Protein AF-A0A2V2VWM3-F1 (afdb_monomer)

Structure (mmCIF, N/CA/C/O backbone):
data_AF-A0A2V2VWM3-F1
#
_entry.id   AF-A0A2V2VWM3-F1
#
loop_
_atom_site.group_PDB
_atom_site.id
_atom_site.type_symbol
_atom_site.label_atom_id
_atom_site.label_alt_id
_atom_site.label_comp_id
_atom_site.label_asym_id
_atom_site.label_entity_id
_atom_site.label_seq_id
_atom_site.pdbx_PDB_ins_code
_atom_site.Cartn_x
_atom_site.Cartn_y
_atom_site.Cartn_z
_atom_site.occupancy
_atom_site.B_iso_or_equiv
_atom_site.auth_seq_id
_atom_site.auth_comp_id
_atom_site.auth_asym_id
_atom_site.auth_atom_id
_atom_site.pdbx_PDB_model_num
ATOM 1 N N . MET A 1 1 ? -1.720 12.923 18.953 1.00 29.50 1 MET A N 1
ATOM 2 C CA . MET A 1 1 ? -1.936 14.109 19.797 1.00 29.50 1 MET A CA 1
ATOM 3 C C . MET A 1 1 ? -0.746 14.167 20.730 1.00 29.50 1 MET A C 1
ATOM 5 O O . MET A 1 1 ? -0.599 13.246 21.520 1.00 29.50 1 MET A O 1
ATOM 9 N N . GLU A 1 2 ? 0.174 15.107 20.514 1.00 27.61 2 GLU A N 1
ATOM 10 C CA . GLU A 1 2 ? 1.365 15.250 21.363 1.00 27.61 2 GLU A CA 1
ATOM 11 C C . GLU A 1 2 ? 0.994 15.842 22.730 1.00 27.61 2 GLU A C 1
ATOM 13 O O . GLU A 1 2 ? -0.069 16.441 22.899 1.00 27.61 2 GLU A O 1
ATOM 18 N N . SER A 1 3 ? 1.842 15.544 23.712 1.00 28.89 3 SER A N 1
ATOM 19 C CA . SER A 1 3 ? 1.652 15.733 25.147 1.00 28.89 3 SER A CA 1
ATOM 20 C C . SER A 1 3 ? 1.429 17.193 25.522 1.00 28.89 3 SER A C 1
ATOM 22 O O . SER A 1 3 ? 2.355 17.996 25.501 1.00 28.89 3 SER A O 1
ATOM 24 N N . ILE A 1 4 ? 0.204 17.505 25.933 1.00 38.31 4 ILE A N 1
ATOM 25 C CA . ILE A 1 4 ? -0.095 18.705 26.712 1.00 38.31 4 ILE A CA 1
ATOM 26 C C . ILE A 1 4 ? 0.671 18.578 28.037 1.00 38.31 4 ILE A C 1
ATOM 28 O O . ILE A 1 4 ? 0.547 17.557 28.716 1.00 38.31 4 ILE A O 1
ATOM 32 N N . GLU A 1 5 ? 1.484 19.575 28.389 1.00 33.78 5 GLU A N 1
ATOM 33 C CA . GLU A 1 5 ? 2.209 19.618 29.661 1.00 33.78 5 GLU A CA 1
ATOM 34 C C . GLU A 1 5 ? 1.218 19.695 30.829 1.00 33.78 5 GLU A C 1
ATOM 36 O O . GLU A 1 5 ? 0.668 20.742 31.172 1.00 33.78 5 GLU A O 1
ATOM 41 N N . TRP A 1 6 ? 0.971 18.541 31.447 1.00 38.06 6 TRP A N 1
ATOM 42 C CA . TRP A 1 6 ? 0.007 18.360 32.533 1.00 38.06 6 TRP A CA 1
ATOM 43 C C . TRP A 1 6 ? 0.313 19.199 33.785 1.00 38.06 6 TRP A C 1
ATOM 45 O O . TRP A 1 6 ? -0.593 19.443 34.581 1.00 38.06 6 TRP A O 1
ATOM 55 N N . ILE A 1 7 ? 1.552 19.682 33.931 1.00 35.16 7 ILE A N 1
ATOM 56 C CA . ILE A 1 7 ? 2.011 20.490 35.070 1.00 35.16 7 ILE A CA 1
ATOM 57 C C . ILE A 1 7 ? 1.288 21.850 35.108 1.00 35.16 7 ILE A C 1
ATOM 59 O O . ILE A 1 7 ? 0.765 22.236 36.154 1.00 35.16 7 ILE A O 1
ATOM 63 N N . HIS A 1 8 ? 1.111 22.520 33.966 1.00 35.06 8 HIS A N 1
ATOM 64 C CA . HIS A 1 8 ? 0.416 23.815 33.925 1.00 35.06 8 HIS A CA 1
ATOM 65 C C . HIS A 1 8 ? -1.106 23.707 34.100 1.00 35.06 8 HIS A C 1
ATOM 67 O O . HIS A 1 8 ? -1.740 24.625 34.621 1.00 35.06 8 HIS A O 1
ATOM 73 N N . ILE A 1 9 ? -1.720 22.571 33.745 1.00 40.09 9 ILE A N 1
ATOM 74 C CA . ILE A 1 9 ? -3.142 22.327 34.048 1.00 40.09 9 ILE A CA 1
ATOM 75 C C . ILE A 1 9 ? -3.337 22.077 35.549 1.00 40.09 9 ILE A C 1
ATOM 77 O O . ILE A 1 9 ? -4.332 22.537 36.114 1.00 40.09 9 ILE A O 1
ATOM 81 N N . SER A 1 10 ? -2.399 21.390 36.213 1.00 38.16 10 SER A N 1
ATOM 82 C CA . SER A 1 10 ? -2.456 21.224 37.670 1.00 38.16 10 SER A CA 1
ATOM 83 C C . SER A 1 10 ? -2.271 22.543 38.421 1.00 38.16 10 SER A C 1
ATOM 85 O O . SER A 1 10 ? -2.987 22.780 39.392 1.00 38.16 10 SER A O 1
ATOM 87 N N . GLU A 1 11 ? -1.413 23.440 37.929 1.00 40.09 11 GLU A N 1
ATOM 88 C CA . GLU A 1 11 ? -1.261 24.792 38.484 1.00 40.09 11 GLU A CA 1
ATOM 89 C C . GLU A 1 11 ? -2.515 25.650 38.257 1.00 40.09 11 GLU A C 1
ATOM 91 O O . GLU A 1 11 ? -2.934 26.355 39.170 1.00 40.09 11 GLU A O 1
ATOM 96 N N . ASN A 1 12 ? -3.195 25.517 37.110 1.00 40.62 12 ASN A N 1
ATOM 97 C CA . ASN A 1 12 ? -4.482 26.180 36.858 1.00 40.62 12 ASN A CA 1
ATOM 98 C C . ASN A 1 12 ? -5.631 25.645 37.728 1.00 40.62 12 ASN A C 1
ATOM 100 O O . ASN A 1 12 ? -6.525 26.409 38.090 1.00 40.62 12 ASN A O 1
ATOM 104 N N . ARG A 1 13 ? -5.627 24.354 38.089 1.00 43.16 13 ARG A N 1
ATOM 105 C CA . ARG A 1 13 ? -6.604 23.792 39.041 1.00 43.16 13 ARG A CA 1
ATOM 106 C C . ARG A 1 13 ? -6.364 24.294 40.461 1.00 43.16 13 ARG A C 1
ATOM 108 O O . ARG A 1 13 ? -7.318 24.702 41.112 1.00 43.16 13 ARG A O 1
ATOM 115 N N . LEU A 1 14 ? -5.104 24.339 40.895 1.00 45.62 14 LEU A N 1
ATOM 116 C CA . LEU A 1 14 ? -4.704 24.951 42.167 1.00 45.62 14 LEU A CA 1
ATOM 117 C C . LEU A 1 14 ? -5.030 26.451 42.202 1.00 45.62 14 LEU A C 1
ATOM 119 O O . LEU A 1 14 ? -5.487 26.955 43.225 1.00 45.62 14 LEU A O 1
ATOM 123 N N . TRP A 1 15 ? -4.851 27.157 41.083 1.00 44.91 15 TRP A N 1
ATOM 124 C CA . TRP A 1 15 ? -5.242 28.558 40.943 1.00 44.91 15 TRP A CA 1
ATOM 125 C C . TRP A 1 15 ? -6.760 28.737 41.021 1.00 44.91 15 TRP A C 1
ATOM 127 O O . TRP A 1 15 ? -7.214 29.592 41.770 1.00 44.91 15 TRP A O 1
ATOM 137 N N . ALA A 1 16 ? -7.553 27.909 40.334 1.00 45.94 16 ALA A N 1
ATOM 138 C CA . ALA A 1 16 ? -9.014 27.971 40.386 1.00 45.94 16 ALA A CA 1
ATOM 139 C C . ALA A 1 16 ? -9.567 27.629 41.782 1.00 45.94 16 ALA A C 1
ATOM 141 O O . ALA A 1 16 ? -10.473 28.308 42.258 1.00 45.94 16 ALA A O 1
ATOM 142 N N . GLU A 1 17 ? -8.999 26.635 42.473 1.00 47.75 17 GLU A N 1
ATOM 143 C CA . GLU A 1 17 ? -9.373 26.297 43.854 1.00 47.75 17 GLU A CA 1
ATOM 144 C C . GLU A 1 17 ? -8.995 27.406 44.849 1.00 47.75 17 GLU A C 1
ATOM 146 O O . GLU A 1 17 ? -9.777 27.713 45.752 1.00 47.75 17 GLU A O 1
ATOM 151 N N . ASN A 1 18 ? -7.837 28.051 44.668 1.00 46.59 18 ASN A N 1
ATOM 152 C CA . ASN A 1 18 ? -7.415 29.183 45.498 1.00 46.59 18 ASN A CA 1
ATOM 153 C C . ASN A 1 18 ? -8.216 30.459 45.198 1.00 46.59 18 ASN A C 1
ATOM 155 O O . ASN A 1 18 ? -8.587 31.164 46.132 1.00 46.59 18 ASN A O 1
ATOM 159 N N . LEU A 1 19 ? -8.557 30.717 43.932 1.00 44.06 19 LEU A N 1
ATOM 160 C CA . LEU A 1 19 ? -9.420 31.822 43.511 1.00 44.06 19 LEU A CA 1
ATOM 161 C C . LEU A 1 19 ? -10.831 31.657 44.090 1.00 44.06 19 LEU A C 1
ATOM 163 O O . LEU A 1 19 ? -11.399 32.614 44.601 1.00 44.06 19 LEU A O 1
ATOM 167 N N . MET A 1 20 ? -11.387 30.442 44.072 1.00 46.69 20 MET A N 1
ATOM 168 C CA . MET A 1 20 ? -12.723 30.175 44.613 1.00 46.69 20 MET A CA 1
ATOM 169 C C . MET A 1 20 ? -12.752 30.244 46.147 1.00 46.69 20 MET A C 1
ATOM 171 O O . MET A 1 20 ? -13.744 30.698 46.710 1.00 46.69 20 MET A O 1
ATOM 175 N N . LYS A 1 21 ? -11.653 29.876 46.827 1.00 50.16 21 LYS A N 1
ATOM 176 C CA . LYS A 1 21 ? -11.477 30.109 48.272 1.00 50.16 21 LYS A CA 1
ATOM 177 C C . LYS A 1 21 ? -11.360 31.594 48.620 1.00 50.16 21 LYS A C 1
ATOM 179 O O . LYS A 1 21 ? -11.976 32.026 49.585 1.00 50.16 21 LYS A O 1
ATOM 184 N N . GLN A 1 22 ? -10.614 32.368 47.835 1.00 46.53 22 GLN A N 1
ATOM 185 C CA . GLN A 1 22 ? -10.386 33.793 48.098 1.00 46.53 22 GLN A CA 1
ATOM 186 C C . GLN A 1 22 ? -11.568 34.679 47.691 1.00 46.53 22 GLN A C 1
ATOM 188 O O . GLN A 1 22 ? -11.840 35.653 48.374 1.00 46.53 22 GLN A O 1
ATOM 193 N N . LEU A 1 23 ? -12.344 34.314 46.663 1.00 43.97 23 LEU A N 1
ATOM 194 C CA . LEU A 1 23 ? -13.606 34.988 46.314 1.00 43.97 23 LEU A CA 1
ATOM 195 C C . LEU A 1 23 ? -14.699 34.813 47.386 1.00 43.97 23 LEU A C 1
ATOM 197 O O . LEU A 1 23 ? -15.691 35.541 47.376 1.00 43.97 23 LEU A O 1
ATOM 201 N N . MET A 1 24 ? -14.532 33.856 48.307 1.00 48.34 24 MET A N 1
ATOM 202 C CA . MET A 1 24 ? -15.380 33.712 49.494 1.00 48.34 24 MET A CA 1
ATOM 203 C C . MET A 1 24 ? -14.901 34.545 50.695 1.00 48.34 24 MET A C 1
ATOM 205 O O . MET A 1 24 ? -15.676 34.748 51.632 1.00 48.34 24 MET A O 1
ATOM 209 N N . GLU A 1 25 ? -13.674 35.070 50.669 1.00 46.00 25 GLU A N 1
ATOM 210 C CA . GLU A 1 25 ? -13.146 35.996 51.673 1.00 46.00 25 GLU A CA 1
ATOM 211 C C . GLU A 1 25 ? -13.354 37.440 51.187 1.00 46.00 25 GLU A C 1
ATOM 213 O O . GLU A 1 25 ? -12.988 37.816 50.081 1.00 46.00 25 GLU A O 1
ATOM 218 N N . LYS A 1 26 ? -14.022 38.261 52.001 1.00 43.16 26 LYS A N 1
ATOM 219 C CA . LYS A 1 26 ? -14.671 39.511 51.565 1.00 43.16 26 LYS A CA 1
ATOM 220 C C . LYS A 1 26 ? -13.752 40.675 51.148 1.00 43.16 26 LYS A C 1
ATOM 222 O O . LYS A 1 26 ? -14.297 41.714 50.804 1.00 43.16 26 LYS A O 1
ATOM 227 N N . ASP A 1 27 ? -12.429 40.513 51.125 1.00 50.50 27 ASP A N 1
ATOM 228 C CA . ASP A 1 27 ? -11.466 41.595 50.856 1.00 50.50 27 ASP A CA 1
ATOM 229 C C . ASP A 1 27 ? -10.215 41.095 50.095 1.00 50.50 27 ASP A C 1
ATOM 231 O O . ASP A 1 27 ? -9.118 41.060 50.653 1.00 50.50 27 ASP A O 1
ATOM 235 N N . ALA A 1 28 ? -10.341 40.696 48.824 1.00 39.50 28 ALA A N 1
ATOM 236 C CA . ALA A 1 28 ? -9.190 40.263 48.017 1.00 39.50 28 ALA A CA 1
ATOM 237 C C . ALA A 1 28 ? -8.911 41.203 46.827 1.00 39.50 28 ALA A C 1
ATOM 239 O O . ALA A 1 28 ? -9.768 41.419 45.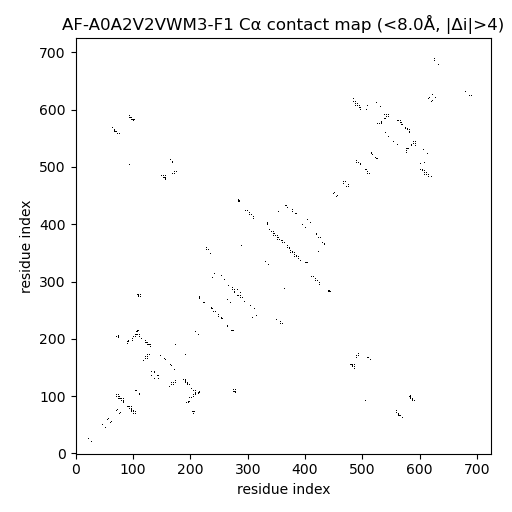970 1.00 39.50 28 ALA A O 1
ATOM 240 N N . GLU A 1 29 ? -7.692 41.756 46.799 1.00 47.16 29 GLU A N 1
ATOM 241 C CA . GLU A 1 29 ? -7.133 42.607 45.739 1.00 47.16 29 GLU A CA 1
ATOM 242 C C . GLU A 1 29 ? -7.169 41.932 44.351 1.00 47.16 29 GLU A C 1
ATOM 244 O O . GLU A 1 29 ? -6.995 40.719 44.229 1.00 47.16 29 GLU A O 1
ATOM 249 N N . GLU A 1 30 ? -7.350 42.727 43.286 1.00 38.97 30 GLU A N 1
ATOM 250 C CA . GLU A 1 30 ? -7.344 42.268 41.887 1.00 38.97 30 GLU A CA 1
ATOM 251 C C . GLU A 1 30 ? -6.002 41.614 41.504 1.00 38.97 30 GLU A C 1
ATOM 253 O O . GLU A 1 30 ? -5.042 42.274 41.092 1.00 38.97 30 GLU A O 1
ATOM 258 N N . ILE A 1 31 ? -5.935 40.284 41.569 1.00 42.00 31 ILE A N 1
ATOM 259 C CA . ILE A 1 31 ? -4.831 39.524 40.980 1.00 42.00 31 ILE A CA 1
ATOM 260 C C . ILE A 1 31 ? -5.042 39.483 39.462 1.00 42.00 31 ILE A C 1
ATOM 262 O O . ILE A 1 31 ? -6.005 38.899 38.965 1.00 42.00 31 ILE A O 1
ATOM 266 N N . LYS A 1 32 ? -4.116 40.090 38.705 1.00 39.94 32 LYS A N 1
ATOM 267 C CA . LYS A 1 32 ? -4.112 40.016 37.235 1.00 39.94 32 LYS A CA 1
ATOM 268 C C . LYS A 1 32 ? -4.070 38.546 36.788 1.00 39.94 32 LYS A C 1
ATOM 270 O O . LYS A 1 32 ? -3.179 37.821 37.240 1.00 39.94 32 LYS A O 1
ATOM 275 N N . PRO A 1 33 ? -4.970 38.106 35.888 1.00 36.06 33 PRO A N 1
ATOM 276 C CA . PRO A 1 33 ? -4.976 36.732 35.405 1.00 36.06 33 PRO A CA 1
ATOM 277 C C . PRO A 1 33 ? -3.627 36.401 34.751 1.00 36.06 33 PRO A C 1
ATOM 279 O O . PRO A 1 33 ? -3.054 37.266 34.070 1.00 36.06 33 PRO A O 1
ATOM 282 N N . PRO A 1 34 ? -3.100 35.173 34.921 1.00 33.72 34 PRO A N 1
ATOM 283 C CA . PRO A 1 34 ? -1.943 34.750 34.149 1.00 33.72 34 PRO A CA 1
ATOM 284 C C . PRO A 1 34 ? -2.300 34.875 32.667 1.00 33.72 34 PRO A C 1
ATOM 286 O O . PRO A 1 34 ? -3.380 34.461 32.241 1.00 33.72 34 PRO A O 1
ATOM 289 N N . LYS A 1 35 ? -1.412 35.498 31.882 1.00 31.94 35 LYS A N 1
ATOM 290 C CA . LYS A 1 35 ? -1.586 35.612 30.433 1.00 31.94 35 LYS A CA 1
ATOM 291 C C . LYS A 1 35 ? -1.720 34.206 29.861 1.00 31.94 35 LYS A C 1
ATOM 293 O O . LYS A 1 35 ? -0.734 33.488 29.718 1.00 31.94 35 LYS A O 1
ATOM 298 N N . LEU A 1 36 ? -2.949 33.835 29.525 1.00 30.70 36 LEU A N 1
ATOM 299 C CA . LEU A 1 36 ? -3.238 32.724 28.641 1.00 30.70 36 LEU A CA 1
ATOM 300 C C . LEU A 1 36 ? -2.604 33.080 27.296 1.00 30.70 36 LEU A C 1
ATOM 302 O O . LEU A 1 36 ? -3.178 33.821 26.500 1.00 30.70 36 LEU A O 1
ATOM 306 N N . ASN A 1 37 ? -1.400 32.567 27.050 1.00 31.16 37 ASN A N 1
ATOM 307 C CA . ASN A 1 37 ? -0.892 32.454 25.695 1.00 31.16 37 ASN A CA 1
ATOM 308 C C . ASN A 1 37 ? -1.724 31.359 25.027 1.00 31.16 37 ASN A C 1
ATOM 310 O O . ASN A 1 37 ? -1.320 30.202 24.946 1.00 31.16 37 ASN A O 1
ATOM 314 N N . ILE A 1 38 ? -2.927 31.726 24.590 1.00 34.09 38 ILE A N 1
ATOM 315 C CA . ILE A 1 38 ? -3.604 31.006 23.523 1.00 34.09 38 ILE A CA 1
ATOM 316 C C . ILE A 1 38 ? -2.610 31.074 22.374 1.00 34.09 38 ILE A C 1
ATOM 318 O O . ILE A 1 38 ? -2.275 32.171 21.927 1.00 34.09 38 ILE A O 1
ATOM 322 N N . TRP A 1 39 ? -2.057 29.932 21.970 1.00 34.47 39 TRP A N 1
ATOM 323 C CA . TRP A 1 39 ? -1.256 29.882 20.757 1.00 34.47 39 TRP A CA 1
ATOM 324 C C . TRP A 1 39 ? -2.214 30.252 19.631 1.00 34.47 39 TRP A C 1
ATOM 326 O O . TRP A 1 39 ? -3.071 29.461 19.231 1.00 34.47 39 TRP A O 1
ATOM 336 N N . GLY A 1 40 ? -2.159 31.528 19.252 1.00 31.73 40 GLY A N 1
ATOM 337 C CA . GLY A 1 40 ? -2.898 32.069 18.135 1.00 31.73 40 GLY A CA 1
ATOM 338 C C . GLY A 1 40 ? -2.527 31.273 16.900 1.00 31.73 40 GLY A C 1
ATOM 339 O O . GLY A 1 40 ? -1.387 30.853 16.772 1.00 31.73 40 GLY A O 1
ATOM 340 N N . ASN A 1 41 ? -3.537 31.039 16.064 1.00 36.66 41 ASN A N 1
ATOM 341 C CA . ASN A 1 41 ? -3.455 30.534 14.701 1.00 36.66 41 ASN A CA 1
ATOM 342 C C . ASN A 1 41 ? -2.401 29.430 14.469 1.00 36.66 41 ASN A C 1
ATOM 344 O O . ASN A 1 41 ? -1.208 29.673 14.393 1.00 36.66 41 ASN A O 1
ATOM 348 N N . ILE A 1 42 ? -2.834 28.202 14.182 1.00 42.75 42 ILE A N 1
ATOM 349 C CA . ILE A 1 42 ? -1.932 27.108 13.747 1.00 42.75 42 ILE A CA 1
ATOM 350 C C . ILE A 1 42 ? -1.204 27.468 12.420 1.00 42.75 42 ILE A C 1
ATOM 352 O O . ILE A 1 42 ? -0.308 26.762 11.969 1.00 42.75 42 ILE A O 1
ATOM 356 N N . HIS A 1 43 ? -1.600 28.581 11.794 1.00 40.22 43 HIS A N 1
ATOM 357 C CA . HIS A 1 43 ? -0.990 29.206 10.624 1.00 40.22 43 HIS A CA 1
ATOM 358 C C . HIS A 1 43 ? -0.047 30.378 10.946 1.00 40.22 43 HIS A C 1
ATOM 360 O O . HIS A 1 43 ? 0.416 31.034 10.017 1.00 40.22 43 HIS A O 1
ATOM 366 N N . ASP A 1 44 ? 0.209 30.678 12.220 1.00 43.50 44 ASP A N 1
ATOM 367 C CA . ASP A 1 44 ? 1.200 31.672 12.619 1.00 43.50 44 ASP A CA 1
ATOM 368 C C . ASP A 1 44 ? 2.592 31.022 12.545 1.00 43.50 44 ASP A C 1
ATOM 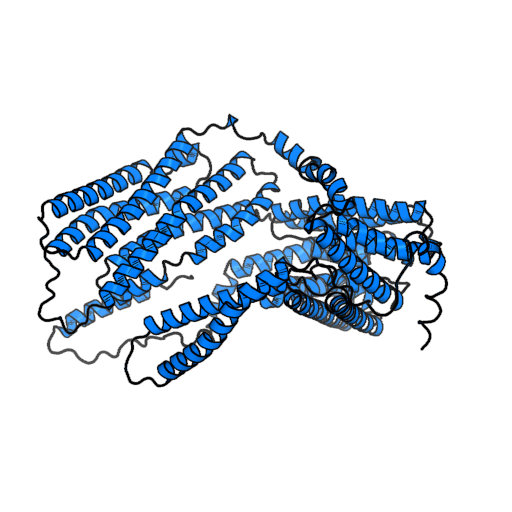370 O O . ASP A 1 44 ? 2.899 30.081 13.280 1.00 43.50 44 ASP A O 1
ATOM 374 N N . ASP A 1 45 ? 3.445 31.505 11.637 1.00 51.72 45 ASP A N 1
ATOM 375 C CA . ASP A 1 45 ? 4.809 30.995 11.400 1.00 51.72 45 ASP A CA 1
ATOM 376 C C . ASP A 1 45 ? 5.767 31.250 12.590 1.00 51.72 45 ASP A C 1
ATOM 378 O O . ASP A 1 45 ? 6.962 30.952 12.533 1.00 51.72 45 ASP A O 1
ATOM 382 N N . THR A 1 46 ? 5.257 31.765 13.713 1.00 51.91 46 THR A N 1
ATOM 383 C CA . THR A 1 46 ? 5.976 32.028 14.969 1.00 51.91 46 THR A CA 1
ATOM 384 C C . THR A 1 46 ? 6.176 30.765 15.817 1.00 51.91 46 THR A C 1
ATOM 386 O O . THR A 1 46 ? 6.097 30.791 17.046 1.00 51.91 46 THR A O 1
ATOM 389 N N . VAL A 1 47 ? 6.408 29.632 15.164 1.00 58.06 47 VAL A N 1
ATOM 390 C CA . VAL A 1 47 ? 6.653 28.335 15.797 1.00 58.06 47 VAL A CA 1
ATOM 391 C C . VAL A 1 47 ? 8.035 28.375 16.470 1.00 58.06 47 VAL A C 1
ATOM 393 O O . VAL A 1 47 ? 9.039 28.699 15.833 1.00 58.06 47 VAL A O 1
ATOM 396 N N . SER A 1 48 ? 8.105 28.110 17.781 1.00 68.56 48 SER A N 1
ATOM 397 C CA . SER A 1 48 ? 9.344 28.254 18.563 1.00 68.56 48 SER A CA 1
ATOM 398 C C . SER A 1 48 ? 10.446 27.301 18.076 1.00 68.56 48 SER A C 1
ATOM 400 O O . SER A 1 48 ? 10.172 26.180 17.648 1.00 68.56 48 SER A O 1
ATOM 402 N N . PHE A 1 49 ? 11.719 27.694 18.187 1.00 71.69 49 PHE A N 1
ATOM 403 C CA . PHE A 1 49 ? 12.853 26.828 17.817 1.00 71.69 49 PHE A CA 1
ATOM 404 C C . PHE A 1 49 ? 12.832 25.469 18.547 1.00 71.69 49 PHE A C 1
ATOM 406 O O . PHE A 1 49 ? 13.224 24.444 17.994 1.00 71.69 49 PHE A O 1
ATOM 413 N N . GLU A 1 50 ? 12.307 25.446 19.771 1.00 73.25 50 GLU A N 1
ATOM 414 C CA . GLU A 1 50 ? 12.107 24.225 20.551 1.00 73.25 50 GLU A CA 1
ATOM 415 C C . GLU A 1 50 ? 11.138 23.251 19.873 1.00 73.25 50 GLU A C 1
ATOM 417 O O . GLU A 1 50 ? 11.428 22.062 19.763 1.00 73.25 50 GLU A O 1
ATOM 422 N N . SER A 1 51 ? 10.029 23.742 19.324 1.00 66.75 51 SER A N 1
ATOM 423 C CA . SER A 1 51 ? 9.084 22.892 18.595 1.00 66.75 51 SER A CA 1
ATOM 424 C C . SER A 1 51 ? 9.647 22.363 17.265 1.00 66.75 51 SER A C 1
ATOM 426 O O . SER A 1 51 ? 9.375 21.214 16.900 1.00 66.75 51 SER A O 1
ATOM 428 N N . TYR A 1 52 ? 10.532 23.113 16.593 1.00 73.06 52 TYR A N 1
ATOM 429 C CA . TYR A 1 52 ? 11.326 22.586 15.472 1.00 73.06 52 TYR A CA 1
ATOM 430 C C . TYR A 1 52 ? 12.243 21.446 15.919 1.00 73.06 52 TYR A C 1
ATOM 432 O O . TYR A 1 52 ? 12.301 20.400 15.265 1.00 73.06 52 TYR A O 1
ATOM 440 N N . TRP A 1 53 ? 12.925 21.611 17.054 1.00 76.44 53 TRP A N 1
ATOM 441 C CA . TRP A 1 53 ? 13.786 20.573 17.615 1.00 76.44 53 TRP A CA 1
ATOM 442 C C . TRP A 1 53 ? 12.988 19.318 17.989 1.00 76.44 53 TRP A C 1
ATOM 444 O O . TRP A 1 53 ? 13.340 18.219 17.562 1.00 76.44 53 TRP A O 1
ATOM 454 N N . CYS A 1 54 ? 11.854 19.463 18.677 1.00 73.62 54 CYS A N 1
ATOM 455 C CA . CYS A 1 54 ? 10.943 18.358 18.989 1.00 73.62 54 CYS A CA 1
ATOM 456 C C . CYS A 1 54 ? 10.442 17.642 17.724 1.00 73.62 54 CYS A C 1
ATOM 458 O O . CYS A 1 54 ? 10.398 16.410 17.686 1.00 73.62 54 CYS A O 1
ATOM 460 N N . THR A 1 55 ? 10.162 18.385 16.649 1.00 76.44 55 THR A N 1
ATOM 461 C CA . THR A 1 55 ? 9.764 17.811 15.354 1.00 76.44 55 THR A CA 1
ATOM 462 C C . THR A 1 55 ? 10.892 16.981 14.730 1.00 76.44 55 THR A C 1
ATOM 464 O O . THR A 1 55 ? 10.642 15.868 14.266 1.00 76.44 55 THR A O 1
ATOM 467 N N . LEU A 1 56 ? 12.143 17.455 14.776 1.00 76.88 56 LEU A N 1
ATOM 468 C CA . LEU A 1 56 ? 13.319 16.699 14.311 1.00 76.88 56 LEU A CA 1
ATOM 469 C C . LEU A 1 56 ? 13.582 15.438 15.151 1.00 76.88 56 LEU A C 1
ATOM 471 O O . LEU A 1 56 ? 14.074 14.424 14.642 1.00 76.88 56 LEU A O 1
ATOM 475 N N . LEU A 1 57 ? 13.261 15.482 16.446 1.00 78.06 57 LEU A N 1
ATOM 476 C CA . LEU A 1 57 ? 13.362 14.328 17.338 1.00 78.06 57 LEU A CA 1
ATOM 477 C C . LEU A 1 57 ? 12.213 13.323 17.137 1.00 78.06 57 LEU A C 1
ATOM 479 O O . LEU A 1 57 ? 12.368 12.150 17.490 1.00 78.06 57 LEU A O 1
ATOM 483 N N . SER A 1 58 ? 11.096 13.747 16.539 1.00 76.94 58 SER A N 1
ATOM 484 C CA . SER A 1 58 ? 9.915 12.912 16.319 1.00 76.94 58 SER A CA 1
ATOM 485 C C . SER A 1 58 ? 10.213 11.720 15.408 1.00 76.94 58 SER A C 1
ATOM 487 O O . SER A 1 58 ? 10.846 11.829 14.352 1.00 76.94 58 SER A O 1
ATOM 489 N N . GLN A 1 59 ? 9.685 10.550 15.776 1.00 78.38 59 GLN A N 1
ATOM 490 C CA . GLN A 1 59 ? 9.804 9.324 14.980 1.00 78.38 59 GLN A CA 1
ATOM 491 C C . GLN A 1 59 ? 9.203 9.489 13.574 1.00 78.38 59 GLN A C 1
ATOM 493 O O . GLN A 1 59 ? 9.697 8.887 12.620 1.00 78.38 59 GLN A O 1
ATOM 498 N N . LYS A 1 60 ? 8.188 10.354 13.433 1.00 76.12 60 LYS A N 1
ATOM 499 C CA . LYS A 1 60 ? 7.549 10.672 12.148 1.00 76.12 60 LYS A CA 1
ATOM 500 C C . LYS A 1 60 ? 8.473 11.396 11.172 1.00 76.12 60 LYS A C 1
ATOM 502 O O . LYS A 1 60 ? 8.275 11.261 9.974 1.00 76.12 60 LYS A O 1
ATOM 507 N N . PHE A 1 61 ? 9.468 12.131 11.665 1.00 82.75 61 PHE A N 1
ATOM 508 C CA . PHE A 1 61 ? 10.482 12.779 10.833 1.00 82.75 61 PHE A CA 1
ATOM 509 C C . PHE A 1 61 ? 11.669 11.840 10.587 1.00 82.75 61 PHE A C 1
ATOM 511 O O . PHE A 1 61 ? 12.109 11.642 9.453 1.00 82.75 61 PHE A O 1
ATOM 518 N N . ARG A 1 62 ? 12.162 11.200 11.655 1.00 84.44 62 ARG A N 1
ATOM 519 C CA . ARG A 1 62 ? 13.357 10.345 11.611 1.00 84.44 62 ARG A CA 1
ATOM 520 C C . ARG A 1 62 ? 13.196 9.117 10.725 1.00 84.44 62 ARG A C 1
ATOM 522 O O . ARG A 1 62 ? 14.142 8.761 10.031 1.00 84.44 62 ARG A O 1
ATOM 529 N N . HIS A 1 63 ? 12.036 8.461 10.750 1.00 85.94 63 HIS A N 1
ATOM 530 C CA . HIS A 1 63 ? 11.826 7.231 9.987 1.00 85.94 63 HIS A CA 1
ATOM 531 C C . HIS A 1 63 ? 11.880 7.468 8.462 1.00 85.94 63 HIS A C 1
ATOM 533 O O . HIS A 1 63 ? 12.714 6.832 7.817 1.00 85.94 63 HIS A O 1
ATOM 539 N N . PRO A 1 64 ? 11.128 8.429 7.886 1.00 86.62 64 PRO A N 1
ATOM 540 C CA . PRO A 1 64 ? 11.291 8.854 6.494 1.00 86.62 64 PRO A CA 1
ATOM 541 C C . PRO A 1 64 ? 12.714 9.243 6.101 1.00 86.62 64 PRO A C 1
ATOM 543 O O . PRO A 1 64 ? 13.213 8.805 5.066 1.00 86.62 64 PRO A O 1
ATOM 546 N N . ALA A 1 65 ? 13.384 10.053 6.930 1.00 87.94 65 ALA A N 1
ATOM 547 C CA . ALA A 1 65 ? 14.746 10.500 6.650 1.00 87.94 65 ALA A CA 1
ATOM 548 C C . ALA A 1 65 ? 15.694 9.301 6.571 1.00 87.94 65 ALA A C 1
ATOM 550 O O . ALA A 1 65 ? 16.456 9.160 5.617 1.00 87.94 65 ALA A O 1
ATOM 551 N N . TYR A 1 66 ? 15.583 8.391 7.536 1.00 89.75 66 TYR A N 1
ATOM 552 C CA . TYR A 1 66 ? 16.374 7.175 7.577 1.00 89.75 66 TYR A CA 1
ATOM 553 C C . TYR A 1 66 ? 16.155 6.293 6.334 1.00 89.75 66 TYR A C 1
ATOM 555 O O . TYR A 1 66 ? 17.122 5.856 5.713 1.00 89.75 66 TYR A O 1
ATOM 563 N N . VAL A 1 67 ? 14.901 6.056 5.934 1.00 88.81 67 VAL A N 1
ATOM 564 C CA . VAL A 1 67 ? 14.568 5.250 4.744 1.00 88.81 67 VAL A CA 1
ATOM 565 C C . VAL A 1 67 ? 15.108 5.889 3.460 1.00 88.81 67 VAL A C 1
ATOM 567 O O . VAL A 1 67 ? 15.650 5.187 2.599 1.00 88.81 67 VAL A O 1
ATOM 570 N N . ALA A 1 68 ? 15.018 7.214 3.345 1.00 90.12 68 ALA A N 1
ATOM 571 C CA . ALA A 1 68 ? 15.545 7.956 2.207 1.00 90.12 68 ALA A CA 1
ATOM 572 C C . ALA A 1 68 ? 17.072 7.817 2.082 1.00 90.12 68 ALA A C 1
ATOM 574 O O . ALA A 1 68 ? 17.568 7.484 1.004 1.00 90.12 68 ALA A O 1
ATOM 575 N N . PHE A 1 69 ? 17.809 7.990 3.186 1.00 91.00 69 PHE A N 1
ATOM 576 C CA . PHE A 1 69 ? 19.263 7.791 3.220 1.00 91.00 69 PHE A CA 1
ATOM 577 C C . PHE A 1 69 ? 19.667 6.339 2.959 1.00 91.00 69 PHE A C 1
ATOM 579 O O . PHE A 1 69 ? 20.625 6.080 2.235 1.00 91.00 69 PHE A O 1
ATOM 586 N N . ARG A 1 70 ? 18.927 5.376 3.515 1.00 91.75 70 ARG A N 1
ATOM 587 C CA . ARG A 1 70 ? 19.171 3.947 3.289 1.00 91.75 70 ARG A CA 1
ATOM 588 C C . ARG A 1 70 ? 19.056 3.594 1.808 1.00 91.75 70 ARG A C 1
ATOM 590 O O . ARG A 1 70 ? 19.936 2.938 1.256 1.00 91.75 70 ARG A O 1
ATOM 597 N N . THR A 1 71 ? 17.990 4.054 1.161 1.00 89.69 71 THR A N 1
ATOM 598 C CA . THR A 1 71 ? 17.733 3.782 -0.258 1.00 89.69 71 THR A CA 1
ATOM 599 C C . THR A 1 71 ? 18.790 4.435 -1.147 1.00 89.69 71 THR A C 1
ATOM 601 O O . THR A 1 71 ? 19.311 3.795 -2.063 1.00 89.69 71 THR A O 1
ATOM 604 N N . SER A 1 72 ? 19.162 5.687 -0.869 1.00 91.06 72 SER A N 1
ATOM 605 C CA . SER A 1 72 ? 20.166 6.389 -1.670 1.00 91.06 72 SER A CA 1
ATOM 606 C C . SER A 1 72 ? 21.571 5.785 -1.514 1.00 91.06 72 SER A C 1
ATOM 608 O O . SER A 1 72 ? 22.281 5.634 -2.508 1.00 91.06 72 SER A O 1
ATOM 610 N N . LEU A 1 73 ? 21.955 5.366 -0.304 1.00 91.69 73 LEU A N 1
ATOM 611 C CA . LEU A 1 73 ? 23.289 4.828 -0.022 1.00 91.69 73 LEU A CA 1
ATOM 612 C C . LEU A 1 73 ? 23.468 3.368 -0.461 1.00 91.69 73 LEU A C 1
ATOM 614 O O . LEU A 1 73 ? 24.516 3.022 -0.997 1.00 91.69 73 LEU A O 1
ATOM 618 N N . PHE A 1 74 ? 22.475 2.505 -0.224 1.00 91.94 74 PHE A N 1
ATOM 619 C CA . PHE A 1 74 ? 22.617 1.057 -0.441 1.00 91.94 74 PHE A CA 1
ATOM 620 C C . PHE A 1 74 ? 22.000 0.552 -1.746 1.00 91.94 74 PHE A C 1
ATOM 622 O O . PHE A 1 74 ? 22.330 -0.552 -2.172 1.00 91.94 74 PHE A O 1
ATOM 629 N N . SER A 1 75 ? 21.131 1.337 -2.388 1.00 91.19 75 SER A N 1
ATOM 630 C CA . SER A 1 75 ? 20.547 0.993 -3.688 1.00 91.19 75 SER A CA 1
ATOM 631 C C . SER A 1 75 ? 21.052 1.929 -4.786 1.00 91.19 75 SER A C 1
ATOM 633 O O . SER A 1 75 ? 21.710 1.471 -5.718 1.00 91.19 75 SER A O 1
ATOM 635 N N . ALA A 1 76 ? 20.840 3.244 -4.658 1.00 89.25 76 ALA A N 1
ATOM 636 C CA . ALA A 1 76 ? 21.171 4.181 -5.736 1.00 89.25 76 ALA A CA 1
ATOM 637 C C . ALA A 1 76 ? 22.685 4.294 -6.000 1.00 89.25 76 ALA A C 1
ATOM 639 O O . ALA A 1 76 ? 23.102 4.112 -7.140 1.00 89.25 76 ALA A O 1
ATOM 640 N N . LEU A 1 77 ? 23.514 4.537 -4.974 1.00 90.62 77 LEU A N 1
ATOM 641 C CA . LEU A 1 77 ? 24.968 4.708 -5.138 1.00 90.62 77 LEU A CA 1
ATOM 642 C C . LEU A 1 77 ? 25.643 3.503 -5.825 1.00 90.62 77 LEU A C 1
ATOM 644 O O . LEU A 1 77 ? 26.316 3.727 -6.834 1.00 90.62 77 LEU A O 1
ATOM 648 N N . PRO A 1 78 ? 25.507 2.248 -5.339 1.00 91.31 78 PRO A N 1
ATOM 649 C CA . PRO A 1 78 ? 26.193 1.117 -5.959 1.00 91.31 78 PRO A CA 1
ATOM 650 C C . PRO A 1 78 ? 25.778 0.925 -7.416 1.00 91.31 78 PRO A C 1
ATOM 652 O O . PRO A 1 78 ? 26.620 0.651 -8.265 1.00 91.31 78 PRO A O 1
ATOM 655 N N . LEU A 1 79 ? 24.492 1.116 -7.719 1.00 89.56 79 LEU A N 1
ATOM 656 C CA . LEU A 1 79 ? 23.960 0.960 -9.069 1.00 89.56 79 LEU A CA 1
ATOM 657 C C . LEU A 1 79 ? 24.397 2.089 -10.008 1.00 89.56 79 LEU A C 1
ATOM 659 O O . LEU A 1 79 ? 24.688 1.807 -11.168 1.00 89.56 79 LEU A O 1
ATOM 663 N N . MET A 1 80 ? 24.497 3.330 -9.519 1.00 87.50 80 MET A N 1
ATOM 664 C CA . MET A 1 80 ? 25.083 4.445 -10.276 1.00 87.50 80 MET A CA 1
ATOM 665 C C . MET A 1 80 ? 26.550 4.160 -10.600 1.00 87.50 80 MET A C 1
ATOM 667 O O . MET A 1 80 ? 26.954 4.230 -11.756 1.00 87.50 80 MET A O 1
ATOM 671 N N . TYR A 1 81 ? 27.330 3.747 -9.599 1.00 88.44 81 TYR A N 1
ATOM 672 C CA . TYR A 1 81 ? 28.748 3.444 -9.775 1.00 88.44 81 TYR A CA 1
ATOM 673 C C . TYR A 1 81 ? 28.988 2.280 -10.752 1.00 88.44 81 TYR A C 1
ATOM 675 O O . TYR A 1 81 ? 29.855 2.365 -11.621 1.00 88.44 81 TYR A O 1
ATOM 683 N N . ILE A 1 82 ? 28.217 1.192 -10.635 1.00 88.50 82 ILE A N 1
ATOM 684 C CA . ILE A 1 82 ? 28.301 0.045 -11.554 1.00 88.50 82 ILE A CA 1
ATOM 685 C C . ILE A 1 82 ? 27.925 0.466 -12.978 1.00 88.50 82 ILE A C 1
ATOM 687 O O . ILE A 1 82 ? 28.617 0.075 -13.920 1.00 88.50 82 ILE A O 1
ATOM 691 N N . GLY A 1 83 ? 26.861 1.263 -13.127 1.00 83.81 83 GLY A N 1
ATOM 692 C CA . GLY A 1 83 ? 26.402 1.762 -14.421 1.00 83.81 83 GLY A CA 1
ATOM 693 C C . GLY A 1 83 ? 27.453 2.615 -15.131 1.00 83.81 83 GLY A C 1
ATOM 694 O O . GLY A 1 83 ? 27.741 2.375 -16.301 1.00 83.81 83 GLY A O 1
ATOM 695 N N . ASP A 1 84 ? 28.084 3.546 -14.419 1.00 83.19 84 ASP A N 1
ATOM 696 C CA . ASP A 1 84 ? 29.118 4.415 -14.989 1.00 83.19 84 ASP A CA 1
ATOM 697 C C . ASP A 1 84 ? 30.430 3.679 -15.286 1.00 83.19 84 ASP A C 1
ATOM 699 O O . ASP A 1 84 ? 31.111 3.979 -16.268 1.00 83.19 84 ASP A O 1
ATOM 703 N N . ARG A 1 85 ? 30.822 2.711 -14.446 1.00 85.25 85 ARG A N 1
ATOM 704 C CA . ARG A 1 85 ? 32.126 2.048 -14.584 1.00 85.25 85 ARG A CA 1
ATOM 705 C C . ARG A 1 85 ? 32.142 0.942 -15.637 1.00 85.25 85 ARG A C 1
ATOM 707 O O . ARG A 1 85 ? 33.206 0.669 -16.194 1.00 85.25 85 ARG A O 1
ATOM 714 N N . TYR A 1 86 ? 31.000 0.303 -15.894 1.00 84.50 86 TYR A N 1
ATOM 715 C CA . TYR A 1 86 ? 30.903 -0.874 -16.764 1.00 84.50 86 TYR A CA 1
ATOM 716 C C . TYR A 1 86 ? 29.803 -0.765 -17.846 1.00 84.50 86 TYR A C 1
ATOM 718 O O . TYR A 1 86 ? 29.014 -1.705 -18.005 1.00 84.50 86 TYR A O 1
ATOM 726 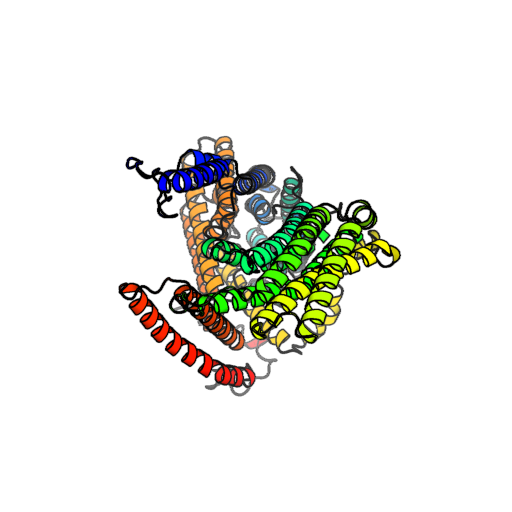N N . PRO A 1 87 ? 29.746 0.324 -18.640 1.00 78.75 87 PRO A N 1
ATOM 727 C CA . PRO A 1 87 ? 28.682 0.530 -19.628 1.00 78.75 87 PRO A CA 1
ATOM 728 C C . PRO A 1 87 ? 28.655 -0.552 -20.724 1.00 78.75 87 PRO A C 1
ATOM 730 O O . PRO A 1 87 ? 27.582 -0.956 -21.164 1.00 78.75 87 PRO A O 1
ATOM 733 N N . ASP A 1 88 ? 29.813 -1.107 -21.100 1.00 77.25 88 ASP A N 1
ATOM 734 C CA . ASP A 1 88 ? 29.919 -2.145 -22.142 1.00 77.25 88 ASP A CA 1
ATOM 735 C C . ASP A 1 88 ? 29.389 -3.521 -21.698 1.00 77.25 88 ASP A C 1
ATOM 737 O O . ASP A 1 88 ? 29.070 -4.395 -22.520 1.00 77.25 88 ASP A O 1
ATOM 741 N N . VAL A 1 89 ? 29.316 -3.737 -20.380 1.00 81.75 89 VAL A N 1
ATOM 742 C CA . VAL A 1 89 ? 28.859 -4.993 -19.772 1.00 81.75 89 VAL A CA 1
ATOM 743 C C . VAL A 1 89 ? 27.353 -4.963 -19.541 1.00 81.75 89 VAL A C 1
ATOM 745 O O . VAL A 1 89 ? 26.702 -5.994 -19.734 1.00 81.75 89 VAL A O 1
ATOM 748 N N . PHE A 1 90 ? 26.805 -3.813 -19.142 1.00 81.75 90 PHE A N 1
ATOM 749 C CA . PHE A 1 90 ? 25.406 -3.635 -18.747 1.00 81.75 90 PHE A CA 1
ATOM 750 C C . PHE A 1 90 ? 24.616 -2.872 -19.828 1.00 81.75 90 PHE A C 1
ATOM 752 O O . PHE A 1 90 ? 24.709 -1.642 -19.895 1.00 81.75 90 PHE A O 1
ATOM 759 N N . PRO A 1 91 ? 23.806 -3.552 -20.672 1.00 78.56 91 PRO A N 1
ATOM 760 C CA . PRO A 1 91 ? 22.971 -2.868 -21.664 1.00 78.56 91 PRO A CA 1
ATOM 761 C C . PRO A 1 91 ? 22.005 -1.847 -21.042 1.00 78.56 91 PRO A C 1
ATOM 763 O O . PRO A 1 91 ? 21.658 -0.878 -21.710 1.00 78.56 91 PRO A O 1
ATOM 766 N N . MET A 1 92 ? 21.612 -2.021 -19.773 1.00 77.69 92 MET A N 1
ATOM 767 C CA . MET A 1 92 ? 20.729 -1.107 -19.033 1.00 77.69 92 MET A CA 1
ATOM 768 C C . MET A 1 92 ? 21.470 -0.189 -18.046 1.00 77.69 92 MET A C 1
ATOM 770 O O . MET A 1 92 ? 20.876 0.254 -17.061 1.00 77.69 92 MET A O 1
ATOM 774 N N . HIS A 1 93 ? 22.755 0.107 -18.273 1.00 79.56 93 HIS A N 1
ATOM 775 C CA . HIS A 1 93 ? 23.603 0.841 -17.321 1.00 79.56 93 HIS A CA 1
ATOM 776 C C . HIS A 1 93 ? 22.992 2.153 -16.788 1.00 79.56 93 HIS A C 1
ATOM 778 O O . HIS A 1 93 ? 23.073 2.409 -15.589 1.00 79.56 93 HIS A O 1
ATOM 784 N N . THR A 1 94 ? 22.300 2.938 -17.621 1.00 74.94 94 THR A N 1
ATOM 785 C CA . THR A 1 94 ? 21.656 4.203 -17.204 1.00 74.94 94 THR A CA 1
ATOM 786 C C . THR A 1 94 ? 20.378 4.031 -16.379 1.00 74.94 94 THR A C 1
ATOM 788 O O . THR A 1 94 ? 19.925 4.979 -15.736 1.00 74.94 94 THR A O 1
ATOM 791 N N . LEU A 1 95 ? 19.779 2.836 -16.381 1.00 76.38 95 LEU A N 1
ATOM 792 C CA . LEU A 1 95 ? 18.524 2.530 -15.685 1.00 76.38 95 LEU A CA 1
ATOM 793 C C . LEU A 1 95 ? 18.716 1.709 -14.415 1.00 76.38 95 LEU A C 1
ATOM 795 O O . LEU A 1 95 ? 17.770 1.578 -13.637 1.00 76.38 95 LEU A O 1
ATOM 799 N N . LEU A 1 96 ? 19.911 1.164 -14.181 1.00 83.38 96 LEU A N 1
ATOM 800 C CA . LEU A 1 96 ? 20.197 0.346 -13.003 1.00 83.38 96 LEU A CA 1
ATOM 801 C C . LEU A 1 96 ? 19.771 1.070 -11.720 1.00 83.38 96 LEU A C 1
ATOM 803 O O . LEU A 1 96 ? 18.934 0.569 -10.970 1.00 83.38 96 LEU A O 1
ATOM 807 N N . ALA A 1 97 ? 20.269 2.290 -11.514 1.00 83.19 97 ALA A N 1
ATOM 808 C CA . ALA A 1 97 ? 19.947 3.091 -10.335 1.00 83.19 97 ALA A CA 1
ATOM 809 C C . ALA A 1 97 ? 18.467 3.497 -10.269 1.00 83.19 97 ALA A C 1
ATOM 811 O O . ALA A 1 97 ? 17.881 3.512 -9.187 1.00 83.19 97 ALA A O 1
ATOM 812 N N . LEU A 1 98 ? 17.847 3.760 -11.424 1.00 82.81 98 LEU A N 1
ATOM 813 C CA . LEU A 1 98 ? 16.423 4.075 -11.529 1.00 82.81 98 LEU A CA 1
ATOM 814 C C . LEU A 1 98 ? 15.570 2.912 -11.010 1.00 82.81 98 LEU A C 1
ATOM 816 O O . LEU A 1 98 ? 14.694 3.123 -10.171 1.00 82.81 98 LEU A O 1
ATOM 820 N N . PHE A 1 99 ? 15.845 1.682 -11.449 1.00 81.69 99 PHE A N 1
ATOM 821 C CA . PHE A 1 99 ? 15.136 0.491 -10.974 1.00 81.69 99 PHE A CA 1
ATOM 822 C C . PHE A 1 99 ? 15.406 0.198 -9.499 1.00 81.69 99 PHE A C 1
ATOM 824 O O . PHE A 1 99 ? 14.483 -0.176 -8.772 1.00 81.69 99 PHE A O 1
ATOM 831 N N . GLY A 1 100 ? 16.637 0.428 -9.041 1.00 84.19 100 GLY A N 1
ATOM 832 C CA . GLY A 1 100 ? 16.993 0.314 -7.631 1.00 84.19 100 GLY A CA 1
ATOM 833 C C . GLY A 1 100 ? 16.155 1.230 -6.740 1.00 84.19 100 GLY A C 1
ATOM 834 O O . GLY A 1 100 ? 15.607 0.772 -5.736 1.00 84.19 100 GLY A O 1
ATOM 835 N N . VAL A 1 101 ? 16.003 2.504 -7.112 1.00 84.06 101 VAL A N 1
ATOM 836 C CA . VAL A 1 101 ? 15.182 3.476 -6.367 1.00 84.06 101 VAL A CA 1
ATOM 837 C C . VAL A 1 101 ? 13.691 3.158 -6.504 1.00 84.06 101 VAL A C 1
ATOM 839 O O . VAL A 1 101 ? 12.980 3.120 -5.503 1.00 84.06 101 VAL A O 1
ATOM 842 N N . ALA A 1 102 ? 13.216 2.865 -7.719 1.00 83.12 102 ALA A N 1
ATOM 843 C CA . ALA A 1 102 ? 11.800 2.620 -8.001 1.00 83.12 102 ALA A CA 1
ATOM 844 C C . ALA A 1 102 ? 11.222 1.420 -7.234 1.00 83.12 102 ALA A C 1
ATOM 846 O O . ALA A 1 102 ? 10.043 1.418 -6.862 1.00 83.12 102 ALA A O 1
ATOM 847 N N . TYR A 1 103 ? 12.040 0.385 -7.032 1.00 85.56 103 TYR A N 1
ATOM 848 C CA . TYR A 1 103 ? 11.621 -0.880 -6.427 1.00 85.56 103 TYR A CA 1
ATOM 849 C C . TYR A 1 103 ? 12.088 -1.069 -4.994 1.00 85.56 103 TYR A C 1
ATOM 851 O O . TYR A 1 103 ? 11.844 -2.133 -4.426 1.00 85.56 103 TYR A O 1
ATOM 859 N N . SER A 1 104 ? 12.699 -0.047 -4.401 1.00 86.19 104 SER A N 1
ATOM 860 C CA . SER A 1 104 ? 12.965 -0.031 -2.969 1.00 86.19 104 SER A CA 1
ATOM 861 C C . SER A 1 104 ? 11.676 0.242 -2.194 1.00 86.19 104 SER A C 1
ATOM 863 O O . SER A 1 104 ? 10.874 1.107 -2.553 1.00 86.19 104 SER A O 1
ATOM 865 N N . LYS A 1 105 ? 11.470 -0.535 -1.136 1.00 87.94 105 LYS A N 1
ATOM 866 C CA . LYS A 1 105 ? 10.373 -0.410 -0.178 1.00 87.94 105 LYS A CA 1
ATOM 867 C C . LYS A 1 105 ? 10.915 -0.194 1.226 1.00 87.94 105 LYS A C 1
ATOM 869 O O . LYS A 1 105 ? 12.055 -0.554 1.542 1.00 87.94 105 LYS A O 1
ATOM 874 N N . ASP A 1 106 ? 10.069 0.394 2.061 1.00 85.94 106 ASP A N 1
ATOM 875 C CA . ASP A 1 106 ? 10.392 0.763 3.435 1.00 85.94 106 ASP A CA 1
ATOM 876 C C . ASP A 1 106 ? 10.552 -0.488 4.302 1.00 85.94 106 ASP A C 1
ATOM 878 O O . ASP A 1 106 ? 11.517 -0.604 5.066 1.00 85.94 106 ASP A O 1
ATOM 882 N N . THR A 1 107 ? 9.632 -1.442 4.148 1.00 87.25 107 THR A N 1
ATOM 883 C CA . THR A 1 107 ? 9.565 -2.663 4.955 1.00 87.25 107 THR A CA 1
ATOM 884 C C . THR A 1 107 ? 9.994 -3.909 4.186 1.00 87.25 107 THR A C 1
ATOM 886 O O . THR A 1 107 ? 9.872 -3.989 2.962 1.00 87.25 107 THR A O 1
ATOM 889 N N . VAL A 1 108 ? 10.473 -4.919 4.918 1.00 87.81 108 VAL A N 1
ATOM 890 C CA . VAL A 1 108 ? 10.929 -6.186 4.322 1.00 87.81 108 VAL A CA 1
ATOM 891 C C . VAL A 1 108 ? 9.771 -6.949 3.670 1.00 87.81 108 VAL A C 1
ATOM 893 O O . VAL A 1 108 ? 9.919 -7.435 2.550 1.00 87.81 108 VAL A O 1
ATOM 896 N N . GLY A 1 109 ? 8.600 -7.010 4.317 1.00 85.00 109 GLY A N 1
ATOM 897 C CA . GLY A 1 109 ? 7.412 -7.658 3.747 1.00 85.00 109 GLY A CA 1
ATOM 898 C C . GLY A 1 109 ? 6.977 -7.041 2.412 1.00 85.00 109 GLY A C 1
ATOM 899 O O . GLY A 1 109 ? 6.747 -7.759 1.438 1.00 85.00 109 GLY A O 1
ATOM 900 N N . GLU A 1 110 ? 6.941 -5.709 2.315 1.00 85.31 110 GLU A N 1
ATOM 901 C CA . GLU A 1 110 ? 6.643 -5.023 1.049 1.00 85.31 110 GLU A CA 1
ATOM 902 C C . GLU A 1 110 ? 7.716 -5.278 -0.012 1.00 85.31 110 GLU A C 1
ATOM 904 O O . GLU A 1 110 ? 7.379 -5.467 -1.182 1.00 85.31 110 GLU A O 1
ATOM 909 N N . GLN A 1 111 ? 8.995 -5.307 0.375 1.00 89.06 111 GLN A N 1
ATOM 910 C CA . GLN A 1 111 ? 10.096 -5.571 -0.550 1.00 89.06 111 GLN A CA 1
ATOM 911 C C . GLN A 1 111 ? 10.007 -6.985 -1.138 1.00 89.06 111 GLN A C 1
ATOM 913 O O . GLN A 1 111 ? 10.116 -7.150 -2.353 1.00 89.06 111 GLN A O 1
ATOM 918 N N . ILE A 1 112 ? 9.757 -8.001 -0.307 1.00 85.88 112 ILE A N 1
ATOM 919 C CA . ILE A 1 112 ? 9.605 -9.393 -0.755 1.00 85.88 112 ILE A CA 1
ATOM 920 C C . ILE A 1 112 ? 8.353 -9.541 -1.625 1.00 85.88 112 ILE A C 1
ATOM 922 O O . ILE A 1 112 ? 8.416 -10.180 -2.677 1.00 85.88 112 ILE A O 1
ATOM 926 N N . CYS A 1 113 ? 7.241 -8.895 -1.256 1.00 82.62 113 CYS A N 1
ATOM 927 C CA . CYS A 1 113 ? 6.053 -8.831 -2.108 1.00 82.62 113 CYS A CA 1
ATOM 928 C C . CYS A 1 113 ? 6.393 -8.229 -3.475 1.00 82.62 113 CYS A C 1
ATOM 930 O O . CYS A 1 113 ? 6.054 -8.812 -4.506 1.00 82.62 113 CYS A O 1
ATOM 932 N N . MET A 1 114 ? 7.113 -7.108 -3.506 1.00 82.81 114 MET A N 1
ATOM 933 C CA . MET A 1 114 ? 7.509 -6.459 -4.753 1.00 82.81 114 MET A CA 1
ATOM 934 C C . MET A 1 114 ? 8.377 -7.384 -5.617 1.00 82.81 114 MET A C 1
ATOM 936 O O . MET A 1 114 ? 8.105 -7.550 -6.805 1.00 82.81 114 MET A O 1
ATOM 940 N N . ILE A 1 115 ? 9.354 -8.066 -5.018 1.00 84.75 115 ILE A N 1
ATOM 941 C CA . ILE A 1 115 ? 10.226 -9.031 -5.705 1.00 84.75 115 ILE A CA 1
ATOM 942 C C . ILE A 1 115 ? 9.426 -10.206 -6.268 1.00 84.75 115 ILE A C 1
ATOM 944 O O . ILE A 1 115 ? 9.605 -10.564 -7.431 1.00 84.75 115 ILE A O 1
ATOM 948 N N . SER A 1 116 ? 8.507 -10.770 -5.481 1.00 79.56 116 SER A N 1
ATOM 949 C CA . SER A 1 116 ? 7.663 -11.886 -5.921 1.00 79.56 116 SER A CA 1
ATOM 950 C C . SER A 1 116 ? 6.812 -11.513 -7.138 1.00 79.56 116 SER A C 1
ATOM 952 O O . SER A 1 116 ? 6.677 -12.312 -8.058 1.00 79.56 116 SER A O 1
ATOM 954 N N . THR A 1 117 ? 6.331 -10.266 -7.206 1.00 77.88 117 THR A N 1
ATOM 955 C CA . THR A 1 117 ? 5.600 -9.765 -8.378 1.00 77.88 117 THR A CA 1
ATOM 956 C C . THR A 1 117 ? 6.511 -9.434 -9.560 1.00 77.88 117 THR A C 1
ATOM 958 O O . THR A 1 117 ? 6.076 -9.526 -10.704 1.00 77.88 117 THR A O 1
ATOM 961 N N . MET A 1 118 ? 7.772 -9.072 -9.307 1.00 80.25 118 MET A N 1
ATOM 962 C CA . MET A 1 118 ? 8.753 -8.728 -10.339 1.00 80.25 118 MET A CA 1
ATOM 963 C C . MET A 1 118 ? 9.301 -9.939 -11.071 1.00 80.25 118 MET A C 1
ATOM 965 O O . MET A 1 118 ? 9.502 -9.861 -12.278 1.00 80.25 118 MET A O 1
ATOM 969 N N . ILE A 1 119 ? 9.540 -11.051 -10.375 1.00 83.38 119 ILE A N 1
ATOM 970 C CA . ILE A 1 119 ? 10.139 -12.245 -10.983 1.00 83.38 119 ILE A CA 1
ATOM 971 C C . ILE A 1 119 ? 9.333 -12.707 -12.217 1.00 83.38 119 ILE A C 1
ATOM 973 O O . ILE A 1 119 ? 9.933 -12.810 -13.287 1.00 83.38 119 ILE A O 1
ATOM 977 N N . PRO A 1 120 ? 7.996 -12.894 -12.155 1.00 80.25 120 PRO A N 1
ATOM 978 C CA . PRO A 1 120 ? 7.198 -13.232 -13.335 1.00 80.25 120 PRO A CA 1
ATOM 979 C C . PRO A 1 120 ? 7.257 -12.176 -14.443 1.00 80.25 120 PRO A C 1
ATOM 981 O O . PRO A 1 120 ? 7.257 -12.523 -15.620 1.00 80.25 120 PRO A O 1
ATOM 984 N N . VAL A 1 121 ? 7.327 -10.891 -14.086 1.00 82.00 121 VAL A N 1
ATOM 985 C CA . VAL A 1 121 ? 7.396 -9.783 -15.051 1.00 82.00 121 VAL A CA 1
ATOM 986 C C . VAL A 1 121 ? 8.736 -9.779 -15.790 1.00 82.00 121 VAL A C 1
ATOM 988 O O . VAL A 1 121 ? 8.762 -9.602 -17.006 1.00 82.00 121 VAL A O 1
ATOM 991 N N . LEU A 1 122 ? 9.840 -10.036 -15.088 1.00 84.44 122 LEU A N 1
ATOM 992 C CA . LEU A 1 122 ? 11.166 -10.162 -15.690 1.00 84.44 122 LEU A CA 1
ATOM 993 C C . LEU A 1 122 ? 11.279 -11.427 -16.546 1.00 84.44 122 LEU A C 1
ATOM 995 O O . LEU A 1 122 ? 11.839 -11.373 -17.638 1.00 84.44 122 LEU A O 1
ATOM 999 N N . LEU A 1 123 ? 10.699 -12.547 -16.100 1.00 85.88 123 LEU A N 1
ATOM 1000 C CA . LEU A 1 123 ? 10.597 -13.767 -16.907 1.00 85.88 123 LEU A CA 1
ATOM 1001 C C . LEU A 1 123 ? 9.809 -13.520 -18.198 1.00 85.88 123 LEU A C 1
ATOM 1003 O O . LEU A 1 123 ? 10.255 -13.918 -19.272 1.00 85.88 123 LEU A O 1
ATOM 1007 N N . TRP A 1 124 ? 8.679 -12.816 -18.106 1.00 85.06 124 TRP A N 1
ATOM 1008 C CA . TRP A 1 124 ? 7.895 -12.410 -19.268 1.00 85.06 124 TRP A CA 1
ATOM 1009 C C . TRP A 1 124 ? 8.689 -11.500 -20.209 1.00 85.06 124 TRP A C 1
ATOM 1011 O O . TRP A 1 124 ? 8.691 -11.732 -21.412 1.00 85.06 124 TRP A O 1
ATOM 1021 N N . MET A 1 125 ? 9.395 -10.503 -19.676 1.00 85.75 125 MET A N 1
ATOM 1022 C CA . MET A 1 125 ? 10.237 -9.599 -20.463 1.00 85.75 125 MET A CA 1
ATOM 1023 C C . MET A 1 125 ? 11.304 -10.367 -21.255 1.00 85.75 125 MET A C 1
ATOM 1025 O O . MET A 1 125 ? 11.452 -10.151 -22.457 1.00 85.75 125 MET A O 1
ATOM 1029 N N . MET A 1 126 ? 12.012 -11.295 -20.601 1.00 88.69 126 MET A N 1
ATOM 1030 C CA . MET A 1 126 ? 13.024 -12.134 -21.252 1.00 88.69 126 MET A CA 1
ATOM 1031 C C . MET A 1 126 ? 12.409 -13.040 -22.323 1.00 88.69 126 MET A C 1
ATOM 1033 O O . MET A 1 126 ? 12.964 -13.160 -23.416 1.00 88.69 126 MET A O 1
ATOM 1037 N N . LEU A 1 127 ? 11.255 -13.652 -22.034 1.00 88.69 127 LEU A N 1
ATOM 1038 C CA . LEU A 1 127 ? 10.528 -14.492 -22.985 1.00 88.69 127 LEU A CA 1
ATOM 1039 C C . LEU A 1 127 ? 10.076 -13.683 -24.206 1.00 88.69 127 LEU A C 1
ATOM 1041 O O . LEU A 1 127 ? 10.306 -14.107 -25.334 1.00 88.69 127 LEU A O 1
ATOM 1045 N N . TRP A 1 128 ? 9.459 -12.521 -23.987 1.00 88.19 128 TRP A N 1
ATOM 1046 C CA . TRP A 1 128 ? 8.935 -11.673 -25.052 1.00 88.19 128 TRP A CA 1
ATOM 1047 C C . TRP A 1 128 ? 10.043 -11.196 -25.991 1.00 88.19 128 TRP A C 1
ATOM 1049 O O . TRP A 1 128 ? 9.919 -11.395 -27.197 1.00 88.19 128 TRP A O 1
ATOM 1059 N N . GLY A 1 129 ? 11.148 -10.664 -25.458 1.00 85.75 129 GLY A N 1
ATOM 1060 C CA . GLY A 1 129 ? 12.296 -10.264 -26.283 1.00 85.75 129 GLY A CA 1
ATOM 1061 C C . GLY A 1 129 ? 12.900 -11.439 -27.065 1.00 85.75 129 GLY A C 1
ATOM 1062 O O . GLY A 1 129 ? 13.125 -11.370 -28.273 1.00 85.75 129 GLY A O 1
ATOM 1063 N N . SER A 1 130 ? 13.024 -12.606 -26.421 1.00 87.94 130 SER A N 1
ATOM 1064 C CA . SER A 1 130 ? 13.501 -13.821 -27.101 1.00 87.94 130 SER A CA 1
ATOM 1065 C C . SER A 1 130 ? 12.594 -14.235 -28.271 1.00 87.94 130 SER A C 1
ATOM 1067 O O . SER A 1 130 ? 13.092 -14.660 -29.314 1.00 87.94 130 SER A O 1
ATOM 1069 N N . LEU A 1 131 ? 11.269 -14.083 -28.138 1.00 87.25 131 LEU A N 1
ATOM 1070 C CA . LEU A 1 131 ? 10.317 -14.344 -29.225 1.00 87.25 131 LEU A CA 1
ATOM 1071 C C . LEU A 1 131 ? 10.479 -13.351 -30.384 1.00 87.25 131 LEU A C 1
ATOM 1073 O O . LEU A 1 131 ? 10.375 -13.754 -31.542 1.00 87.25 131 LEU A O 1
ATOM 1077 N N . MET A 1 132 ? 10.762 -12.077 -30.102 1.00 85.00 132 MET A N 1
ATOM 1078 C CA . MET A 1 132 ? 11.000 -11.071 -31.146 1.00 85.00 132 MET A CA 1
ATOM 1079 C C . MET A 1 132 ? 12.209 -11.416 -32.006 1.00 85.00 132 MET A C 1
ATOM 1081 O O . MET A 1 132 ? 12.149 -11.291 -33.234 1.00 85.00 132 MET A O 1
ATOM 1085 N N . HIS A 1 133 ? 13.273 -11.900 -31.364 1.00 80.50 133 HIS A N 1
ATOM 1086 C CA . HIS A 1 133 ? 14.462 -12.378 -32.054 1.00 80.50 133 HIS A CA 1
ATOM 1087 C C . HIS A 1 133 ? 14.183 -13.667 -32.841 1.00 80.50 133 HIS A C 1
ATOM 1089 O O . HIS A 1 133 ? 14.530 -13.753 -34.018 1.00 80.50 133 HIS A O 1
ATOM 1095 N N . LEU A 1 134 ? 13.487 -14.639 -32.237 1.00 84.25 134 LEU A N 1
ATOM 1096 C CA . LEU A 1 134 ? 13.148 -15.919 -32.874 1.00 84.25 134 LEU A CA 1
ATOM 1097 C C . LEU A 1 134 ? 12.337 -15.741 -34.166 1.00 84.25 134 LEU A C 1
ATOM 1099 O O . LEU A 1 134 ? 12.602 -16.411 -35.161 1.00 84.25 134 LEU A O 1
ATOM 1103 N N . PHE A 1 135 ? 11.356 -14.836 -34.161 1.00 84.06 135 PHE A N 1
ATOM 1104 C CA . PHE A 1 135 ? 10.523 -14.546 -35.332 1.00 84.06 135 PHE A CA 1
ATOM 1105 C C . PHE A 1 135 ? 11.132 -13.499 -36.275 1.00 84.06 135 PHE A C 1
ATOM 1107 O O . PHE A 1 135 ? 10.481 -13.108 -37.244 1.00 84.06 135 PHE A O 1
ATOM 1114 N N . ASN A 1 136 ? 12.357 -13.036 -36.003 1.00 79.62 136 ASN A N 1
ATOM 1115 C CA . ASN A 1 136 ? 13.048 -11.993 -36.761 1.00 79.62 136 ASN A CA 1
ATOM 1116 C C . ASN A 1 136 ? 12.182 -10.733 -36.991 1.00 79.62 136 ASN A C 1
ATOM 1118 O O . ASN A 1 136 ? 12.227 -10.093 -38.044 1.00 79.62 136 ASN A O 1
ATOM 1122 N N . LEU A 1 137 ? 11.357 -10.373 -36.001 1.00 80.06 137 LEU A N 1
ATOM 1123 C CA . LEU A 1 137 ? 10.408 -9.257 -36.111 1.00 80.06 137 LEU A CA 1
ATOM 1124 C C . LEU A 1 137 ? 11.122 -7.901 -36.156 1.00 80.06 137 LEU A C 1
ATOM 1126 O O . LEU A 1 137 ? 10.594 -6.943 -36.713 1.00 80.06 137 LEU A O 1
ATOM 1130 N N . LEU A 1 138 ? 12.342 -7.840 -35.624 1.00 75.00 138 LEU A N 1
ATOM 1131 C CA . LEU A 1 138 ? 13.208 -6.662 -35.628 1.00 75.00 138 LEU A CA 1
ATOM 1132 C C . LEU A 1 138 ? 13.631 -6.225 -37.043 1.00 75.00 138 LEU A C 1
ATOM 1134 O O . LEU A 1 138 ? 13.778 -5.030 -37.288 1.00 75.00 138 LEU A O 1
ATOM 1138 N N . ALA A 1 139 ? 13.758 -7.161 -37.992 1.00 76.56 139 ALA A N 1
ATOM 1139 C CA . ALA A 1 139 ? 14.071 -6.850 -39.390 1.00 76.56 139 ALA A CA 1
ATOM 1140 C C . ALA A 1 139 ? 12.880 -6.234 -40.153 1.00 76.56 139 ALA A C 1
ATOM 1142 O O . ALA A 1 139 ? 13.053 -5.631 -41.213 1.00 76.56 139 ALA A O 1
ATOM 1143 N N . HIS A 1 140 ? 11.660 -6.370 -39.622 1.00 83.38 140 HIS A N 1
ATOM 1144 C CA . HIS A 1 140 ? 10.426 -5.939 -40.269 1.00 83.38 140 HIS A CA 1
ATOM 1145 C C . HIS A 1 140 ? 9.713 -4.863 -39.441 1.00 83.38 140 HIS A C 1
ATOM 1147 O O . HIS A 1 140 ? 8.932 -5.155 -38.538 1.00 83.38 140 HIS A O 1
ATOM 1153 N N . GLN A 1 141 ? 9.915 -3.592 -39.803 1.00 81.56 141 GLN A N 1
ATOM 1154 C CA . GLN A 1 141 ? 9.409 -2.431 -39.053 1.00 81.56 141 GLN A CA 1
ATOM 1155 C C . GLN A 1 141 ? 7.897 -2.468 -38.763 1.00 81.56 141 GLN A C 1
ATOM 1157 O O . GLN A 1 141 ? 7.467 -2.100 -37.671 1.00 81.56 141 GLN A O 1
ATOM 1162 N N . THR A 1 142 ? 7.075 -2.907 -39.718 1.00 85.19 142 THR A N 1
ATOM 1163 C CA . THR A 1 142 ? 5.617 -3.017 -39.537 1.00 85.19 142 THR A CA 1
ATOM 1164 C C . THR A 1 142 ? 5.245 -4.108 -38.538 1.00 85.19 142 THR A C 1
ATOM 1166 O O . THR A 1 142 ? 4.378 -3.896 -37.690 1.00 85.19 142 THR A O 1
ATOM 1169 N N . ALA A 1 143 ? 5.923 -5.253 -38.603 1.00 84.69 143 ALA A N 1
ATOM 1170 C CA . ALA A 1 143 ? 5.697 -6.373 -37.703 1.00 84.69 143 ALA A CA 1
ATOM 1171 C C . ALA A 1 143 ? 6.153 -6.042 -36.272 1.00 84.69 143 ALA A C 1
ATOM 1173 O O . ALA A 1 143 ? 5.454 -6.382 -35.319 1.00 84.69 143 ALA A O 1
ATOM 1174 N N . TRP A 1 144 ? 7.247 -5.286 -36.122 1.00 85.75 144 TRP A N 1
ATOM 11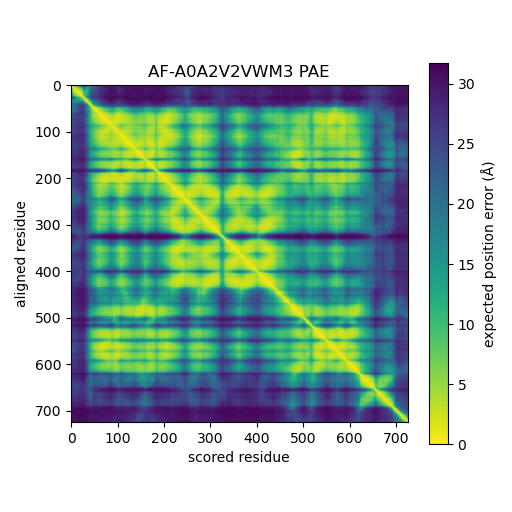75 C CA . TRP A 1 144 ? 7.718 -4.784 -34.830 1.00 85.75 144 TRP A CA 1
ATOM 1176 C C . TRP A 1 144 ? 6.693 -3.863 -34.152 1.00 85.75 144 TRP A C 1
ATOM 1178 O O . TRP A 1 144 ? 6.347 -4.078 -32.993 1.00 85.75 144 TRP A O 1
ATOM 1188 N N . TRP A 1 145 ? 6.124 -2.889 -34.875 1.00 86.69 145 TRP A N 1
ATOM 1189 C CA . TRP A 1 145 ? 5.080 -2.012 -34.317 1.00 86.69 145 TRP A CA 1
ATOM 1190 C C . TRP A 1 145 ? 3.802 -2.773 -33.953 1.00 86.69 145 TRP A C 1
ATOM 1192 O O . TRP A 1 145 ? 3.178 -2.484 -32.930 1.00 86.69 145 TRP A O 1
ATOM 1202 N N . CYS A 1 146 ? 3.434 -3.779 -34.752 1.00 87.56 146 CYS A N 1
ATOM 1203 C CA . CYS A 1 146 ? 2.336 -4.675 -34.402 1.00 87.56 146 CYS A CA 1
ATOM 1204 C C . CYS A 1 146 ? 2.648 -5.435 -33.107 1.00 87.56 146 CYS A C 1
ATOM 1206 O O . CYS A 1 146 ? 1.791 -5.514 -32.232 1.00 87.56 146 CYS A O 1
ATOM 1208 N N . ALA A 1 147 ? 3.870 -5.945 -32.946 1.00 87.00 147 ALA A N 1
ATOM 1209 C CA . ALA A 1 147 ? 4.284 -6.650 -31.739 1.00 87.00 147 ALA A CA 1
ATOM 1210 C C . ALA A 1 147 ? 4.289 -5.742 -30.497 1.00 87.00 147 ALA A C 1
ATOM 1212 O O . ALA A 1 147 ? 3.803 -6.161 -29.452 1.00 87.00 147 ALA A O 1
ATOM 1213 N N . VAL A 1 148 ? 4.739 -4.487 -30.610 1.00 85.75 148 VAL A N 1
ATOM 1214 C CA . VAL A 1 148 ? 4.648 -3.488 -29.526 1.00 85.75 148 VAL A CA 1
ATOM 1215 C C . VAL A 1 148 ? 3.201 -3.323 -29.053 1.00 85.75 148 VAL A C 1
ATOM 1217 O O . VAL A 1 148 ? 2.910 -3.443 -27.859 1.00 85.75 148 VAL A O 1
ATOM 1220 N N . PHE A 1 149 ? 2.279 -3.111 -29.993 1.00 88.06 149 PHE A N 1
ATOM 1221 C CA . PHE A 1 149 ? 0.869 -2.915 -29.676 1.00 88.06 149 PHE A CA 1
ATOM 1222 C C . PHE A 1 149 ? 0.219 -4.183 -29.102 1.00 88.06 149 PHE A C 1
ATOM 1224 O O . PHE A 1 149 ? -0.401 -4.141 -28.038 1.00 88.06 149 PHE A O 1
ATOM 1231 N N . PHE A 1 150 ? 0.367 -5.324 -29.783 1.00 87.00 150 PHE A N 1
ATOM 1232 C CA . PHE A 1 150 ? -0.263 -6.582 -29.380 1.00 87.00 150 PHE A CA 1
ATOM 1233 C C . PHE A 1 150 ? 0.358 -7.182 -28.116 1.00 87.00 150 PHE A C 1
ATOM 1235 O O . PHE A 1 150 ? -0.363 -7.818 -27.351 1.00 87.00 150 PHE A O 1
ATOM 1242 N N . GLY A 1 151 ? 1.643 -6.941 -27.847 1.00 84.25 151 GLY A N 1
ATOM 1243 C CA . GLY A 1 151 ? 2.288 -7.308 -26.586 1.00 84.25 151 GLY A CA 1
ATOM 1244 C C . GLY A 1 151 ? 1.673 -6.553 -25.408 1.00 84.25 151 GLY A C 1
ATOM 1245 O O . GLY A 1 151 ? 1.203 -7.169 -24.449 1.00 84.25 151 GLY A O 1
ATOM 1246 N N . ALA A 1 152 ? 1.570 -5.224 -25.511 1.00 83.62 152 ALA A N 1
ATOM 1247 C CA . ALA A 1 152 ? 0.923 -4.401 -24.489 1.00 83.62 152 ALA A CA 1
ATOM 1248 C C . ALA A 1 152 ? -0.570 -4.743 -24.317 1.00 83.62 152 ALA A C 1
ATOM 1250 O O . ALA A 1 152 ? -1.064 -4.841 -23.190 1.00 83.62 152 ALA A O 1
ATOM 1251 N N . PHE A 1 153 ? -1.284 -4.969 -25.423 1.00 84.44 153 PHE A N 1
ATOM 1252 C CA . PHE A 1 153 ? -2.694 -5.357 -25.415 1.00 84.44 153 PHE A CA 1
ATOM 1253 C C . PHE A 1 153 ? -2.909 -6.735 -24.776 1.00 84.44 153 PHE A C 1
ATOM 1255 O O . PHE A 1 153 ? -3.765 -6.875 -23.905 1.00 84.44 153 PHE A O 1
ATOM 1262 N N . GLY A 1 154 ? -2.100 -7.731 -25.147 1.00 80.81 154 GLY A N 1
ATOM 1263 C CA . GLY A 1 154 ? -2.178 -9.095 -24.625 1.00 80.81 154 GLY A CA 1
ATOM 1264 C C . GLY A 1 154 ? -1.979 -9.150 -23.112 1.00 80.81 154 GLY A C 1
ATOM 1265 O O . GLY A 1 154 ? -2.780 -9.760 -22.410 1.00 80.81 154 GLY A O 1
ATOM 1266 N N . ILE A 1 155 ? -0.988 -8.427 -22.586 1.00 79.31 155 ILE A N 1
ATOM 1267 C CA . ILE A 1 155 ? -0.781 -8.282 -21.134 1.00 79.31 155 ILE A CA 1
ATOM 1268 C C . ILE A 1 155 ? -1.947 -7.520 -20.491 1.00 79.31 155 ILE A C 1
ATOM 1270 O O . ILE A 1 155 ? -2.381 -7.845 -19.386 1.00 79.31 155 ILE A O 1
ATOM 1274 N N . GLY A 1 156 ? -2.493 -6.522 -21.189 1.00 74.69 156 GLY A N 1
ATOM 1275 C CA . GLY A 1 156 ? -3.684 -5.786 -20.773 1.00 74.69 156 GLY A CA 1
ATOM 1276 C C . GLY A 1 156 ? -4.899 -6.686 -20.507 1.00 74.69 156 GLY A C 1
ATOM 1277 O O . GLY A 1 156 ? -5.654 -6.420 -19.566 1.00 74.69 156 GLY A O 1
ATOM 1278 N N . LEU A 1 157 ? -5.041 -7.772 -21.280 1.00 73.94 157 LEU A N 1
ATOM 1279 C CA . LEU A 1 157 ? -6.115 -8.769 -21.167 1.00 73.94 157 LEU A CA 1
ATOM 1280 C C . LEU A 1 157 ? -5.951 -9.745 -19.987 1.00 73.94 157 LEU A C 1
ATOM 1282 O O . LEU A 1 157 ? -6.913 -10.408 -19.598 1.00 73.94 157 LEU A O 1
ATOM 1286 N N . VAL A 1 158 ? -4.768 -9.817 -19.368 1.00 68.69 158 VAL A N 1
ATOM 1287 C CA . VAL A 1 158 ? -4.460 -10.741 -18.256 1.00 68.69 158 VAL A CA 1
ATOM 1288 C C . VAL A 1 158 ? -5.144 -10.340 -16.928 1.00 68.69 158 VAL A C 1
ATOM 1290 O O . VAL A 1 158 ? -5.012 -11.027 -15.916 1.00 68.69 158 VAL A O 1
ATOM 1293 N N . GLY A 1 159 ? -6.006 -9.319 -16.914 1.00 59.47 159 GLY A N 1
ATOM 1294 C CA . GLY A 1 159 ? -6.865 -9.011 -15.762 1.00 59.47 159 GLY A CA 1
ATOM 1295 C C . GLY A 1 159 ? -6.177 -8.191 -14.664 1.00 59.47 159 GLY A C 1
ATOM 1296 O O . GLY A 1 159 ? -5.206 -7.476 -14.921 1.00 59.47 159 GLY A O 1
ATOM 1297 N N . ASP A 1 160 ? -6.672 -8.294 -13.427 1.00 56.16 160 ASP A N 1
ATOM 1298 C CA . ASP A 1 160 ? -6.178 -7.560 -12.246 1.00 56.16 160 ASP A CA 1
ATOM 1299 C C . ASP A 1 160 ? -4.917 -8.181 -11.619 1.00 56.16 160 ASP A C 1
ATOM 1301 O O . ASP A 1 160 ? -4.796 -8.357 -10.407 1.00 56.16 160 ASP A O 1
ATOM 1305 N N . VAL A 1 161 ? -3.916 -8.488 -12.443 1.00 61.19 161 VAL A N 1
ATOM 1306 C CA . VAL A 1 161 ? -2.589 -8.838 -11.927 1.00 61.19 161 VAL A CA 1
ATOM 1307 C C . VAL A 1 161 ? -1.917 -7.561 -11.419 1.00 61.19 161 VAL A C 1
ATOM 1309 O O . VAL A 1 161 ? -1.762 -6.593 -12.172 1.00 61.19 161 VAL A O 1
ATOM 1312 N N . ARG A 1 162 ? -1.470 -7.559 -10.151 1.00 58.78 162 ARG A N 1
ATOM 1313 C CA . ARG A 1 162 ? -0.758 -6.428 -9.510 1.00 58.78 162 ARG A CA 1
ATOM 1314 C C . ARG A 1 162 ? 0.414 -5.907 -10.365 1.00 58.78 162 ARG A C 1
ATOM 1316 O O . ARG A 1 162 ? 0.691 -4.712 -10.366 1.00 58.78 162 ARG A O 1
ATOM 1323 N N . GLY A 1 163 ? 1.043 -6.785 -11.152 1.00 64.75 163 GLY A N 1
ATOM 1324 C CA . GLY A 1 163 ? 2.136 -6.485 -12.083 1.00 64.75 163 GLY A CA 1
ATOM 1325 C C . GLY A 1 163 ? 1.747 -6.117 -13.525 1.00 64.75 163 GLY A C 1
ATOM 1326 O O . GLY A 1 163 ? 2.645 -5.921 -14.333 1.00 64.75 163 GLY A O 1
ATOM 1327 N N . ARG A 1 164 ? 0.463 -5.990 -13.901 1.00 72.31 164 ARG A N 1
ATOM 1328 C CA . ARG A 1 164 ? 0.039 -5.777 -15.308 1.00 72.31 164 ARG A CA 1
ATOM 1329 C C . ARG A 1 164 ? 0.691 -4.560 -15.975 1.00 72.31 164 ARG A C 1
ATOM 1331 O O . ARG A 1 164 ? 1.288 -4.677 -17.038 1.00 72.31 164 ARG A O 1
ATOM 1338 N N . LYS A 1 165 ? 0.581 -3.376 -15.360 1.00 70.88 165 LYS A N 1
ATOM 1339 C CA . LYS A 1 165 ? 1.128 -2.124 -15.931 1.00 70.88 165 LYS A CA 1
ATOM 1340 C C . LYS A 1 165 ? 2.651 -2.166 -16.027 1.00 70.88 165 LYS A C 1
ATOM 1342 O O . LYS A 1 165 ? 3.246 -1.663 -16.970 1.00 70.88 165 LYS A O 1
ATOM 1347 N N . LEU A 1 166 ? 3.258 -2.792 -15.031 1.00 74.06 166 LEU A N 1
ATOM 1348 C CA . LEU A 1 166 ? 4.685 -3.012 -14.956 1.00 74.06 166 LEU A CA 1
ATOM 1349 C C . LEU A 1 166 ? 5.166 -3.988 -16.044 1.00 74.06 166 LEU A C 1
ATOM 1351 O O . LEU A 1 166 ? 6.192 -3.734 -16.658 1.00 74.06 166 LEU A O 1
ATOM 1355 N N . ALA A 1 167 ? 4.413 -5.050 -16.334 1.00 77.19 167 ALA A N 1
ATOM 1356 C CA . ALA A 1 167 ? 4.707 -5.973 -17.426 1.00 77.19 167 ALA A CA 1
ATOM 1357 C C . ALA A 1 167 ? 4.601 -5.291 -18.795 1.00 77.19 167 ALA A C 1
ATOM 1359 O O . ALA A 1 167 ? 5.471 -5.502 -19.634 1.00 77.19 167 ALA A O 1
ATOM 1360 N N . ILE A 1 168 ? 3.602 -4.423 -19.004 1.00 77.81 168 ILE A N 1
ATOM 1361 C CA . ILE A 1 168 ? 3.507 -3.595 -20.220 1.00 77.81 168 ILE A CA 1
ATOM 1362 C C . ILE A 1 168 ? 4.747 -2.705 -20.351 1.00 77.81 168 ILE A C 1
ATOM 1364 O O . ILE A 1 168 ? 5.387 -2.705 -21.398 1.00 77.81 168 ILE A O 1
ATOM 1368 N N . LEU A 1 169 ? 5.124 -2.001 -19.278 1.00 78.06 169 LEU A N 1
ATOM 1369 C CA . LEU A 1 169 ? 6.320 -1.159 -19.263 1.00 78.06 169 LEU A CA 1
ATOM 1370 C C . LEU A 1 169 ? 7.582 -1.969 -19.601 1.00 78.06 169 LEU A C 1
ATOM 1372 O O . LEU A 1 169 ? 8.312 -1.591 -20.507 1.00 78.06 169 LEU A O 1
ATOM 1376 N N . MET A 1 170 ? 7.810 -3.102 -18.933 1.00 79.56 170 MET A N 1
ATOM 1377 C CA . MET A 1 170 ? 8.983 -3.952 -19.175 1.00 79.56 170 MET A CA 1
ATOM 1378 C C . MET A 1 170 ? 9.008 -4.552 -20.585 1.00 79.56 170 MET A C 1
ATOM 1380 O O . MET A 1 170 ? 10.073 -4.679 -21.181 1.00 79.56 170 MET A O 1
ATOM 1384 N N . THR A 1 171 ? 7.840 -4.861 -21.151 1.00 82.44 171 THR A N 1
ATOM 1385 C CA . THR A 1 171 ? 7.711 -5.331 -22.541 1.00 82.44 171 THR A CA 1
ATOM 1386 C C . THR A 1 171 ? 8.190 -4.270 -23.523 1.00 82.44 171 THR A C 1
ATOM 1388 O O . THR A 1 171 ? 8.892 -4.581 -24.474 1.00 82.44 171 THR A O 1
ATOM 1391 N N . LEU A 1 172 ? 7.867 -3.002 -23.289 1.00 80.25 172 LEU A N 1
ATOM 1392 C CA . LEU A 1 172 ? 8.339 -1.914 -24.147 1.00 80.25 172 LEU A CA 1
ATOM 1393 C C . LEU A 1 172 ? 9.824 -1.638 -23.938 1.00 80.25 172 LEU A C 1
ATOM 1395 O O . LEU A 1 172 ? 10.533 -1.353 -24.898 1.00 80.25 172 LEU A O 1
ATOM 1399 N N . ILE A 1 173 ? 10.288 -1.773 -22.693 1.00 78.88 173 ILE A N 1
ATOM 1400 C CA . ILE A 1 173 ? 11.691 -1.589 -22.333 1.00 78.88 173 ILE A CA 1
ATOM 1401 C C . ILE A 1 173 ? 12.596 -2.559 -23.098 1.00 78.88 173 ILE A C 1
ATOM 1403 O O . ILE A 1 173 ? 13.606 -2.142 -23.660 1.00 78.88 173 ILE A O 1
ATOM 1407 N N . VAL A 1 174 ? 12.230 -3.841 -23.174 1.00 81.00 174 VAL A N 1
ATOM 1408 C CA . VAL A 1 174 ? 13.019 -4.809 -23.951 1.00 81.00 174 VAL A CA 1
ATOM 1409 C C . VAL A 1 174 ? 12.950 -4.524 -25.457 1.00 81.00 174 VAL A C 1
ATOM 1411 O O . VAL A 1 174 ? 13.982 -4.556 -26.120 1.00 81.00 174 VAL A O 1
ATOM 1414 N N . MET A 1 175 ? 11.777 -4.147 -25.981 1.00 80.94 175 MET A N 1
ATOM 1415 C CA . MET A 1 175 ? 11.579 -3.863 -27.412 1.00 80.94 175 MET A CA 1
ATOM 1416 C C . MET A 1 175 ? 12.426 -2.686 -27.907 1.00 80.94 175 MET A C 1
ATOM 1418 O O . MET A 1 175 ? 13.008 -2.741 -28.990 1.00 80.94 175 MET A O 1
ATOM 1422 N N . GLU A 1 176 ? 12.479 -1.600 -27.142 1.00 78.50 176 GLU A N 1
ATOM 1423 C CA . GLU A 1 176 ? 13.272 -0.418 -27.484 1.00 78.50 176 GLU A CA 1
ATOM 1424 C C . GLU A 1 176 ? 14.782 -0.690 -27.351 1.00 78.50 176 GLU A C 1
ATOM 1426 O O . GLU A 1 176 ? 15.539 -0.204 -28.189 1.00 78.50 176 GLU A O 1
ATOM 1431 N N . VAL A 1 177 ? 15.240 -1.503 -26.381 1.00 77.38 177 VAL A N 1
ATOM 1432 C CA . VAL A 1 177 ? 16.677 -1.819 -26.243 1.00 77.38 177 VAL A CA 1
ATOM 1433 C C . VAL A 1 177 ? 17.131 -2.692 -27.392 1.00 77.38 177 VAL A C 1
ATOM 1435 O O . VAL A 1 177 ? 18.182 -2.428 -27.970 1.00 77.38 177 VAL A O 1
ATOM 1438 N N . GLU A 1 178 ? 16.330 -3.683 -27.774 1.00 77.44 178 GLU A N 1
ATOM 1439 C CA . GLU A 1 178 ? 16.596 -4.492 -28.963 1.00 77.44 178 GLU A CA 1
ATOM 1440 C C . GLU A 1 178 ? 16.656 -3.646 -30.234 1.00 77.44 178 GLU A C 1
ATOM 1442 O O . GLU A 1 178 ? 17.472 -3.909 -31.116 1.00 77.44 178 GLU A O 1
ATOM 1447 N N . ARG A 1 179 ? 15.820 -2.607 -30.326 1.00 76.00 179 ARG A N 1
ATOM 1448 C CA . ARG A 1 179 ? 15.798 -1.711 -3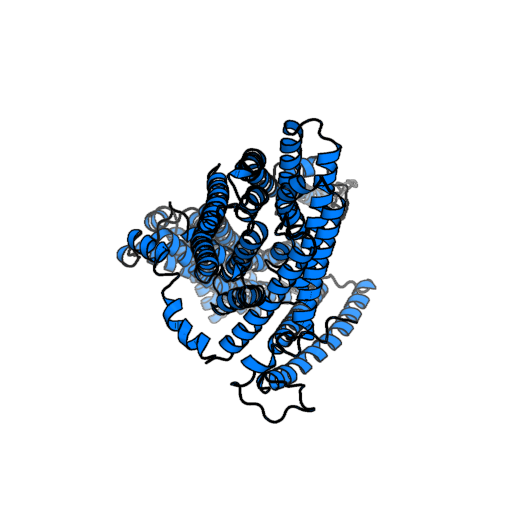1.482 1.00 76.00 179 ARG A CA 1
ATOM 1449 C C . ARG A 1 179 ? 16.982 -0.743 -31.507 1.00 76.00 179 ARG A C 1
ATOM 1451 O O . ARG A 1 179 ? 17.529 -0.515 -32.582 1.00 76.00 179 ARG A O 1
ATOM 1458 N N . ALA A 1 180 ? 17.388 -0.209 -30.357 1.00 71.50 180 ALA A N 1
ATOM 1459 C CA . ALA A 1 180 ? 18.544 0.679 -30.232 1.00 71.50 180 ALA A CA 1
ATOM 1460 C C . ALA A 1 180 ? 19.869 -0.072 -30.445 1.00 71.50 180 ALA A C 1
ATOM 1462 O O . ALA A 1 180 ? 20.788 0.426 -31.088 1.00 71.50 180 ALA A O 1
ATOM 1463 N N . GLN A 1 181 ? 19.962 -1.305 -29.940 1.00 69.38 181 GLN A N 1
ATOM 1464 C CA . GLN A 1 181 ? 21.170 -2.133 -30.009 1.00 69.38 181 GLN A CA 1
ATOM 1465 C C . GLN A 1 181 ? 21.168 -3.116 -31.187 1.00 69.38 181 GLN A C 1
ATOM 1467 O O . GLN A 1 181 ? 22.025 -3.996 -31.248 1.00 69.38 181 GLN A O 1
ATOM 1472 N N . LEU A 1 182 ? 20.263 -2.937 -32.157 1.00 57.22 182 LEU A N 1
ATOM 1473 C CA . LEU A 1 182 ? 20.170 -3.740 -33.384 1.00 57.22 182 LEU A CA 1
ATOM 1474 C C . LEU A 1 182 ? 21.504 -3.803 -34.160 1.00 57.22 182 LEU A C 1
ATOM 1476 O O . LEU A 1 182 ? 21.761 -4.758 -34.886 1.00 57.22 182 LEU A O 1
ATOM 1480 N N . MET A 1 183 ? 22.354 -2.785 -33.992 1.00 49.91 183 MET A N 1
ATOM 1481 C CA . MET A 1 183 ? 23.664 -2.647 -34.640 1.00 49.91 183 MET A CA 1
ATOM 1482 C C . MET A 1 183 ? 24.820 -3.331 -33.877 1.00 49.91 183 MET A C 1
ATOM 1484 O O . MET A 1 183 ? 25.955 -3.292 -34.346 1.00 49.91 183 MET A O 1
ATOM 1488 N N . VAL A 1 184 ? 24.574 -3.936 -32.706 1.00 54.81 184 VAL A N 1
ATOM 1489 C CA . VAL A 1 184 ? 25.607 -4.534 -31.837 1.00 54.81 184 VAL A CA 1
ATOM 1490 C C . VAL A 1 184 ? 25.527 -6.067 -31.885 1.00 54.81 184 VAL A C 1
ATOM 1492 O O . VAL A 1 184 ? 24.459 -6.649 -31.723 1.00 54.81 184 VAL A O 1
ATOM 1495 N N . GLU A 1 185 ? 26.670 -6.746 -32.041 1.00 54.28 185 GLU A N 1
ATOM 1496 C CA . GLU A 1 185 ? 26.836 -8.204 -32.270 1.00 54.28 185 GLU A CA 1
ATOM 1497 C C . GLU A 1 185 ? 26.220 -9.162 -31.213 1.00 54.28 185 GLU A C 1
ATOM 1499 O O . GLU A 1 185 ? 26.317 -10.381 -31.343 1.00 54.28 185 GLU A O 1
ATOM 1504 N N . LYS A 1 186 ? 25.553 -8.670 -30.160 1.00 58.41 186 LYS A N 1
ATOM 1505 C CA . LYS A 1 186 ? 25.036 -9.472 -29.025 1.00 58.41 186 LYS A CA 1
ATOM 1506 C C . LYS A 1 186 ? 23.615 -10.046 -29.239 1.00 58.41 186 LYS A C 1
ATOM 1508 O O . LYS A 1 186 ? 22.983 -10.500 -28.283 1.00 58.41 186 LYS A O 1
ATOM 1513 N N . GLY A 1 187 ? 23.123 -10.047 -30.483 1.00 63.69 187 GLY A N 1
ATOM 1514 C CA . GLY A 1 187 ? 21.702 -10.078 -30.872 1.00 63.69 187 GLY A CA 1
ATOM 1515 C C . GLY A 1 187 ? 20.764 -11.073 -30.167 1.00 63.69 187 GLY A C 1
ATOM 1516 O O . GLY A 1 187 ? 19.679 -10.673 -29.761 1.00 63.69 187 GLY A O 1
ATOM 1517 N N . ALA A 1 188 ? 21.152 -12.337 -29.969 1.00 69.12 188 ALA A N 1
ATOM 1518 C CA . ALA A 1 188 ? 20.248 -13.350 -29.397 1.00 69.12 188 ALA A CA 1
ATOM 1519 C C . ALA A 1 188 ? 20.221 -13.383 -27.856 1.00 69.12 188 ALA A C 1
ATOM 1521 O O . ALA A 1 188 ? 19.244 -13.825 -27.255 1.00 69.12 188 ALA A O 1
ATOM 1522 N N . LEU A 1 189 ? 21.299 -12.938 -27.200 1.00 81.50 189 LEU A N 1
ATOM 1523 C CA . LEU A 1 189 ? 21.440 -12.977 -25.736 1.00 81.50 189 LEU A CA 1
ATOM 1524 C C . LEU A 1 189 ? 20.989 -11.676 -25.065 1.00 81.50 189 LEU A C 1
ATOM 1526 O O . LEU A 1 189 ? 20.891 -11.614 -23.839 1.00 81.50 189 LEU A O 1
ATOM 1530 N N . LEU A 1 190 ? 20.704 -10.641 -25.853 1.00 82.12 190 LEU A N 1
ATOM 1531 C CA . LEU A 1 190 ? 20.344 -9.317 -25.363 1.00 82.12 190 LEU A CA 1
ATOM 1532 C C . LEU A 1 190 ? 19.155 -9.313 -24.375 1.00 82.12 190 LEU A C 1
ATOM 1534 O O . LEU A 1 190 ? 19.304 -8.707 -23.312 1.00 82.12 190 LEU A O 1
ATOM 1538 N N . PRO A 1 191 ? 18.039 -10.039 -24.603 1.00 84.12 191 PRO A N 1
ATOM 1539 C CA . PRO A 1 191 ? 16.914 -10.065 -23.658 1.00 84.12 191 PRO A CA 1
ATOM 1540 C C . PRO A 1 191 ? 17.303 -10.637 -22.292 1.00 84.12 191 PRO A C 1
ATOM 1542 O O . PRO A 1 191 ? 16.843 -10.161 -21.254 1.00 84.12 191 PRO A O 1
ATOM 1545 N N . LEU A 1 192 ? 18.189 -11.638 -22.283 1.00 86.12 192 LEU A N 1
ATOM 1546 C CA . LEU A 1 192 ? 18.701 -12.259 -21.061 1.00 86.12 192 LEU A CA 1
ATOM 1547 C C . LEU A 1 192 ? 19.649 -11.319 -20.310 1.00 86.12 192 LEU A C 1
ATOM 1549 O O . LEU A 1 192 ? 19.603 -11.259 -19.082 1.00 86.12 192 LEU A O 1
ATOM 1553 N N . LEU A 1 193 ? 20.479 -10.556 -21.029 1.00 86.31 193 LEU A N 1
ATOM 1554 C CA . LEU A 1 193 ? 21.351 -9.541 -20.430 1.00 86.31 193 LEU A CA 1
ATOM 1555 C C . LEU A 1 193 ? 20.535 -8.394 -19.819 1.00 86.31 193 LEU A C 1
ATOM 1557 O O . LEU A 1 193 ? 20.814 -7.981 -18.698 1.00 86.31 193 LEU A O 1
ATOM 1561 N N . VAL A 1 194 ? 19.481 -7.942 -20.500 1.00 84.56 194 VAL A N 1
ATOM 1562 C CA . VAL A 1 194 ? 18.538 -6.949 -19.963 1.00 84.56 194 VAL A CA 1
ATOM 1563 C C . VAL A 1 194 ? 17.823 -7.484 -18.714 1.00 84.56 194 VAL A C 1
ATOM 1565 O O . VAL A 1 194 ? 17.715 -6.780 -17.709 1.00 84.56 194 VAL A O 1
ATOM 1568 N N . GLY A 1 195 ? 17.393 -8.749 -18.736 1.00 86.31 195 GLY A N 1
ATOM 1569 C CA . GLY A 1 195 ? 16.835 -9.436 -17.568 1.00 86.31 195 GLY A CA 1
ATOM 1570 C C . GLY A 1 195 ? 17.802 -9.481 -16.387 1.00 86.31 195 GLY A C 1
ATOM 1571 O O . GLY A 1 195 ? 17.424 -9.124 -15.271 1.00 86.31 195 GLY A O 1
ATOM 1572 N N . ARG A 1 196 ? 19.061 -9.861 -16.630 1.00 89.12 196 ARG A N 1
ATOM 1573 C CA . ARG A 1 196 ? 20.134 -9.885 -15.622 1.00 89.12 196 ARG A CA 1
ATOM 1574 C C . ARG A 1 196 ? 20.320 -8.519 -14.962 1.00 89.12 196 ARG A C 1
ATOM 1576 O O . ARG A 1 196 ? 20.413 -8.455 -13.739 1.00 89.12 196 ARG A O 1
ATOM 1583 N N . ASP A 1 197 ? 20.367 -7.448 -15.747 1.00 88.12 197 ASP A N 1
ATOM 1584 C CA . ASP A 1 197 ? 20.561 -6.085 -15.241 1.00 88.12 197 ASP A CA 1
ATOM 1585 C C . ASP A 1 197 ? 19.406 -5.662 -14.320 1.00 88.12 197 ASP A C 1
ATOM 1587 O O . ASP A 1 197 ? 19.626 -5.127 -13.231 1.00 88.12 197 ASP A O 1
ATOM 1591 N N . ALA A 1 198 ? 18.168 -5.981 -14.707 1.00 86.00 198 ALA A N 1
ATOM 1592 C CA . ALA A 1 198 ? 16.994 -5.727 -13.879 1.00 86.00 198 ALA A CA 1
ATOM 1593 C C . ALA A 1 198 ? 16.984 -6.576 -12.591 1.00 86.00 198 ALA A C 1
ATOM 1595 O O . ALA A 1 198 ? 16.642 -6.066 -11.522 1.00 86.00 198 ALA A O 1
ATOM 1596 N N . PHE A 1 199 ? 17.411 -7.844 -12.656 1.00 89.56 199 PHE A N 1
ATOM 1597 C CA . PHE A 1 199 ? 17.590 -8.688 -11.466 1.00 89.56 199 PHE A CA 1
ATOM 1598 C C . PHE A 1 199 ? 18.663 -8.144 -10.523 1.00 89.56 199 PHE A C 1
ATOM 1600 O O . PHE A 1 199 ? 18.472 -8.182 -9.307 1.00 89.56 199 PHE A O 1
ATOM 1607 N N . LEU A 1 200 ? 19.765 -7.611 -11.057 1.00 91.06 200 LEU A N 1
ATOM 1608 C CA . LEU A 1 200 ? 20.817 -6.989 -10.256 1.00 91.06 200 LEU A CA 1
ATOM 1609 C C . LEU A 1 200 ? 20.274 -5.774 -9.493 1.00 91.06 200 LEU A C 1
ATOM 1611 O O . LEU A 1 200 ? 20.443 -5.691 -8.276 1.00 91.06 200 LEU A O 1
ATOM 1615 N N . ALA A 1 201 ? 19.567 -4.871 -10.181 1.00 88.94 201 ALA A N 1
ATOM 1616 C CA . ALA A 1 201 ? 18.940 -3.706 -9.556 1.00 88.94 201 ALA A CA 1
ATOM 1617 C C . ALA A 1 201 ? 17.928 -4.105 -8.468 1.00 88.94 201 ALA A C 1
ATOM 1619 O O . ALA A 1 201 ? 17.921 -3.536 -7.373 1.00 88.94 201 ALA A O 1
ATOM 1620 N N . LEU A 1 202 ? 17.121 -5.138 -8.730 1.00 88.94 202 LEU A N 1
ATOM 1621 C CA . LEU A 1 202 ? 16.183 -5.692 -7.757 1.00 88.94 202 LEU A CA 1
ATOM 1622 C C . LEU A 1 202 ? 16.898 -6.316 -6.546 1.00 88.94 202 LEU A C 1
ATOM 1624 O O . LEU A 1 202 ? 16.407 -6.209 -5.423 1.00 88.94 202 LEU A O 1
ATOM 1628 N N . GLY A 1 203 ? 18.066 -6.928 -6.754 1.00 91.00 203 GLY A N 1
ATOM 1629 C CA . GLY A 1 203 ? 18.918 -7.468 -5.695 1.00 91.00 203 GLY A CA 1
ATOM 1630 C C . GLY A 1 203 ? 19.417 -6.389 -4.733 1.00 91.00 203 GLY A C 1
ATOM 1631 O O . GLY A 1 203 ? 19.296 -6.556 -3.521 1.00 91.00 203 GLY A O 1
ATOM 1632 N N . PHE A 1 204 ? 19.890 -5.250 -5.247 1.00 91.75 204 PHE A N 1
ATOM 1633 C CA . PHE A 1 204 ? 20.287 -4.104 -4.414 1.00 91.75 204 PHE A CA 1
ATOM 1634 C C . PHE A 1 204 ? 19.091 -3.459 -3.691 1.00 91.75 204 PHE A C 1
ATOM 1636 O O . PHE A 1 204 ? 19.184 -3.147 -2.501 1.00 91.75 204 PHE A O 1
ATOM 1643 N N . ALA A 1 205 ? 17.935 -3.346 -4.355 1.00 89.31 205 ALA A N 1
ATOM 1644 C CA . ALA A 1 205 ? 16.690 -2.901 -3.719 1.00 89.31 205 ALA A CA 1
ATOM 1645 C C . ALA A 1 205 ? 16.205 -3.868 -2.617 1.00 89.31 205 ALA A C 1
ATOM 1647 O O . ALA A 1 205 ? 15.648 -3.445 -1.602 1.00 89.31 205 ALA A O 1
ATOM 1648 N N . CYS A 1 206 ? 16.446 -5.171 -2.783 1.00 90.00 206 CYS A N 1
ATOM 1649 C CA . CYS A 1 206 ? 16.207 -6.175 -1.750 1.00 90.00 206 CYS A CA 1
ATOM 1650 C C . CYS A 1 206 ? 17.163 -5.982 -0.572 1.00 90.00 206 CYS A C 1
ATOM 1652 O O . CYS A 1 206 ? 16.728 -5.857 0.572 1.00 90.00 206 CYS A O 1
ATOM 1654 N N . PHE A 1 207 ? 18.460 -5.895 -0.862 1.00 90.69 207 PHE A N 1
ATOM 1655 C CA . PHE A 1 207 ? 19.519 -5.784 0.132 1.00 90.69 207 PHE A CA 1
ATOM 1656 C C . PHE A 1 207 ? 19.341 -4.565 1.042 1.00 90.69 207 PHE A C 1
ATOM 1658 O O . PHE A 1 207 ? 19.434 -4.709 2.262 1.00 90.69 207 PHE A O 1
ATOM 1665 N N . GLN A 1 208 ? 18.987 -3.395 0.490 1.00 91.44 208 GLN A N 1
ATOM 1666 C CA . GLN A 1 208 ? 18.760 -2.198 1.311 1.00 91.44 208 GLN A CA 1
ATOM 1667 C C . GLN A 1 208 ? 17.651 -2.402 2.352 1.00 91.44 208 GLN A C 1
ATOM 1669 O O . GLN A 1 208 ? 17.758 -1.884 3.460 1.00 91.44 208 GLN A O 1
ATOM 1674 N N . SER A 1 209 ? 16.622 -3.207 2.059 1.00 87.75 209 SER A N 1
ATOM 1675 C CA . SER A 1 209 ? 15.501 -3.409 2.988 1.00 87.75 209 SER A CA 1
ATOM 1676 C C . SER A 1 209 ? 15.906 -4.125 4.282 1.00 87.75 209 SER A C 1
ATOM 1678 O O . SER A 1 209 ? 15.241 -3.960 5.305 1.00 87.75 209 SER A O 1
ATOM 1680 N N . PHE A 1 210 ? 17.028 -4.853 4.268 1.00 85.31 210 PHE A N 1
ATOM 1681 C CA . PHE A 1 210 ? 17.560 -5.572 5.424 1.00 85.31 210 PHE A CA 1
ATOM 1682 C C . PHE A 1 210 ? 18.472 -4.715 6.326 1.00 85.31 210 PHE A C 1
ATOM 1684 O O . PHE A 1 210 ? 18.939 -5.227 7.342 1.00 85.31 210 PHE A O 1
ATOM 1691 N N . ILE A 1 211 ? 18.729 -3.431 6.014 1.00 84.62 211 ILE A N 1
ATOM 1692 C CA . ILE A 1 211 ? 19.769 -2.628 6.698 1.00 84.62 211 ILE A CA 1
ATOM 1693 C C . ILE A 1 211 ? 19.243 -1.310 7.303 1.00 84.62 211 ILE A C 1
ATOM 1695 O O . ILE A 1 211 ? 19.231 -0.273 6.639 1.00 84.62 211 ILE A O 1
ATOM 1699 N N . PRO A 1 212 ? 18.916 -1.273 8.608 1.00 79.38 212 PRO A N 1
ATOM 1700 C CA . PRO A 1 212 ? 18.350 -2.334 9.411 1.00 79.38 212 PRO A CA 1
ATOM 1701 C C . PRO A 1 212 ? 16.931 -2.659 8.917 1.00 79.38 212 PRO A C 1
ATOM 1703 O O . PRO A 1 212 ? 16.289 -1.841 8.241 1.00 79.38 212 PRO A O 1
ATOM 1706 N N . PRO A 1 213 ? 16.425 -3.848 9.263 1.00 81.25 213 PRO A N 1
ATOM 1707 C CA . PRO A 1 213 ? 15.122 -4.290 8.807 1.00 81.25 213 PRO A CA 1
ATOM 1708 C C . PRO A 1 213 ? 14.008 -3.555 9.559 1.00 81.25 213 PRO A C 1
ATOM 1710 O O . PRO A 1 213 ? 13.929 -3.600 10.788 1.00 81.25 213 PRO A O 1
ATOM 1713 N N . PHE A 1 214 ? 13.105 -2.922 8.809 1.00 85.12 214 PHE A N 1
ATOM 1714 C CA . PHE A 1 214 ? 11.796 -2.526 9.326 1.00 85.12 214 PHE A CA 1
ATOM 1715 C C . PHE A 1 214 ? 10.782 -3.604 8.964 1.00 85.12 214 PHE A C 1
ATOM 1717 O O . PHE A 1 214 ? 10.670 -3.996 7.799 1.00 85.12 214 PHE A O 1
ATOM 1724 N N . THR A 1 215 ? 10.048 -4.078 9.965 1.00 86.44 215 THR A N 1
ATOM 1725 C CA . THR A 1 215 ? 9.075 -5.155 9.797 1.00 86.44 215 THR A CA 1
ATOM 1726 C C . THR A 1 215 ? 7.659 -4.589 9.760 1.00 86.44 215 THR A C 1
ATOM 1728 O O . THR A 1 215 ? 7.283 -3.744 10.578 1.00 86.44 215 THR A O 1
ATOM 1731 N N . MET A 1 216 ? 6.856 -5.064 8.812 1.00 86.62 216 MET A N 1
ATOM 1732 C CA . MET A 1 216 ? 5.422 -4.798 8.761 1.00 86.62 216 MET A CA 1
ATOM 1733 C C . MET A 1 216 ? 4.702 -5.379 9.966 1.00 86.62 216 MET A C 1
ATOM 1735 O O . MET A 1 216 ? 3.741 -4.776 10.431 1.00 86.62 216 MET A O 1
ATOM 1739 N N . CYS A 1 217 ? 5.189 -6.486 10.531 1.00 85.69 217 CYS A N 1
ATOM 1740 C CA . CYS A 1 217 ? 4.604 -7.045 11.748 1.00 85.69 217 CYS A CA 1
ATOM 1741 C C . CYS A 1 217 ? 4.599 -6.059 12.894 1.00 85.69 217 CYS A C 1
ATOM 1743 O O . CYS A 1 217 ? 3.564 -5.869 13.519 1.00 85.69 217 CYS A O 1
ATOM 1745 N N . LYS A 1 218 ? 5.725 -5.379 13.124 1.00 85.31 218 LYS A N 1
ATOM 1746 C CA . LYS A 1 218 ? 5.817 -4.389 14.191 1.00 85.31 218 LYS A CA 1
ATOM 1747 C C . LYS A 1 218 ? 4.835 -3.239 13.964 1.00 85.31 218 LYS A C 1
ATOM 1749 O O . LYS A 1 218 ? 4.147 -2.848 14.896 1.00 85.31 218 LYS A O 1
ATOM 1754 N N . ARG A 1 219 ? 4.723 -2.746 12.724 1.00 85.06 219 ARG A N 1
ATOM 1755 C CA . ARG A 1 219 ? 3.784 -1.672 12.361 1.00 85.06 219 ARG A CA 1
ATOM 1756 C C . ARG A 1 219 ? 2.326 -2.089 12.582 1.00 85.06 219 ARG A C 1
ATOM 1758 O O . ARG A 1 219 ? 1.565 -1.345 13.194 1.00 85.06 219 ARG A O 1
ATOM 1765 N N . VAL A 1 220 ? 1.962 -3.285 12.125 1.00 86.38 220 VAL A N 1
ATOM 1766 C CA . VAL A 1 220 ? 0.618 -3.854 12.284 1.00 86.38 220 VAL A CA 1
ATOM 1767 C C . VAL A 1 220 ? 0.298 -4.107 13.759 1.00 86.38 220 VAL A C 1
ATOM 1769 O O . VAL A 1 220 ? -0.783 -3.741 14.214 1.00 86.38 220 VAL A O 1
ATOM 1772 N N . ASP A 1 221 ? 1.233 -4.672 14.525 1.00 87.00 221 ASP A N 1
ATOM 1773 C CA . ASP A 1 221 ? 1.061 -4.950 15.954 1.00 87.00 221 ASP A CA 1
ATOM 1774 C C . ASP A 1 221 ? 0.929 -3.652 16.769 1.00 87.00 221 ASP A C 1
ATOM 1776 O O . ASP A 1 221 ? 0.026 -3.550 17.598 1.00 87.00 221 ASP A O 1
ATOM 1780 N N . GLU A 1 222 ? 1.734 -2.622 16.484 1.00 86.19 222 GLU A N 1
ATOM 1781 C CA . GLU A 1 222 ? 1.606 -1.288 17.095 1.00 86.19 222 GLU A CA 1
ATOM 1782 C C . GLU A 1 222 ? 0.265 -0.621 16.747 1.00 86.19 222 GLU A C 1
ATOM 1784 O O . GLU A 1 222 ? -0.393 -0.057 17.625 1.00 86.19 222 GLU A O 1
ATOM 1789 N N . ALA A 1 223 ? -0.180 -0.717 15.489 1.00 84.94 223 ALA A N 1
ATOM 1790 C CA . ALA A 1 223 ? -1.467 -0.176 15.056 1.00 84.94 223 ALA A CA 1
ATOM 1791 C C . ALA A 1 223 ? -2.651 -0.894 15.727 1.00 84.94 223 ALA A C 1
ATOM 1793 O O . ALA A 1 223 ? -3.587 -0.239 16.189 1.00 84.94 223 ALA A O 1
ATOM 1794 N N . MET A 1 224 ? -2.604 -2.226 15.837 1.00 85.88 224 MET A N 1
ATOM 1795 C CA . MET A 1 224 ? -3.620 -3.009 16.548 1.00 85.88 224 MET A CA 1
ATOM 1796 C C . MET A 1 224 ? -3.606 -2.734 18.054 1.00 85.88 224 MET A C 1
ATOM 1798 O O . MET A 1 224 ? -4.671 -2.591 18.652 1.00 85.88 224 MET A O 1
ATOM 1802 N N . ALA A 1 225 ? -2.430 -2.620 18.677 1.00 87.31 225 ALA A N 1
ATOM 1803 C CA . ALA A 1 225 ? -2.310 -2.249 20.086 1.00 87.31 225 ALA A CA 1
ATOM 1804 C C . ALA A 1 225 ? -2.913 -0.861 20.347 1.00 87.31 225 ALA A C 1
ATOM 1806 O O . ALA A 1 225 ? -3.690 -0.687 21.288 1.00 87.31 225 ALA A O 1
ATOM 1807 N N . GLY A 1 226 ? -2.623 0.102 19.468 1.00 86.56 226 GLY A N 1
ATOM 1808 C CA . GLY A 1 226 ? -3.237 1.427 19.490 1.00 86.56 226 GLY A CA 1
ATOM 1809 C C . GLY A 1 226 ? -4.760 1.373 19.345 1.00 86.56 226 GLY A C 1
ATOM 1810 O O . GLY A 1 226 ? -5.458 2.079 20.068 1.00 86.56 226 GLY A O 1
ATOM 1811 N N . ALA A 1 227 ? -5.287 0.497 18.482 1.00 87.88 227 ALA A N 1
ATOM 1812 C CA . ALA A 1 227 ? -6.729 0.304 18.320 1.00 87.88 227 ALA A CA 1
ATOM 1813 C C . ALA A 1 227 ? -7.396 -0.176 19.617 1.00 87.88 227 ALA A C 1
ATOM 1815 O O . ALA A 1 227 ? -8.406 0.393 20.027 1.00 87.88 227 ALA A O 1
ATOM 1816 N N . TRP A 1 228 ? -6.819 -1.176 20.291 1.00 90.44 228 TRP A N 1
ATOM 1817 C CA . TRP A 1 228 ? -7.353 -1.685 21.558 1.00 90.44 228 TRP A CA 1
ATOM 1818 C C . TRP A 1 228 ? -7.374 -0.615 22.651 1.00 90.44 228 TRP A C 1
ATOM 1820 O O . TRP A 1 228 ? -8.388 -0.448 23.328 1.00 90.44 228 TRP A O 1
ATOM 1830 N N . VAL A 1 229 ? -6.288 0.149 22.797 1.00 89.62 229 VAL A N 1
ATOM 1831 C CA . VAL A 1 229 ? -6.228 1.262 23.759 1.00 89.62 229 VAL A CA 1
ATOM 1832 C C . VAL A 1 229 ? -7.278 2.324 23.426 1.00 89.62 229 VAL A C 1
ATOM 1834 O O . VAL A 1 229 ? -7.999 2.771 24.317 1.00 89.62 229 VAL A O 1
ATOM 1837 N N . TYR A 1 230 ? -7.426 2.668 22.146 1.00 88.94 230 TYR A N 1
ATOM 1838 C CA . TYR A 1 230 ? -8.389 3.668 21.696 1.00 88.94 230 TYR A CA 1
ATOM 1839 C C . TYR A 1 230 ? -9.846 3.255 21.954 1.00 88.94 230 TYR A C 1
ATOM 1841 O O . TYR A 1 230 ? -10.655 4.092 22.343 1.00 88.94 230 TYR A O 1
ATOM 1849 N N . ILE A 1 231 ? -10.191 1.969 21.819 1.00 89.75 231 ILE A N 1
ATOM 1850 C CA . ILE A 1 231 ? -11.518 1.453 22.206 1.00 89.75 231 ILE A CA 1
ATOM 1851 C C . ILE A 1 231 ? -11.805 1.760 23.681 1.00 89.75 231 ILE A C 1
ATOM 1853 O O . ILE A 1 231 ? -12.876 2.273 24.009 1.00 89.75 231 ILE A O 1
ATOM 1857 N N . GLY A 1 232 ? -10.836 1.502 24.563 1.00 89.31 232 GLY A N 1
ATOM 1858 C CA . GLY A 1 232 ? -10.960 1.805 25.989 1.00 89.31 232 GLY A CA 1
ATOM 1859 C C . GLY A 1 232 ? -11.127 3.303 26.255 1.00 89.31 232 GLY A C 1
ATOM 1860 O O . GLY A 1 232 ? -11.960 3.696 27.070 1.00 89.31 232 GLY A O 1
ATOM 1861 N N . GLU A 1 233 ? -10.392 4.148 25.527 1.00 88.88 233 GLU A N 1
ATOM 1862 C CA . GLU A 1 233 ? -10.532 5.607 25.603 1.00 88.88 233 GLU A CA 1
ATOM 1863 C C . GLU A 1 233 ? -11.910 6.088 25.137 1.00 88.88 233 GLU A C 1
ATOM 1865 O O . GLU A 1 233 ? -12.490 6.960 25.782 1.00 88.88 233 GLU A O 1
ATOM 1870 N N . VAL A 1 234 ? -12.474 5.521 24.065 1.00 88.12 234 VAL A N 1
ATOM 1871 C CA . VAL A 1 234 ? -13.822 5.874 23.587 1.00 88.12 234 VAL A CA 1
ATOM 1872 C C . VAL A 1 234 ? -14.879 5.520 24.629 1.00 88.12 234 VAL A C 1
ATOM 1874 O O . VAL A 1 234 ? -15.746 6.350 24.906 1.00 88.12 234 VAL A O 1
ATOM 1877 N N . VAL A 1 235 ? -14.801 4.335 25.242 1.00 90.62 235 VAL A N 1
ATOM 1878 C CA . VAL A 1 235 ? -15.739 3.931 26.303 1.00 90.62 235 VAL A CA 1
ATOM 1879 C C . VAL A 1 235 ? -15.601 4.849 27.520 1.00 90.62 235 VAL A C 1
ATOM 1881 O O . VAL A 1 235 ? -16.600 5.383 27.996 1.00 90.62 235 VAL A O 1
ATOM 1884 N N . HIS A 1 236 ? -14.375 5.123 27.971 1.00 89.88 236 HIS A N 1
ATOM 1885 C CA . HIS A 1 236 ? -14.125 6.028 29.095 1.00 89.88 236 HIS A CA 1
ATOM 1886 C C . HIS A 1 236 ? -14.632 7.454 28.823 1.00 89.88 236 HIS A C 1
ATOM 1888 O O . HIS A 1 236 ? -15.332 8.037 29.650 1.00 89.88 236 HIS A O 1
ATOM 1894 N N . ASN A 1 237 ? -14.346 8.007 27.641 1.00 86.94 237 ASN A N 1
ATOM 1895 C CA . ASN A 1 237 ? -14.829 9.329 27.239 1.00 86.94 237 ASN A CA 1
ATOM 1896 C C . ASN A 1 237 ? -16.357 9.359 27.083 1.00 86.94 237 ASN A C 1
ATOM 1898 O O . ASN A 1 237 ? -16.971 10.377 27.384 1.00 86.94 237 ASN A O 1
ATOM 1902 N N . SER A 1 238 ? -16.983 8.255 26.667 1.00 86.81 238 SER A N 1
ATOM 1903 C CA . SER A 1 238 ? -18.445 8.143 26.585 1.00 86.81 238 SER A CA 1
ATOM 1904 C C . SER A 1 238 ? -19.090 8.204 27.971 1.00 86.81 238 SER A C 1
ATOM 1906 O O . SER A 1 238 ? -20.036 8.961 28.168 1.00 86.81 238 SER A O 1
ATOM 1908 N N . VAL A 1 239 ? -18.533 7.491 28.956 1.00 87.06 239 VAL A N 1
ATOM 1909 C CA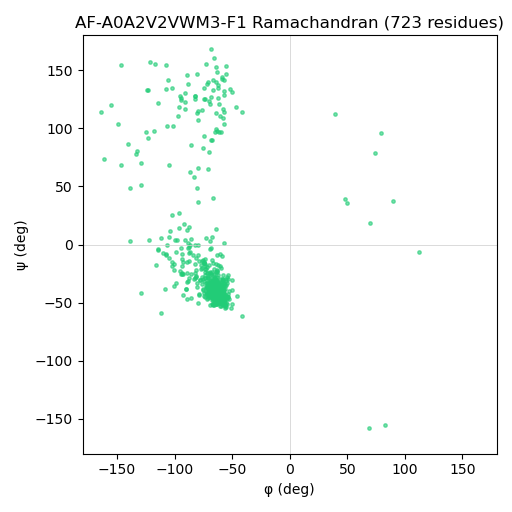 . VAL A 1 239 ? -18.996 7.558 30.354 1.00 87.06 239 VAL A CA 1
ATOM 1910 C C . VAL A 1 239 ? -18.772 8.955 30.932 1.00 87.06 239 VAL A C 1
ATOM 1912 O O . VAL A 1 239 ? -19.692 9.532 31.510 1.00 87.06 239 VAL A O 1
ATOM 1915 N N . LYS A 1 240 ? -17.590 9.546 30.710 1.00 85.00 240 LYS A N 1
ATOM 1916 C CA . LYS A 1 240 ? -17.298 10.920 31.140 1.00 85.00 240 LYS A CA 1
ATOM 1917 C C . LYS A 1 240 ? -18.283 11.923 30.530 1.00 85.00 240 LYS A C 1
ATOM 1919 O O . LYS A 1 240 ? -18.737 12.821 31.227 1.00 85.00 240 LYS A O 1
ATOM 1924 N N . ALA A 1 241 ? -18.644 11.765 29.259 1.00 79.00 241 ALA A N 1
ATOM 1925 C CA . ALA A 1 241 ? -19.616 12.630 28.597 1.00 79.00 241 ALA A CA 1
ATOM 1926 C C . ALA A 1 241 ? -21.049 12.444 29.131 1.00 79.00 241 ALA A C 1
ATOM 1928 O O . ALA A 1 241 ? -21.797 13.415 29.178 1.00 79.00 241 ALA A O 1
ATOM 1929 N N . CYS A 1 242 ? -21.428 11.233 29.555 1.00 77.69 242 CYS A N 1
ATOM 1930 C CA . CYS A 1 242 ? -22.738 10.964 30.156 1.00 77.69 242 CYS A CA 1
ATOM 1931 C C . CYS A 1 242 ? -22.903 11.554 31.565 1.00 77.69 242 CYS A C 1
ATOM 1933 O O . CYS A 1 242 ? -24.003 11.989 31.903 1.00 77.69 242 CYS A O 1
ATOM 1935 N N . TRP A 1 243 ? -21.844 11.537 32.381 1.00 78.38 243 TRP A N 1
ATOM 1936 C CA . TRP A 1 243 ? -21.936 11.821 33.821 1.00 78.38 243 TRP A CA 1
ATOM 1937 C C . TRP A 1 243 ? -21.218 13.096 34.277 1.00 78.38 243 TRP A C 1
ATOM 1939 O O . TRP A 1 243 ? -21.305 13.455 35.448 1.00 78.38 243 TRP A O 1
ATOM 1949 N N . SER A 1 244 ? -20.507 13.800 33.390 1.00 74.69 244 SER A N 1
ATOM 1950 C CA . SER A 1 244 ? -19.863 15.064 33.755 1.00 74.69 244 SER A CA 1
ATOM 1951 C C . SER A 1 244 ? -20.898 16.155 34.028 1.00 74.69 244 SER A C 1
ATOM 1953 O O . SER A 1 244 ? -21.748 16.451 33.193 1.00 74.69 244 SER A O 1
ATOM 1955 N N . GLU A 1 245 ? -20.782 16.788 35.194 1.00 68.38 245 GLU A N 1
ATOM 1956 C CA . GLU A 1 245 ? -21.609 17.937 35.586 1.00 68.38 245 GLU A CA 1
ATOM 1957 C C . GLU A 1 245 ? -21.207 19.216 34.847 1.00 68.38 245 GLU A C 1
ATOM 1959 O O . GLU A 1 245 ? -22.017 20.126 34.683 1.00 68.38 245 GLU A O 1
ATOM 1964 N N . ASN A 1 246 ? -19.957 19.283 34.378 1.00 67.94 246 ASN A N 1
ATOM 1965 C CA . ASN A 1 246 ? -19.437 20.440 33.672 1.00 67.94 246 ASN A CA 1
ATOM 1966 C C . ASN A 1 246 ? -19.665 20.277 32.154 1.00 67.94 246 ASN A C 1
ATOM 1968 O O . ASN A 1 246 ? -19.078 19.383 31.533 1.00 67.94 246 ASN A O 1
ATOM 1972 N N . PRO A 1 247 ? -20.472 21.146 31.513 1.00 61.97 247 PRO A N 1
ATOM 1973 C CA . PRO A 1 247 ? -20.808 21.015 30.094 1.00 61.97 247 PRO A CA 1
ATOM 1974 C C . PRO A 1 247 ? -19.582 21.114 29.175 1.00 61.97 247 PRO A C 1
ATOM 1976 O O . PRO A 1 247 ? -19.582 20.534 28.088 1.00 61.97 247 PRO A O 1
ATOM 1979 N N . ILE A 1 248 ? -18.522 21.804 29.610 1.00 64.38 248 ILE A N 1
ATOM 1980 C CA . ILE A 1 248 ? -17.266 21.921 28.857 1.00 64.38 248 ILE A CA 1
ATOM 1981 C C . ILE A 1 248 ? -16.521 20.581 28.856 1.00 64.38 248 ILE A C 1
ATOM 1983 O O . ILE A 1 248 ? -16.093 20.111 27.802 1.00 64.38 248 ILE A O 1
ATOM 1987 N N . ASP A 1 249 ? -16.409 19.926 30.014 1.00 66.56 249 ASP A N 1
ATOM 1988 C CA . ASP A 1 249 ? -15.771 18.611 30.130 1.00 66.56 249 ASP A CA 1
ATOM 1989 C C . ASP A 1 249 ? -16.535 17.538 29.344 1.00 66.56 249 ASP A C 1
ATOM 1991 O O . ASP A 1 249 ? -15.911 16.687 28.701 1.00 66.56 249 ASP A O 1
ATOM 1995 N N . ALA A 1 250 ? -17.870 17.607 29.344 1.00 65.25 250 ALA A N 1
ATOM 1996 C CA . ALA A 1 250 ? -18.721 16.737 28.541 1.00 65.25 250 ALA A CA 1
ATOM 1997 C C . ALA A 1 250 ? -18.493 16.949 27.034 1.00 65.25 250 ALA A C 1
ATOM 1999 O O . ALA A 1 250 ? -18.285 15.978 26.306 1.00 65.25 250 ALA A O 1
ATOM 2000 N N . ALA A 1 251 ? -18.448 18.200 26.562 1.00 65.94 251 ALA A N 1
ATOM 2001 C CA . ALA A 1 251 ? -18.199 18.521 25.154 1.00 65.94 251 ALA A CA 1
ATOM 2002 C C . ALA A 1 251 ? -16.795 18.085 24.688 1.00 65.94 251 ALA A C 1
ATOM 2004 O O . ALA A 1 251 ? -16.632 17.538 23.592 1.00 65.94 251 ALA A O 1
ATOM 2005 N N . VAL A 1 252 ? -15.776 18.262 25.536 1.00 69.56 252 VAL A N 1
ATOM 2006 C CA . VAL A 1 252 ? -14.403 17.801 25.266 1.00 69.56 252 VAL A CA 1
ATOM 2007 C C . VAL A 1 252 ? -14.323 16.275 25.234 1.00 69.56 252 VAL A C 1
ATOM 2009 O O . VAL A 1 252 ? -13.615 15.720 24.395 1.00 69.56 252 VAL A O 1
ATOM 2012 N N . ALA A 1 253 ? -15.033 15.576 26.117 1.00 72.81 253 ALA A N 1
ATOM 2013 C CA . ALA A 1 253 ? -15.095 14.119 26.083 1.00 72.81 253 ALA A CA 1
ATOM 2014 C C . ALA A 1 253 ? -15.824 13.625 24.821 1.00 72.81 253 ALA A C 1
ATOM 2016 O O . ALA A 1 253 ? -15.339 12.719 24.144 1.00 72.81 253 ALA A O 1
ATOM 2017 N N . LEU A 1 254 ? -16.923 14.282 24.437 1.00 72.19 254 LEU A N 1
ATOM 2018 C CA . LEU A 1 254 ? -17.713 13.953 23.252 1.00 72.19 254 LEU A CA 1
ATOM 2019 C C . LEU A 1 254 ? -16.910 14.107 21.952 1.00 72.19 254 LEU A C 1
ATOM 2021 O O . LEU A 1 254 ? -17.003 13.246 21.075 1.00 72.19 254 LEU A O 1
ATOM 2025 N N . SER A 1 255 ? -16.074 15.144 21.829 1.00 71.81 255 SER A N 1
ATOM 2026 C CA . SER A 1 255 ? -15.212 15.328 20.647 1.00 71.81 255 SER A CA 1
ATOM 2027 C C . SER A 1 255 ? -14.179 14.205 20.478 1.00 71.81 255 SER A C 1
ATOM 2029 O O . SER A 1 255 ? -13.771 13.902 19.358 1.00 71.81 255 SER A O 1
ATOM 2031 N N . LYS A 1 256 ? -13.821 13.513 21.568 1.00 73.81 256 LYS A N 1
ATOM 2032 C CA . LYS A 1 256 ? -12.887 12.375 21.582 1.00 73.81 256 LYS A CA 1
ATOM 2033 C C . LYS A 1 256 ? -13.551 11.012 21.346 1.00 73.81 256 LYS A C 1
ATOM 2035 O O . LYS A 1 256 ? -12.856 10.002 21.330 1.00 73.81 256 LYS A O 1
ATOM 2040 N N . THR A 1 257 ? -14.867 10.963 21.125 1.00 77.94 257 THR A N 1
ATOM 2041 C CA . THR A 1 257 ? -15.616 9.719 20.837 1.00 77.94 257 THR A CA 1
ATOM 2042 C C . THR A 1 257 ? -15.687 9.364 19.342 1.00 77.94 257 THR A C 1
ATOM 2044 O O . THR A 1 257 ? -16.494 8.530 18.933 1.00 77.94 257 THR A O 1
ATOM 2047 N N . SER A 1 258 ? -14.893 10.011 18.481 1.00 72.88 258 SER A N 1
ATOM 2048 C CA . SER A 1 258 ? -14.927 9.758 17.034 1.00 72.88 258 SER A CA 1
ATOM 2049 C C . SER A 1 258 ? -14.539 8.315 16.690 1.00 72.88 258 SER A C 1
ATOM 2051 O O . SER A 1 258 ? -13.517 7.820 17.139 1.00 72.88 258 SER A O 1
ATOM 2053 N N . SER A 1 259 ? -15.280 7.648 15.810 1.00 70.94 259 SER A N 1
ATOM 2054 C CA . SER A 1 259 ? -14.912 6.317 15.300 1.00 70.94 259 SER A CA 1
ATOM 2055 C C . SER A 1 259 ? -13.933 6.354 14.120 1.00 70.94 259 SER A C 1
ATOM 2057 O O . SER A 1 259 ? -13.449 5.310 13.687 1.00 70.94 259 SER A O 1
ATOM 2059 N N . GLU A 1 260 ? -13.662 7.539 13.567 1.00 71.12 260 GLU A N 1
ATOM 2060 C CA . GLU A 1 260 ? -12.841 7.732 12.366 1.00 71.12 260 GLU A CA 1
ATOM 2061 C C . GLU A 1 260 ? -11.429 7.120 12.489 1.00 71.12 260 GLU A C 1
ATOM 2063 O O . GLU A 1 260 ? -11.016 6.412 11.564 1.00 71.12 260 GLU A O 1
ATOM 2068 N N . PRO A 1 261 ? -10.706 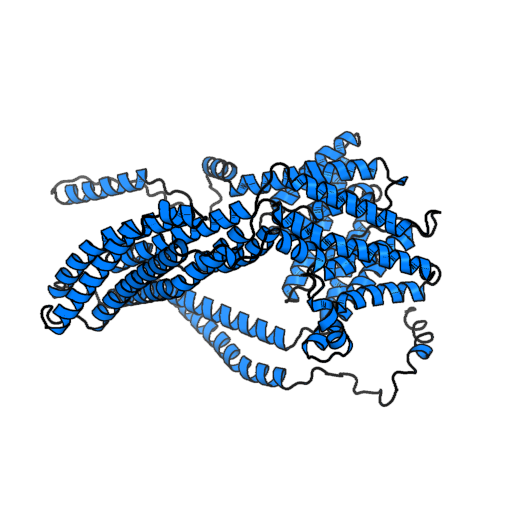7.255 13.624 1.00 72.69 261 PRO A N 1
ATOM 2069 C CA . PRO A 1 261 ? -9.397 6.622 13.773 1.00 72.69 261 PRO A CA 1
ATOM 2070 C C . PRO A 1 261 ? -9.459 5.093 13.689 1.00 72.69 261 PRO A C 1
ATOM 2072 O O . PRO A 1 261 ? -8.600 4.485 13.054 1.00 72.69 261 PRO A O 1
ATOM 2075 N N . LEU A 1 262 ? -10.495 4.464 14.257 1.00 75.94 262 LEU A N 1
ATOM 2076 C CA . LEU A 1 262 ? -10.678 3.010 14.185 1.00 75.94 262 LEU A CA 1
ATOM 2077 C C . LEU A 1 262 ? -11.015 2.558 12.765 1.00 75.94 262 LEU A C 1
ATOM 2079 O O . LEU A 1 262 ? -10.431 1.592 12.280 1.00 75.94 262 LEU A O 1
ATOM 2083 N N . GLN A 1 263 ? -11.907 3.266 12.067 1.00 75.75 263 GLN A N 1
ATOM 2084 C CA . GLN A 1 263 ? -12.229 2.959 10.668 1.00 75.75 263 GLN A CA 1
ATOM 2085 C C . GLN A 1 263 ? -10.990 3.045 9.773 1.00 75.75 263 GLN A C 1
ATOM 2087 O O . GLN A 1 263 ? -10.767 2.167 8.936 1.00 75.75 263 GLN A O 1
ATOM 2092 N N . LYS A 1 264 ? -10.129 4.042 10.003 1.00 72.62 264 LYS A N 1
ATOM 2093 C CA . LYS A 1 264 ? -8.852 4.155 9.299 1.00 72.62 264 LYS A CA 1
ATOM 2094 C C . LYS A 1 264 ? -7.972 2.927 9.536 1.00 72.62 264 LYS A C 1
ATOM 2096 O O . LYS A 1 264 ? -7.486 2.362 8.561 1.00 72.62 264 LYS A O 1
ATOM 2101 N N . ILE A 1 265 ? -7.850 2.459 10.781 1.00 76.62 265 ILE A N 1
ATOM 2102 C CA . ILE A 1 265 ? -7.098 1.238 11.124 1.00 76.62 265 ILE A CA 1
ATOM 2103 C C . ILE A 1 265 ? -7.650 0.018 10.374 1.00 76.62 265 ILE A C 1
ATOM 2105 O O . ILE A 1 265 ? -6.872 -0.756 9.826 1.00 76.62 265 ILE A O 1
ATOM 2109 N N . PHE A 1 266 ? -8.972 -0.138 10.265 1.00 75.19 266 PHE A N 1
ATOM 2110 C CA . PHE A 1 266 ? -9.563 -1.238 9.492 1.00 75.19 266 PHE A CA 1
ATOM 2111 C C . PHE A 1 266 ? -9.186 -1.202 8.014 1.00 75.19 266 PHE A C 1
ATOM 2113 O O . PHE A 1 266 ? -8.905 -2.250 7.432 1.00 75.19 266 PHE A O 1
ATOM 2120 N N . THR A 1 267 ? -9.150 -0.015 7.410 1.00 75.12 267 THR A N 1
ATOM 2121 C CA . THR A 1 267 ? -8.749 0.125 6.004 1.00 75.12 267 THR A CA 1
ATOM 2122 C C . THR A 1 267 ? -7.252 -0.103 5.799 1.00 75.12 267 THR A C 1
ATOM 2124 O O . THR A 1 267 ? -6.866 -0.792 4.855 1.00 75.12 267 THR A O 1
ATOM 2127 N N . THR A 1 268 ? -6.401 0.417 6.689 1.00 77.62 268 THR A N 1
ATOM 2128 C CA . THR A 1 268 ? -4.942 0.346 6.536 1.00 77.62 268 THR A CA 1
ATOM 2129 C C . THR A 1 268 ? -4.390 -1.010 6.956 1.00 77.62 268 THR A C 1
ATOM 2131 O O . THR A 1 268 ? -3.688 -1.646 6.175 1.00 77.62 268 THR A O 1
ATOM 2134 N N . VAL A 1 269 ? -4.748 -1.508 8.142 1.00 81.69 269 VAL A N 1
ATOM 2135 C CA . VAL A 1 269 ? -4.178 -2.746 8.699 1.00 81.69 269 VAL A CA 1
ATOM 2136 C C . VAL A 1 269 ? -4.611 -3.971 7.900 1.00 81.69 269 VAL A C 1
ATOM 2138 O O . VAL A 1 269 ? -3.806 -4.874 7.686 1.00 81.69 269 VAL A O 1
ATOM 2141 N N . SER A 1 270 ? -5.848 -4.001 7.390 1.00 74.75 270 SER A N 1
ATOM 2142 C CA . SER A 1 270 ? -6.301 -5.106 6.530 1.00 74.75 270 SER A CA 1
ATOM 2143 C C . SER A 1 270 ? -5.453 -5.222 5.260 1.00 74.75 270 SER A C 1
ATOM 2145 O O . SER A 1 270 ? -5.148 -6.327 4.816 1.00 74.75 270 SER A O 1
ATOM 2147 N N . PHE A 1 271 ? -5.038 -4.087 4.692 1.00 77.25 271 PHE A N 1
ATOM 2148 C CA . PHE A 1 271 ? -4.134 -4.059 3.548 1.00 77.25 271 PHE A CA 1
ATOM 2149 C C . PHE A 1 271 ? -2.698 -4.428 3.950 1.00 77.25 271 PHE A C 1
ATOM 2151 O O . PHE A 1 271 ? -2.081 -5.273 3.300 1.00 77.25 271 PHE A O 1
ATOM 2158 N N . GLU A 1 272 ? -2.183 -3.872 5.049 1.00 82.31 272 GLU A N 1
ATOM 2159 C CA . GLU A 1 272 ? -0.827 -4.141 5.551 1.00 82.31 272 GLU A CA 1
ATOM 2160 C C . GLU A 1 272 ? -0.614 -5.608 5.960 1.00 82.31 272 GLU A C 1
ATOM 2162 O O . GLU A 1 272 ? 0.461 -6.167 5.734 1.00 82.31 272 GLU A O 1
ATOM 2167 N N . LEU A 1 273 ? -1.652 -6.283 6.464 1.00 82.25 273 LEU A N 1
ATOM 2168 C CA . LEU A 1 273 ? -1.626 -7.721 6.754 1.00 82.25 273 LEU A CA 1
ATOM 2169 C C . LEU A 1 273 ? -1.307 -8.573 5.526 1.00 82.25 273 LEU A C 1
ATOM 2171 O O . LEU A 1 273 ? -0.703 -9.639 5.664 1.00 82.25 273 LEU A O 1
ATOM 2175 N N . SER A 1 274 ? -1.666 -8.107 4.326 1.00 77.50 274 SER A N 1
ATOM 2176 C CA . SER A 1 274 ? -1.290 -8.810 3.101 1.00 77.50 274 SER A CA 1
ATOM 2177 C C . SER A 1 274 ? 0.227 -8.819 2.898 1.00 77.50 274 SER A C 1
ATOM 2179 O O . SER A 1 274 ? 0.746 -9.805 2.389 1.00 77.50 274 SER A O 1
ATOM 2181 N N . PHE A 1 275 ? 0.955 -7.799 3.368 1.00 81.12 275 PHE A N 1
ATOM 2182 C CA . PHE A 1 275 ? 2.421 -7.744 3.311 1.00 81.12 275 PHE A CA 1
ATOM 2183 C C . PHE A 1 275 ? 3.099 -8.511 4.443 1.00 81.12 275 PHE A C 1
ATOM 2185 O O . PHE A 1 275 ? 4.183 -9.052 4.243 1.00 81.12 275 PHE A O 1
ATOM 2192 N N . VAL A 1 276 ? 2.449 -8.634 5.603 1.00 83.44 276 VAL A N 1
ATOM 2193 C CA . VAL A 1 276 ? 2.914 -9.504 6.700 1.00 83.44 276 VAL A CA 1
ATOM 2194 C C . VAL A 1 276 ? 3.043 -10.959 6.231 1.00 83.44 276 VAL A C 1
ATOM 2196 O O . VAL A 1 276 ? 3.941 -11.683 6.663 1.00 83.44 276 VAL A O 1
ATOM 2199 N N . HIS A 1 277 ? 2.213 -11.378 5.270 1.00 76.38 277 HIS A N 1
ATOM 2200 C CA . HIS A 1 277 ? 2.334 -12.691 4.639 1.00 76.38 277 HIS A CA 1
ATOM 2201 C C . HIS A 1 277 ? 3.683 -12.917 3.927 1.00 76.38 277 HIS A C 1
ATOM 2203 O O . HIS A 1 277 ? 4.080 -14.062 3.718 1.00 76.38 277 HIS A O 1
ATOM 2209 N N . TYR A 1 278 ? 4.415 -11.865 3.578 1.00 75.44 278 TYR A N 1
ATOM 2210 C CA . TYR A 1 278 ? 5.686 -11.971 2.865 1.00 75.44 278 TYR A CA 1
ATOM 2211 C C . TYR A 1 278 ? 6.899 -11.972 3.808 1.00 75.44 278 TYR A C 1
ATOM 2213 O O . TYR A 1 278 ? 8.023 -12.144 3.343 1.00 75.44 278 TYR A O 1
ATOM 2221 N N . GLU A 1 279 ? 6.711 -11.816 5.124 1.00 82.88 279 GLU A N 1
ATOM 2222 C CA . GLU A 1 279 ? 7.823 -11.824 6.080 1.00 82.88 279 GLU A CA 1
ATOM 2223 C C . GLU A 1 279 ? 8.248 -13.253 6.469 1.00 82.88 279 GLU A C 1
ATOM 2225 O O . GLU A 1 279 ? 7.408 -14.050 6.903 1.00 82.88 279 GLU A O 1
ATOM 2230 N N . PRO A 1 280 ? 9.548 -13.599 6.361 1.00 76.31 280 PRO A N 1
ATOM 2231 C CA . PRO A 1 280 ? 10.011 -14.982 6.495 1.00 76.31 280 PRO A CA 1
ATOM 2232 C C . PRO A 1 280 ? 9.987 -15.507 7.938 1.00 76.31 280 PRO A C 1
ATOM 2234 O O . PRO A 1 280 ? 9.964 -16.716 8.150 1.00 76.31 280 PRO A O 1
ATOM 2237 N N . TRP A 1 281 ? 9.983 -14.620 8.936 1.00 81.69 281 TRP A N 1
ATOM 2238 C CA . TRP A 1 281 ? 9.933 -14.977 10.361 1.00 81.69 281 TRP A CA 1
ATOM 2239 C C . TRP A 1 281 ? 8.509 -15.159 10.905 1.00 81.69 281 TRP A C 1
ATOM 2241 O O . TRP A 1 281 ? 8.345 -15.569 12.054 1.00 81.69 281 TRP A O 1
ATOM 2251 N N . GLU A 1 282 ? 7.470 -14.866 10.121 1.00 82.12 282 GLU A N 1
ATOM 2252 C CA . GLU A 1 282 ? 6.090 -14.966 10.592 1.00 82.12 282 GLU A CA 1
ATOM 2253 C C . GLU A 1 282 ? 5.466 -16.330 10.338 1.00 82.12 282 GLU A C 1
ATOM 2255 O O . GLU A 1 282 ? 5.436 -16.834 9.213 1.00 82.12 282 GLU A O 1
ATOM 2260 N N . SER A 1 283 ? 4.860 -16.900 11.379 1.00 80.62 283 SER A N 1
ATOM 2261 C CA . SER A 1 283 ? 4.119 -18.153 11.261 1.00 80.62 283 SER A CA 1
ATOM 2262 C C . SER A 1 283 ? 2.707 -17.914 10.700 1.00 80.62 283 SER A C 1
ATOM 2264 O O . SER A 1 283 ? 2.093 -16.880 10.979 1.00 80.62 283 SER A O 1
ATOM 2266 N N . PRO A 1 284 ? 2.146 -18.863 9.921 1.00 77.12 284 PRO A N 1
ATOM 2267 C CA . PRO A 1 284 ? 0.766 -18.757 9.425 1.00 77.12 284 PRO A CA 1
ATOM 2268 C C . PRO A 1 284 ? -0.244 -18.601 10.571 1.00 77.12 284 PRO A C 1
ATOM 2270 O O . PRO A 1 284 ? -1.196 -17.834 10.459 1.00 77.12 284 PRO A O 1
ATOM 2273 N N . LEU A 1 285 ? 0.041 -19.254 11.700 1.00 81.44 285 LEU A N 1
ATOM 2274 C CA . LEU A 1 285 ? -0.721 -19.151 12.936 1.00 81.44 285 LEU A CA 1
ATOM 2275 C C . LEU A 1 285 ? -0.828 -17.704 13.431 1.00 81.44 285 LEU A C 1
ATOM 2277 O O . LEU A 1 285 ? -1.924 -17.212 13.680 1.00 81.44 285 LEU A O 1
ATOM 2281 N N . ARG A 1 286 ? 0.302 -16.996 13.550 1.00 82.94 286 ARG A N 1
ATOM 2282 C CA . ARG A 1 286 ? 0.311 -15.602 14.016 1.00 82.94 286 ARG A CA 1
ATOM 2283 C C . ARG A 1 286 ? -0.446 -14.679 13.072 1.00 82.94 286 ARG A C 1
ATOM 2285 O O . ARG A 1 286 ? -1.149 -13.786 13.530 1.00 82.94 286 ARG A O 1
ATOM 2292 N N . LEU A 1 287 ? -0.355 -14.906 11.765 1.00 80.88 287 LEU A N 1
ATOM 2293 C CA . LEU A 1 287 ? -1.104 -14.132 10.773 1.00 80.88 287 LEU A CA 1
ATOM 2294 C C . LEU A 1 287 ? -2.623 -14.325 10.919 1.00 80.88 287 LEU A C 1
ATOM 2296 O O . LEU A 1 287 ? -3.379 -13.355 10.875 1.00 80.88 287 LEU A O 1
ATOM 2300 N N . GLN A 1 288 ? -3.069 -15.558 11.157 1.00 81.88 288 GLN A N 1
ATOM 2301 C CA . GLN A 1 288 ? -4.482 -15.862 11.396 1.00 81.88 288 GLN A CA 1
ATOM 2302 C C . GLN A 1 288 ? -4.985 -15.277 12.715 1.00 81.88 288 GLN A C 1
ATOM 2304 O O . GLN A 1 288 ? -6.052 -14.673 12.724 1.00 81.88 288 GLN A O 1
ATOM 2309 N N . LEU A 1 289 ? -4.186 -15.335 13.784 1.00 84.88 289 LEU A N 1
ATOM 2310 C CA . LEU A 1 289 ? -4.513 -14.692 15.062 1.00 84.88 289 LEU A CA 1
ATOM 2311 C C . LEU A 1 289 ? -4.692 -13.173 14.919 1.00 84.88 289 LEU A C 1
ATOM 2313 O O . LEU A 1 289 ? -5.609 -12.598 15.503 1.00 84.88 289 LEU A O 1
ATOM 2317 N N . ARG A 1 290 ? -3.865 -12.505 14.103 1.00 86.44 290 ARG A N 1
ATOM 2318 C CA . ARG A 1 290 ? -4.048 -11.074 13.796 1.00 86.44 290 ARG A CA 1
ATOM 2319 C C . ARG A 1 290 ? -5.341 -10.818 13.018 1.00 86.44 290 ARG A C 1
ATOM 2321 O O . ARG A 1 290 ? -6.074 -9.888 13.343 1.00 86.44 290 ARG A O 1
ATOM 2328 N N . SER A 1 291 ? -5.662 -11.662 12.036 1.00 83.94 291 SER A N 1
ATOM 2329 C CA . SER A 1 291 ? -6.936 -11.577 11.306 1.00 83.94 291 SER A CA 1
ATOM 2330 C C . SER A 1 291 ? -8.144 -11.781 12.229 1.00 83.94 291 SER A C 1
ATOM 2332 O O . SER A 1 291 ? -9.128 -11.051 12.125 1.00 83.94 291 SER A O 1
ATOM 2334 N N . GLU A 1 292 ? -8.068 -12.728 13.165 1.00 83.50 292 GLU A N 1
ATOM 2335 C CA . GLU A 1 292 ? -9.109 -12.960 14.169 1.00 83.50 292 GLU A CA 1
ATOM 2336 C C . GLU A 1 292 ? -9.297 -11.750 15.084 1.00 83.50 292 GLU A C 1
ATOM 2338 O O . GLU A 1 292 ? -10.430 -11.331 15.295 1.00 83.50 292 GLU A O 1
ATOM 2343 N N . ARG A 1 293 ? -8.218 -11.104 15.539 1.00 86.62 293 ARG A N 1
ATOM 2344 C CA . ARG A 1 293 ? -8.319 -9.860 16.323 1.00 86.62 293 ARG A CA 1
ATOM 2345 C C . ARG A 1 293 ? -9.045 -8.756 15.584 1.00 86.62 293 ARG A C 1
ATOM 2347 O O . ARG A 1 293 ? -9.904 -8.110 16.170 1.00 86.62 293 ARG A O 1
ATOM 2354 N N . ILE A 1 294 ? -8.745 -8.558 14.303 1.00 86.31 294 ILE A N 1
ATOM 2355 C CA . ILE A 1 294 ? -9.462 -7.570 13.491 1.00 86.31 294 ILE A CA 1
ATOM 2356 C C . ILE A 1 294 ? -10.949 -7.916 13.420 1.00 86.31 294 ILE A C 1
ATOM 2358 O O . ILE A 1 294 ? -11.779 -7.020 13.547 1.00 86.31 294 ILE A O 1
ATOM 2362 N N . LYS A 1 295 ? -11.312 -9.198 13.298 1.00 85.62 295 LYS A N 1
ATOM 2363 C CA . LYS A 1 295 ? -12.723 -9.615 13.351 1.00 85.62 295 LYS A CA 1
ATOM 2364 C C . LYS A 1 295 ? -13.367 -9.292 14.699 1.00 85.62 295 LYS A C 1
ATOM 2366 O O . LYS A 1 295 ? -14.489 -8.802 14.702 1.00 85.62 295 LYS A O 1
ATOM 2371 N N . VAL A 1 296 ? -12.666 -9.502 15.815 1.00 87.50 296 VAL A N 1
ATOM 2372 C CA . VAL A 1 296 ? -13.172 -9.175 17.163 1.00 87.50 296 VAL A CA 1
ATOM 2373 C C . VAL A 1 296 ? -13.361 -7.669 17.329 1.00 87.50 296 VAL A C 1
ATOM 2375 O O . VAL A 1 296 ? -14.433 -7.231 17.734 1.00 87.50 296 VAL A O 1
ATOM 2378 N N . ILE A 1 297 ? -12.374 -6.854 16.939 1.00 86.06 297 ILE A N 1
ATOM 2379 C CA . ILE A 1 297 ? -12.516 -5.388 16.929 1.00 86.06 297 ILE A CA 1
ATOM 2380 C C . ILE A 1 297 ? -13.711 -4.996 16.039 1.00 86.06 297 ILE A C 1
ATOM 2382 O O . ILE A 1 297 ? -14.486 -4.108 16.390 1.00 86.06 297 ILE A O 1
ATOM 2386 N N . GLY A 1 298 ? -13.896 -5.680 14.904 1.00 82.88 298 GLY A N 1
ATOM 2387 C CA . GLY A 1 298 ? -15.022 -5.469 13.993 1.00 82.88 298 GLY A CA 1
ATOM 2388 C C . GLY A 1 298 ? -16.372 -5.821 14.620 1.00 82.88 298 GLY A C 1
ATOM 2389 O O . GLY A 1 298 ? -17.348 -5.120 14.374 1.00 82.88 298 GLY A O 1
ATOM 2390 N N . GLY A 1 299 ? -16.419 -6.849 15.471 1.00 83.25 299 GLY A N 1
ATOM 2391 C CA . GLY A 1 299 ? -17.589 -7.219 16.271 1.00 83.25 299 GLY A CA 1
ATOM 2392 C C . GLY A 1 299 ? -17.913 -6.209 17.375 1.00 83.25 299 GLY A C 1
ATOM 2393 O O . GLY A 1 299 ? -19.084 -5.962 17.646 1.00 83.25 299 GLY A O 1
ATOM 2394 N N . ILE A 1 300 ? -16.897 -5.560 17.953 1.00 86.75 300 ILE A N 1
ATOM 2395 C CA . ILE A 1 300 ? -17.050 -4.519 18.986 1.00 86.75 300 ILE A CA 1
ATOM 2396 C C . ILE A 1 300 ? -17.527 -3.180 18.400 1.00 86.75 300 ILE A C 1
ATOM 2398 O O . ILE A 1 300 ? -18.232 -2.410 19.057 1.00 86.75 300 ILE A O 1
ATOM 2402 N N . MET A 1 301 ? -17.180 -2.897 17.145 1.00 82.06 301 MET A N 1
ATOM 2403 C CA . MET A 1 301 ? -17.435 -1.611 16.495 1.00 82.06 301 MET A CA 1
ATOM 2404 C C . MET A 1 301 ? -18.921 -1.175 16.481 1.00 82.06 301 MET A C 1
ATOM 2406 O O . MET A 1 301 ? -19.190 -0.020 16.822 1.00 82.06 301 MET A O 1
ATOM 2410 N N . PRO A 1 302 ? -19.915 -2.032 16.162 1.00 81.50 302 PRO A N 1
ATOM 2411 C CA . PRO A 1 302 ? -21.331 -1.669 16.262 1.00 81.50 302 PRO A CA 1
ATOM 2412 C C . PRO A 1 302 ? -21.750 -1.223 17.667 1.00 81.50 302 PRO A C 1
ATOM 2414 O O . PRO A 1 302 ? -22.507 -0.263 17.798 1.00 81.50 302 PRO A O 1
ATOM 2417 N N . MET A 1 303 ? -21.223 -1.872 18.711 1.00 84.38 303 MET A N 1
ATOM 2418 C CA . MET A 1 303 ? -21.526 -1.544 20.109 1.00 84.38 303 MET A CA 1
ATOM 2419 C C . MET A 1 303 ? -20.946 -0.183 20.497 1.00 84.38 303 MET A C 1
ATOM 2421 O O . MET A 1 303 ? -21.624 0.623 21.133 1.00 84.38 303 MET A O 1
ATOM 2425 N N . LEU A 1 304 ? -19.730 0.124 20.034 1.00 83.50 304 LEU A N 1
ATOM 2426 C CA . LEU A 1 304 ? -19.125 1.450 20.192 1.00 83.50 304 LEU A CA 1
ATOM 2427 C C . LEU A 1 304 ? -19.929 2.534 19.472 1.00 83.50 304 LEU A C 1
ATOM 2429 O O . LEU A 1 304 ? -20.198 3.583 20.051 1.00 83.50 304 LEU A O 1
ATOM 2433 N N . HIS A 1 305 ? -20.350 2.294 18.229 1.00 80.44 305 HIS A N 1
ATOM 2434 C CA . HIS A 1 305 ? -21.178 3.251 17.492 1.00 80.44 305 HIS A CA 1
ATOM 2435 C C . HIS A 1 305 ? -22.522 3.501 18.180 1.00 80.44 305 HIS A C 1
ATOM 2437 O O . HIS A 1 305 ? -22.956 4.651 18.267 1.00 80.44 305 HIS A O 1
ATOM 2443 N N . ALA A 1 306 ? -23.157 2.444 18.690 1.00 76.75 306 ALA A N 1
ATOM 2444 C CA . ALA A 1 306 ? -24.400 2.536 19.441 1.00 76.75 306 ALA A CA 1
ATOM 2445 C C . ALA A 1 306 ? -24.212 3.342 20.737 1.00 76.75 306 ALA A C 1
ATOM 2447 O O . ALA A 1 306 ? -24.974 4.276 20.988 1.00 76.75 306 ALA A O 1
ATOM 2448 N N . LEU A 1 307 ? -23.152 3.058 21.503 1.00 81.81 307 LEU A N 1
ATOM 2449 C CA . LEU A 1 307 ? -22.786 3.802 22.711 1.00 81.81 307 LEU A CA 1
ATOM 2450 C C . LEU A 1 307 ? -22.602 5.296 22.416 1.00 81.81 307 LEU A C 1
ATOM 2452 O O . LEU A 1 307 ? -23.247 6.137 23.040 1.00 81.81 307 LEU A O 1
ATOM 2456 N N . VAL A 1 308 ? -21.779 5.632 21.420 1.00 81.81 308 VAL A N 1
ATOM 2457 C CA . VAL A 1 308 ? -21.504 7.024 21.033 1.00 81.81 308 VAL A CA 1
ATOM 2458 C C . VAL A 1 308 ? -22.765 7.732 20.532 1.00 81.81 308 VAL A C 1
ATOM 2460 O O . VAL A 1 308 ? -22.993 8.896 20.865 1.00 81.81 308 VAL A O 1
ATOM 2463 N N . GLY A 1 309 ? -23.610 7.045 19.758 1.00 73.81 309 GLY A N 1
ATOM 2464 C CA . GLY A 1 309 ? -24.888 7.582 19.290 1.00 73.81 309 GLY A CA 1
ATOM 2465 C C . GLY A 1 309 ? -25.821 7.952 20.443 1.00 73.81 309 GLY A C 1
ATOM 2466 O O . GLY A 1 309 ? -26.397 9.040 20.450 1.00 73.81 309 GLY A O 1
ATOM 2467 N N . VAL A 1 310 ? -25.911 7.088 21.454 1.00 75.19 310 VAL A N 1
ATOM 2468 C CA . VAL A 1 310 ? -26.749 7.325 22.634 1.00 75.19 310 VAL A CA 1
ATOM 2469 C C . VAL A 1 310 ? -26.196 8.429 23.529 1.00 75.19 310 VAL A C 1
ATOM 2471 O O . VAL A 1 310 ? -26.962 9.279 23.974 1.00 75.19 310 VAL A O 1
ATOM 2474 N N . VAL A 1 311 ? -24.879 8.496 23.730 1.00 77.25 311 VAL A N 1
ATOM 2475 C CA . VAL A 1 311 ? -24.239 9.582 24.494 1.00 77.25 311 VAL A CA 1
ATOM 2476 C C . VAL A 1 311 ? -24.511 10.943 23.841 1.00 77.25 311 VAL A C 1
ATOM 2478 O O . VAL A 1 311 ? -24.840 11.911 24.525 1.00 77.25 311 VAL A O 1
ATOM 2481 N N . ARG A 1 312 ? -24.444 11.023 22.505 1.00 78.06 312 ARG A N 1
ATOM 2482 C CA . ARG A 1 312 ? -24.787 12.247 21.759 1.00 78.06 312 ARG A CA 1
ATOM 2483 C C . ARG A 1 312 ? -26.257 12.627 21.910 1.00 78.06 312 ARG A C 1
ATOM 2485 O O . ARG A 1 312 ? -26.552 13.808 22.070 1.00 78.06 312 ARG A O 1
ATOM 2492 N N . ALA A 1 313 ? -27.160 11.648 21.879 1.00 71.50 313 ALA A N 1
ATOM 2493 C CA . ALA A 1 313 ? -28.587 11.878 22.086 1.00 71.50 313 ALA A CA 1
ATOM 2494 C C . ALA A 1 313 ? -28.887 12.385 23.508 1.00 71.50 313 ALA A C 1
ATOM 2496 O O . ALA A 1 313 ? -29.624 13.360 23.658 1.00 71.50 313 ALA A O 1
ATOM 2497 N N . LEU A 1 314 ? -28.258 11.791 24.529 1.00 71.06 314 LEU A N 1
ATOM 2498 C CA . LEU A 1 314 ? -28.362 12.225 25.927 1.00 71.06 314 LEU A CA 1
ATOM 2499 C C . LEU A 1 314 ? -27.867 13.663 26.110 1.00 71.06 314 LEU A C 1
ATOM 2501 O O . LEU A 1 314 ? -28.551 14.478 26.728 1.00 71.06 314 LEU A O 1
ATOM 2505 N N . HIS A 1 315 ? -26.715 13.995 25.525 1.00 72.25 315 HIS A N 1
ATOM 2506 C CA . HIS A 1 315 ? -26.149 15.339 25.616 1.00 72.25 315 HIS A CA 1
ATOM 2507 C C . HIS A 1 315 ? -27.017 16.388 24.900 1.00 72.25 315 HIS A C 1
ATOM 2509 O O . HIS A 1 315 ? -27.245 17.476 25.428 1.00 72.25 315 HIS A O 1
ATOM 2515 N N . ALA A 1 316 ? -27.561 16.061 23.722 1.00 68.31 316 ALA A N 1
ATOM 2516 C CA . ALA A 1 316 ? -28.485 16.940 23.004 1.00 68.31 316 ALA A CA 1
ATOM 2517 C C . ALA A 1 316 ? -29.790 17.171 23.789 1.00 68.31 316 ALA A C 1
ATOM 2519 O O . ALA A 1 316 ? -30.264 18.304 23.877 1.00 68.31 316 ALA A O 1
ATOM 2520 N N . ALA A 1 317 ? -30.333 16.120 24.414 1.00 66.44 317 ALA A N 1
ATOM 2521 C CA . ALA A 1 317 ? -31.517 16.217 25.263 1.00 66.44 317 ALA A CA 1
ATOM 2522 C C . ALA A 1 317 ? -31.264 17.091 26.505 1.00 66.44 317 ALA A C 1
ATOM 2524 O O . ALA A 1 317 ? -32.103 17.926 26.840 1.00 66.44 317 ALA A O 1
ATOM 2525 N N . GLN A 1 318 ? -30.094 16.971 27.143 1.00 65.06 318 GLN A N 1
ATOM 2526 C CA . GLN A 1 318 ? -29.695 17.833 28.262 1.00 65.06 318 GLN A CA 1
ATOM 2527 C C . GLN A 1 318 ? -29.562 19.306 27.851 1.00 65.06 318 GLN A C 1
ATOM 2529 O O . GLN A 1 318 ? -30.041 20.172 28.574 1.00 65.06 318 GLN A O 1
ATOM 2534 N N . ARG A 1 319 ? -28.990 19.599 26.675 1.00 60.00 319 ARG A N 1
ATOM 2535 C CA . ARG A 1 319 ? -28.869 20.971 26.140 1.00 60.00 319 ARG A CA 1
ATOM 2536 C C . ARG A 1 319 ? -30.214 21.613 25.793 1.00 60.00 319 ARG A C 1
ATOM 2538 O O . ARG A 1 319 ? -30.342 22.828 25.865 1.00 60.00 319 ARG A O 1
ATOM 2545 N N . SER A 1 320 ? -31.200 20.806 25.396 1.00 53.19 320 SER A N 1
ATOM 2546 C CA . SER A 1 320 ? -32.547 21.286 25.054 1.00 53.19 320 SER A CA 1
ATOM 2547 C C . SER A 1 320 ? -33.403 21.667 26.270 1.00 53.19 320 SER A C 1
ATOM 2549 O O . SER A 1 320 ? -34.431 22.324 26.106 1.00 53.19 320 SER A O 1
ATOM 2551 N N . ARG A 1 321 ? -32.989 21.290 27.490 1.00 55.50 321 ARG A N 1
ATOM 2552 C CA . ARG A 1 321 ? -33.622 21.747 28.734 1.00 55.50 321 ARG A CA 1
ATOM 2553 C C . ARG A 1 321 ? -33.110 23.159 29.048 1.00 55.50 321 ARG A C 1
ATOM 2555 O O . ARG A 1 321 ? -31.949 23.344 29.392 1.00 55.50 321 ARG A O 1
ATOM 2562 N N . SER A 1 322 ? -33.975 24.151 28.852 1.00 36.56 322 SER A N 1
ATOM 2563 C CA . SER A 1 322 ? -33.692 25.579 29.040 1.00 36.56 322 SER A CA 1
ATOM 2564 C C . SER A 1 322 ? -33.245 25.920 30.476 1.00 36.56 322 SER A C 1
ATOM 2566 O O . SER A 1 322 ? -33.824 25.387 31.422 1.00 36.56 322 SER A O 1
ATOM 2568 N N . PRO A 1 323 ? -32.310 26.872 30.675 1.00 43.28 323 PRO A N 1
ATOM 2569 C CA . PRO A 1 323 ? -31.970 27.419 31.995 1.00 43.28 323 PRO A CA 1
ATOM 2570 C C . PRO A 1 323 ? -33.086 28.279 32.628 1.00 43.28 323 PRO A C 1
ATOM 2572 O O . PRO A 1 323 ? -32.932 28.732 33.759 1.00 43.28 323 PRO A O 1
ATOM 2575 N N . LEU A 1 324 ? -34.207 28.516 31.934 1.00 40.81 324 LEU A N 1
ATOM 2576 C CA . LEU A 1 324 ? -35.358 29.269 32.462 1.00 40.81 324 LEU A CA 1
ATOM 2577 C C . LEU A 1 324 ? -36.278 28.446 33.388 1.00 40.81 324 LEU A C 1
ATOM 2579 O O . LEU A 1 324 ? -37.105 29.040 34.068 1.00 40.81 324 LEU A O 1
ATOM 2583 N N . ASP A 1 325 ? -36.092 27.123 33.486 1.00 41.72 325 ASP A N 1
ATOM 2584 C CA . ASP A 1 325 ? -36.785 26.250 34.461 1.00 41.72 325 ASP A CA 1
ATOM 2585 C C . ASP A 1 325 ? -35.988 26.070 35.778 1.00 41.72 325 ASP A C 1
ATOM 2587 O O . ASP A 1 325 ? -36.216 25.140 36.561 1.00 41.72 325 ASP A O 1
ATOM 2591 N N . ASN A 1 326 ? -35.023 26.959 36.041 1.00 38.50 326 ASN A N 1
ATOM 2592 C CA . ASN A 1 326 ? -34.080 26.840 37.159 1.00 38.50 326 ASN A CA 1
ATOM 2593 C C . ASN A 1 326 ? -34.675 27.021 38.565 1.00 38.50 326 ASN A C 1
ATOM 2595 O O . ASN A 1 326 ? -33.962 26.774 39.533 1.00 38.50 326 ASN A O 1
ATOM 2599 N N . ASP A 1 327 ? -35.962 27.343 38.706 1.00 38.34 327 ASP A N 1
ATOM 2600 C CA . ASP A 1 327 ? -36.605 27.399 40.027 1.00 38.34 327 ASP A CA 1
ATOM 2601 C C . ASP A 1 327 ? -37.190 26.050 40.498 1.00 38.34 327 ASP A C 1
ATOM 2603 O O . ASP A 1 327 ? -37.667 25.960 41.630 1.00 38.34 327 ASP A O 1
ATOM 2607 N N . GLN A 1 328 ? -37.140 24.970 39.695 1.00 39.66 328 GLN A N 1
ATOM 2608 C CA . GLN A 1 328 ? -37.679 23.656 40.112 1.00 39.66 328 GLN A CA 1
ATOM 2609 C C . GLN A 1 328 ? -36.848 22.411 39.755 1.00 39.66 328 GLN A C 1
ATOM 2611 O O . GLN A 1 328 ? -37.263 21.300 40.094 1.00 39.66 328 GLN A O 1
ATOM 2616 N N . SER A 1 329 ? -35.661 22.524 39.151 1.00 41.75 329 SER A N 1
ATOM 2617 C CA . SER A 1 329 ? -34.847 21.340 38.820 1.00 41.75 329 SER A CA 1
ATOM 2618 C C . SER A 1 329 ? -34.003 20.828 39.999 1.00 41.75 329 SER A C 1
ATOM 2620 O O . SER A 1 329 ? -32.789 20.651 39.921 1.00 41.75 329 SER A O 1
ATOM 2622 N N . VAL A 1 330 ? -34.666 20.481 41.106 1.00 46.78 330 VAL A N 1
ATOM 2623 C CA . VAL A 1 330 ? -34.123 19.448 41.996 1.00 46.78 330 VAL A CA 1
ATOM 2624 C C . VAL A 1 330 ? -33.971 18.208 41.118 1.00 46.78 330 VAL A C 1
ATOM 2626 O O . VAL A 1 330 ? -34.977 17.643 40.684 1.00 46.78 330 VAL A O 1
ATOM 2629 N N . VAL A 1 331 ? -32.730 17.822 40.787 1.00 53.69 331 VAL A N 1
ATOM 2630 C CA . VAL A 1 331 ? -32.422 16.539 40.136 1.00 53.69 331 VAL A CA 1
ATOM 2631 C C . VAL A 1 331 ? -33.293 15.500 40.819 1.00 53.69 331 VAL A C 1
ATOM 2633 O O . VAL A 1 331 ? -33.158 15.314 42.029 1.00 53.69 331 VAL A O 1
ATOM 2636 N N . SER A 1 332 ? -34.246 14.909 40.084 1.00 57.19 332 SER A N 1
ATOM 2637 C CA . SER A 1 332 ? -35.240 14.041 40.718 1.00 57.19 332 SER A CA 1
ATOM 2638 C C . SER A 1 332 ? -34.496 13.035 41.605 1.00 57.19 332 SER A C 1
ATOM 2640 O O . SER A 1 332 ? -33.500 12.464 41.146 1.00 57.19 332 SER A O 1
ATOM 2642 N N . PRO A 1 333 ? -34.896 12.836 42.871 1.00 61.25 333 PRO A N 1
ATOM 2643 C CA . PRO A 1 333 ? -34.122 12.030 43.814 1.00 61.25 333 PRO A CA 1
ATOM 2644 C C . PRO A 1 333 ? -33.830 10.617 43.273 1.00 61.25 333 PRO A C 1
ATOM 2646 O O . PRO A 1 333 ? -32.778 10.053 43.560 1.00 61.25 333 PRO A O 1
ATOM 2649 N N . GLY A 1 334 ? -34.694 10.085 42.396 1.00 63.56 334 GLY A N 1
ATOM 2650 C CA . GLY A 1 334 ? -34.461 8.840 41.659 1.00 63.56 334 GLY A CA 1
ATOM 2651 C C . GLY A 1 334 ? -33.254 8.865 40.709 1.00 63.56 334 GLY A C 1
ATOM 2652 O O . GLY A 1 334 ? -32.505 7.894 40.667 1.00 63.56 334 GLY A O 1
ATOM 2653 N N . VAL A 1 335 ? -33.001 9.970 39.997 1.00 69.81 335 VAL A N 1
ATOM 2654 C CA . VAL A 1 335 ? -31.833 10.137 39.105 1.00 69.81 335 VAL A CA 1
ATOM 2655 C C . VAL A 1 335 ? -30.525 10.157 39.898 1.00 69.81 335 VAL A C 1
ATOM 2657 O O . VAL A 1 335 ? -29.564 9.511 39.487 1.00 69.81 335 VAL A O 1
ATOM 2660 N N . GLY A 1 336 ? -30.494 10.830 41.054 1.00 69.94 336 GLY A N 1
ATOM 2661 C CA . GLY A 1 336 ? -29.318 10.854 41.933 1.00 69.94 336 GLY A CA 1
ATOM 2662 C C . GLY A 1 336 ? -28.974 9.474 42.505 1.00 69.94 336 GLY A C 1
ATOM 2663 O O . GLY A 1 336 ? -27.810 9.078 42.515 1.00 69.94 336 GLY A O 1
ATOM 2664 N N . VAL A 1 337 ? -29.988 8.696 42.901 1.00 75.06 337 VAL A N 1
ATOM 2665 C CA . VAL A 1 337 ? -29.799 7.320 43.399 1.00 75.06 337 VAL A CA 1
ATOM 2666 C C . VAL A 1 337 ? -29.335 6.371 42.286 1.00 75.06 337 VAL A C 1
ATOM 2668 O O . VAL A 1 337 ? -28.469 5.531 42.524 1.00 75.06 337 VAL A O 1
ATOM 2671 N N . ILE A 1 338 ? -29.882 6.499 41.071 1.00 76.25 338 ILE A N 1
ATOM 2672 C CA . ILE A 1 338 ? -29.453 5.713 39.900 1.00 76.25 338 ILE A CA 1
ATOM 2673 C C . ILE A 1 338 ? -28.001 6.042 39.533 1.00 76.25 338 ILE A C 1
ATOM 2675 O O . ILE A 1 338 ? -27.214 5.125 39.303 1.00 76.25 338 ILE A O 1
ATOM 2679 N N . ARG A 1 339 ? -27.638 7.330 39.535 1.00 78.38 339 ARG A N 1
ATOM 2680 C CA . ARG A 1 339 ? -26.277 7.808 39.269 1.00 78.38 339 ARG A CA 1
ATOM 2681 C C . ARG A 1 339 ? -25.268 7.246 40.265 1.00 78.38 339 ARG A C 1
ATOM 2683 O O . ARG A 1 339 ? -24.319 6.609 39.832 1.00 78.38 339 ARG A O 1
ATOM 2690 N N . GLY A 1 340 ? -25.512 7.392 41.570 1.00 78.56 340 GLY A N 1
ATOM 2691 C CA . GLY A 1 340 ? -24.588 6.894 42.598 1.00 78.56 340 GLY A CA 1
ATOM 2692 C C . GLY A 1 340 ? -24.354 5.382 42.507 1.00 78.56 340 GLY A C 1
ATOM 2693 O O . GLY A 1 340 ? -23.215 4.928 42.542 1.00 78.56 340 GLY A O 1
ATOM 2694 N N . ARG A 1 341 ? -25.419 4.596 42.280 1.00 81.31 341 ARG A N 1
ATOM 2695 C CA . ARG A 1 341 ? -25.303 3.137 42.100 1.00 81.31 341 ARG A CA 1
ATOM 2696 C C . ARG A 1 341 ? -24.521 2.750 40.841 1.00 81.31 341 ARG A C 1
ATOM 2698 O O . ARG A 1 341 ? -23.801 1.758 40.860 1.00 81.31 341 ARG A O 1
ATOM 2705 N N . LEU A 1 342 ? -24.687 3.489 39.741 1.00 82.25 342 LEU A N 1
ATOM 2706 C CA . LEU A 1 342 ? -23.966 3.220 38.494 1.00 82.25 342 LEU A CA 1
ATOM 2707 C C . LEU A 1 342 ? -22.504 3.657 38.580 1.00 82.25 342 LEU A C 1
ATOM 2709 O O . LEU A 1 342 ? -21.647 2.902 38.140 1.00 82.25 342 LEU A O 1
ATOM 2713 N N . GLU A 1 343 ? -22.204 4.818 39.164 1.00 81.31 343 GLU A N 1
ATOM 2714 C CA . GLU A 1 343 ? -20.830 5.315 39.343 1.00 81.31 343 GLU A CA 1
ATOM 2715 C C . GLU A 1 343 ? -19.975 4.339 40.170 1.00 81.31 343 GLU A C 1
ATOM 2717 O O . GLU A 1 343 ? -18.845 4.042 39.776 1.00 81.31 343 GLU A O 1
ATOM 2722 N N . GLU A 1 344 ? -20.537 3.744 41.232 1.00 83.69 344 GLU A N 1
ATOM 2723 C CA . GLU A 1 344 ? -19.873 2.699 42.032 1.00 83.69 344 GLU A CA 1
ATOM 2724 C C . GLU A 1 344 ? -19.499 1.450 41.210 1.00 83.69 344 GLU A C 1
ATOM 2726 O O . GLU A 1 344 ? -18.455 0.840 41.444 1.00 83.69 344 GLU A O 1
ATOM 2731 N N . ALA A 1 345 ? -20.329 1.064 40.234 1.00 85.88 345 ALA A N 1
ATOM 2732 C CA . ALA A 1 345 ? -20.095 -0.106 39.382 1.00 85.88 345 ALA A CA 1
ATOM 2733 C C . ALA A 1 345 ? -19.272 0.208 38.114 1.00 85.88 345 ALA A C 1
ATOM 2735 O O . ALA A 1 345 ? -18.618 -0.679 37.561 1.00 85.88 345 ALA A O 1
ATOM 2736 N N . LEU A 1 346 ? -19.292 1.460 37.648 1.00 87.75 346 LEU A N 1
ATOM 2737 C CA . LEU A 1 346 ? -18.648 1.921 36.416 1.00 87.75 346 LEU A CA 1
ATOM 2738 C C . LEU A 1 346 ? -17.131 2.031 36.540 1.00 87.75 346 LEU A C 1
ATOM 2740 O O . LEU A 1 346 ? -16.424 1.608 35.627 1.00 87.75 346 LEU A O 1
ATOM 2744 N N . GLU A 1 347 ? -16.622 2.593 37.637 1.00 87.75 347 GLU A N 1
ATOM 2745 C CA . GLU A 1 347 ? -15.179 2.818 37.795 1.00 87.75 347 GLU A CA 1
ATOM 2746 C C . GLU A 1 347 ? -14.374 1.500 37.803 1.00 87.75 347 GLU A C 1
ATOM 2748 O O . GLU A 1 347 ? -13.416 1.384 37.028 1.00 87.75 347 GLU A O 1
ATOM 2753 N N . PRO A 1 348 ? -14.782 0.448 38.551 1.00 90.94 348 PRO A N 1
ATOM 2754 C CA . PRO A 1 348 ? -14.128 -0.860 38.480 1.00 90.94 348 PRO A CA 1
ATOM 2755 C C . PRO A 1 348 ? -14.177 -1.468 37.073 1.00 90.94 348 PRO A C 1
ATOM 2757 O O . PRO A 1 348 ? -13.186 -2.035 36.609 1.00 90.94 348 PRO A O 1
ATOM 2760 N N . TYR A 1 349 ? -15.305 -1.316 36.370 1.00 92.38 349 TYR A N 1
ATOM 2761 C CA . TYR A 1 349 ? -15.460 -1.798 34.999 1.00 92.38 349 TYR A CA 1
ATOM 2762 C C . TYR A 1 349 ? -14.524 -1.078 34.023 1.00 92.38 349 TYR A C 1
ATOM 2764 O O . TYR A 1 349 ? -13.819 -1.731 33.255 1.00 92.38 349 TYR A O 1
ATOM 2772 N N . LEU A 1 350 ? -14.469 0.255 34.058 1.00 91.25 350 LEU A N 1
ATOM 2773 C CA . LEU A 1 350 ? -13.609 1.044 33.174 1.00 91.25 350 LEU A CA 1
ATOM 2774 C C . LEU A 1 350 ? -12.131 0.723 33.390 1.00 91.25 350 LEU A C 1
ATOM 2776 O O . LEU A 1 350 ? -11.378 0.604 32.418 1.00 91.25 350 LEU A O 1
ATOM 2780 N N . GLN A 1 35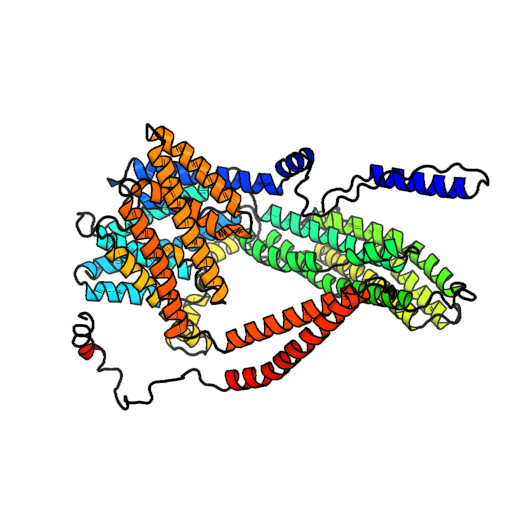1 ? -11.720 0.539 34.644 1.00 92.44 351 GLN A N 1
ATOM 2781 C CA . GLN A 1 351 ? -10.351 0.167 34.970 1.00 92.44 351 GLN A CA 1
ATOM 2782 C C . GLN A 1 351 ? -10.024 -1.254 34.489 1.00 92.44 351 GLN A C 1
ATOM 2784 O O . GLN A 1 351 ? -8.999 -1.445 33.826 1.00 92.44 351 GLN A O 1
ATOM 2789 N N . ALA A 1 352 ? -10.901 -2.231 34.739 1.00 91.75 352 ALA A N 1
ATOM 2790 C CA . ALA A 1 352 ? -10.724 -3.604 34.262 1.00 91.75 352 ALA A CA 1
ATOM 2791 C C . ALA A 1 352 ? -10.673 -3.669 32.726 1.00 91.75 352 ALA A C 1
ATOM 2793 O O . ALA A 1 352 ? -9.778 -4.299 32.154 1.00 91.75 352 ALA A O 1
ATOM 2794 N N . LEU A 1 353 ? -11.567 -2.947 32.042 1.00 93.12 353 LEU A N 1
ATOM 2795 C CA . LEU A 1 353 ? -11.600 -2.848 30.584 1.00 93.12 353 LEU A CA 1
ATOM 2796 C C . LEU A 1 353 ? -10.301 -2.241 30.039 1.00 93.12 353 LEU A C 1
ATOM 2798 O O . LEU A 1 353 ? -9.682 -2.803 29.135 1.00 93.12 353 LEU A O 1
ATOM 2802 N N . LYS A 1 354 ? -9.841 -1.124 30.611 1.00 92.50 354 LYS A N 1
ATOM 2803 C CA . LYS A 1 354 ? -8.609 -0.443 30.190 1.00 92.50 354 LYS A CA 1
ATOM 2804 C C . LYS A 1 354 ? -7.378 -1.336 30.337 1.00 92.50 354 LYS A C 1
ATOM 2806 O O . LYS A 1 354 ? -6.550 -1.383 29.425 1.00 92.50 354 LYS A O 1
ATOM 2811 N N . VAL A 1 355 ? -7.243 -2.038 31.464 1.00 93.00 355 VAL A N 1
ATOM 2812 C CA . VAL A 1 355 ? -6.113 -2.951 31.703 1.00 93.00 355 VAL A CA 1
ATOM 2813 C C . VAL A 1 355 ? -6.164 -4.131 30.733 1.00 93.00 355 VAL A C 1
ATOM 2815 O O . VAL A 1 355 ? -5.154 -4.423 30.090 1.00 93.00 355 VAL A O 1
ATOM 2818 N N . THR A 1 356 ? -7.338 -4.744 30.559 1.00 92.62 356 THR A N 1
ATOM 2819 C CA . THR A 1 356 ? -7.533 -5.876 29.639 1.00 92.62 356 THR A CA 1
ATOM 2820 C C . THR A 1 356 ? -7.170 -5.488 28.206 1.00 92.62 356 THR A C 1
ATOM 2822 O O . THR A 1 356 ? -6.354 -6.157 27.574 1.00 92.62 356 THR A O 1
ATOM 2825 N N . LEU A 1 357 ? -7.706 -4.374 27.697 1.00 92.25 357 LEU A N 1
ATOM 2826 C CA . LEU A 1 357 ? -7.449 -3.899 26.333 1.00 92.25 357 LEU A CA 1
ATOM 2827 C C . LEU A 1 357 ? -5.975 -3.539 26.110 1.00 92.25 357 LEU A C 1
ATOM 2829 O O . LEU A 1 357 ? -5.400 -3.885 25.076 1.00 92.25 357 LEU A O 1
ATOM 2833 N N . LYS A 1 358 ? -5.332 -2.897 27.094 1.00 91.19 358 LYS A N 1
ATOM 2834 C CA . LYS A 1 358 ? -3.901 -2.576 27.024 1.00 91.19 358 LYS A CA 1
ATOM 2835 C C . LYS A 1 358 ? -3.051 -3.841 26.905 1.00 91.19 358 LYS A C 1
ATOM 2837 O O . LYS A 1 358 ? -2.138 -3.880 26.087 1.00 91.19 358 LYS A O 1
ATOM 2842 N N . GLN A 1 359 ? -3.349 -4.875 27.689 1.00 89.81 359 GLN A N 1
ATOM 2843 C CA . GLN A 1 359 ? -2.587 -6.124 27.663 1.00 89.81 359 GLN A CA 1
ATOM 2844 C C . GLN A 1 359 ? -2.902 -7.000 26.444 1.00 89.81 359 GLN A C 1
ATOM 2846 O O . GLN A 1 359 ? -1.987 -7.607 25.885 1.00 89.81 359 GLN A O 1
ATOM 2851 N N . LEU A 1 360 ? -4.151 -6.999 25.965 1.00 87.19 360 LEU A N 1
ATOM 2852 C CA . LEU A 1 360 ? -4.532 -7.601 24.681 1.00 87.19 360 LEU A CA 1
ATOM 2853 C C . LEU A 1 360 ? -3.718 -7.021 23.517 1.00 87.19 360 LEU A C 1
ATOM 2855 O O . LEU A 1 360 ? -3.338 -7.758 22.604 1.00 87.19 360 LEU A O 1
ATOM 2859 N N . GLY A 1 361 ? -3.402 -5.724 23.570 1.00 84.38 361 GLY A N 1
ATOM 2860 C CA . GLY A 1 361 ? -2.515 -5.067 22.612 1.00 84.38 361 GLY A CA 1
ATOM 2861 C C . GLY A 1 361 ? -1.059 -5.547 22.656 1.00 84.38 361 GLY A C 1
ATOM 2862 O O . GLY A 1 361 ? -0.378 -5.472 21.639 1.00 84.38 361 GLY A O 1
ATOM 2863 N N . CYS A 1 362 ? -0.573 -6.066 23.787 1.00 84.88 362 CYS A N 1
ATOM 2864 C CA . CYS A 1 362 ? 0.840 -6.425 23.967 1.00 84.88 362 CYS A CA 1
ATOM 2865 C C . CYS A 1 362 ? 1.177 -7.882 23.624 1.00 84.88 362 CYS A C 1
ATOM 2867 O O . CYS A 1 362 ? 2.326 -8.187 23.315 1.00 84.88 362 CYS A O 1
ATOM 2869 N N . VAL A 1 363 ? 0.206 -8.789 23.710 1.00 86.12 363 VAL A N 1
ATOM 2870 C CA . VAL A 1 363 ? 0.444 -10.239 23.645 1.00 86.12 363 VAL A CA 1
ATOM 2871 C C . VAL A 1 363 ? -0.381 -10.830 22.522 1.00 86.12 363 VAL A C 1
ATOM 2873 O O . VAL A 1 363 ? -1.558 -10.509 22.460 1.00 86.12 363 VAL A O 1
ATOM 2876 N N . LEU A 1 364 ? 0.187 -11.683 21.655 1.00 84.50 364 LEU A N 1
ATOM 2877 C CA . LEU A 1 364 ? -0.509 -12.278 20.497 1.00 84.50 364 LEU A CA 1
ATOM 2878 C C . LEU A 1 364 ? -0.821 -13.775 20.660 1.00 84.50 364 LEU A C 1
ATOM 2880 O O . LEU A 1 364 ? -1.884 -14.217 20.226 1.00 84.50 364 LEU A O 1
ATOM 2884 N N . ASN A 1 365 ? 0.085 -14.560 21.255 1.00 86.44 365 ASN A N 1
ATOM 2885 C CA . ASN A 1 365 ? -0.049 -16.020 21.295 1.00 86.44 365 ASN A CA 1
ATOM 2886 C C . ASN A 1 365 ? -1.175 -16.452 22.258 1.00 86.44 365 ASN A C 1
ATOM 2888 O O . ASN A 1 365 ? -1.215 -15.941 23.375 1.00 86.44 365 ASN A O 1
ATOM 2892 N N . PRO A 1 366 ? -2.025 -17.445 21.921 1.00 85.62 366 PRO A N 1
ATOM 2893 C CA . PRO A 1 366 ? -3.190 -17.811 22.736 1.00 85.62 366 PRO A CA 1
ATOM 2894 C C . PRO A 1 366 ? -2.839 -18.193 24.178 1.00 85.62 366 PRO A C 1
ATOM 2896 O O . PRO A 1 366 ? -3.468 -17.724 25.119 1.00 85.62 366 PRO A O 1
ATOM 2899 N N . ARG A 1 367 ? -1.772 -18.985 24.366 1.00 86.12 367 ARG A N 1
ATOM 2900 C CA . ARG A 1 367 ? -1.295 -19.390 25.700 1.00 86.12 367 ARG A CA 1
ATOM 2901 C C . ARG A 1 367 ? -0.848 -18.206 26.550 1.00 86.12 367 ARG A C 1
ATOM 2903 O O . ARG A 1 367 ? -1.114 -18.178 27.743 1.00 86.12 367 ARG A O 1
ATOM 2910 N N . GLU A 1 368 ? -0.165 -17.248 25.932 1.00 86.44 368 GLU A N 1
ATOM 2911 C CA . GLU A 1 368 ? 0.287 -16.043 26.620 1.00 86.44 368 GLU A CA 1
ATOM 2912 C C . GLU A 1 368 ? -0.908 -15.137 26.925 1.00 86.44 368 GLU A C 1
ATOM 2914 O O . GLU A 1 368 ? -1.023 -14.674 28.048 1.00 86.44 368 GLU A O 1
ATOM 2919 N N . VAL A 1 369 ? -1.848 -14.966 25.983 1.00 86.25 369 VAL A N 1
ATOM 2920 C CA . VAL A 1 369 ? -3.084 -14.189 26.185 1.00 86.25 369 VAL A CA 1
ATOM 2921 C C . VAL A 1 369 ? -3.854 -14.698 27.402 1.00 86.25 369 VAL A C 1
ATOM 2923 O O . VAL A 1 369 ? -4.239 -13.900 28.249 1.00 86.25 369 VAL A O 1
ATOM 2926 N N . VAL A 1 370 ? -4.033 -16.015 27.525 1.00 87.88 370 VAL A N 1
ATOM 2927 C CA . VAL A 1 370 ? -4.728 -16.627 28.669 1.00 87.88 370 VAL A CA 1
ATOM 2928 C C . VAL A 1 370 ? -3.957 -16.445 29.980 1.00 87.88 370 VAL A C 1
ATOM 2930 O O . VAL A 1 370 ? -4.581 -16.299 31.025 1.00 87.88 370 VAL A O 1
ATOM 2933 N N . ALA A 1 371 ? -2.623 -16.458 29.941 1.00 87.56 371 ALA A N 1
ATOM 2934 C CA . ALA A 1 371 ? -1.793 -16.346 31.138 1.00 87.56 371 ALA A CA 1
ATOM 2935 C C . ALA A 1 371 ? -1.617 -14.902 31.631 1.00 87.56 371 ALA A C 1
ATOM 2937 O O . ALA A 1 371 ? -1.457 -14.687 32.830 1.00 87.56 371 ALA A O 1
ATOM 2938 N N . THR A 1 372 ? -1.589 -13.921 30.725 1.00 89.50 372 THR A N 1
ATOM 2939 C CA . THR A 1 372 ? -1.241 -12.537 31.068 1.00 89.50 372 THR A CA 1
ATOM 2940 C C . THR A 1 372 ? -2.446 -11.624 31.214 1.00 89.50 372 THR A C 1
ATOM 2942 O O . THR A 1 372 ? -2.383 -10.723 32.038 1.00 89.50 372 THR A O 1
ATOM 2945 N N . VAL A 1 373 ? -3.505 -11.813 30.414 1.00 89.94 373 VAL A N 1
ATOM 2946 C CA . VAL A 1 373 ? -4.646 -10.884 30.362 1.00 89.94 373 VAL A CA 1
ATOM 2947 C C . VAL A 1 373 ? -5.638 -11.174 31.503 1.00 89.94 373 VAL A C 1
ATOM 2949 O O . VAL A 1 373 ? -6.095 -12.314 31.611 1.00 89.94 373 VAL A O 1
ATOM 2952 N N . PRO A 1 374 ? -6.033 -10.178 32.327 1.00 91.19 374 PRO A N 1
ATOM 2953 C CA . PRO A 1 374 ? -6.898 -10.360 33.492 1.00 91.19 374 PRO A CA 1
ATOM 2954 C C . PRO A 1 374 ? -8.376 -10.456 33.092 1.00 91.19 374 PRO A C 1
ATOM 2956 O O . PRO A 1 374 ? -9.198 -9.597 33.413 1.00 91.19 374 PRO A O 1
ATOM 2959 N N . PHE A 1 375 ? -8.734 -11.515 32.366 1.00 91.12 375 PHE A N 1
ATOM 2960 C CA . PHE A 1 375 ? -10.123 -11.751 31.968 1.00 91.12 375 PHE A CA 1
ATOM 2961 C C . PHE A 1 375 ? -11.047 -12.016 33.159 1.00 91.12 375 PHE A C 1
ATOM 2963 O O . PHE A 1 375 ? -12.220 -11.666 33.092 1.00 91.12 375 PHE A O 1
ATOM 2970 N N . ASP A 1 376 ? -10.528 -12.583 34.249 1.00 90.81 376 ASP A N 1
ATOM 2971 C CA . ASP A 1 376 ? -11.325 -12.876 35.443 1.00 90.81 376 ASP A CA 1
ATOM 2972 C C . ASP A 1 376 ? -11.746 -11.572 36.161 1.00 90.81 376 ASP A C 1
ATOM 2974 O O . ASP A 1 376 ? -12.902 -11.426 36.571 1.00 90.81 376 ASP A O 1
ATOM 2978 N N . ASP A 1 377 ? -10.857 -10.569 36.204 1.00 91.25 377 ASP A N 1
ATOM 2979 C CA . ASP A 1 377 ? -11.176 -9.229 36.717 1.00 91.25 377 ASP A CA 1
ATOM 2980 C C . ASP A 1 377 ? -12.247 -8.560 35.844 1.00 91.25 377 ASP A C 1
ATOM 2982 O O . ASP A 1 377 ? -13.239 -8.040 36.362 1.00 91.25 377 ASP A O 1
ATOM 2986 N N . LEU A 1 378 ? -12.105 -8.639 34.513 1.00 92.12 378 LEU A N 1
ATOM 2987 C CA . LEU A 1 378 ? -13.108 -8.126 33.576 1.00 92.12 378 LEU A CA 1
ATOM 2988 C C . LEU A 1 378 ? -14.459 -8.837 33.733 1.00 92.12 378 LEU A C 1
ATOM 2990 O O . LEU A 1 378 ? -15.498 -8.177 33.701 1.00 92.12 378 LEU A O 1
ATOM 2994 N N . GLN A 1 379 ? -14.464 -10.156 33.929 1.00 92.94 379 GLN A N 1
ATOM 2995 C CA . GLN A 1 379 ? -15.680 -10.941 34.135 1.00 92.94 379 GLN A CA 1
ATOM 2996 C C . GLN A 1 379 ? -16.413 -10.507 35.403 1.00 92.94 379 GLN A C 1
ATOM 2998 O O . GLN A 1 379 ? -17.628 -10.286 35.369 1.00 92.94 379 GLN A O 1
ATOM 3003 N N . SER A 1 380 ? -15.681 -10.344 36.508 1.00 92.94 380 SER A N 1
ATOM 3004 C CA . SER A 1 380 ? -16.255 -9.902 37.781 1.00 92.94 380 SER A CA 1
ATOM 3005 C C . SER A 1 380 ? -16.852 -8.492 37.677 1.00 92.94 380 SER A C 1
ATOM 3007 O O . SER A 1 380 ? -17.991 -8.270 38.098 1.00 92.94 380 SER A O 1
ATOM 3009 N N . ALA A 1 381 ? -16.143 -7.562 37.030 1.00 91.94 381 ALA A N 1
ATOM 3010 C CA . ALA A 1 381 ? -16.593 -6.186 36.856 1.00 91.94 381 ALA A CA 1
ATOM 3011 C C . ALA A 1 381 ? -17.795 -6.080 35.901 1.00 91.94 381 ALA A C 1
ATOM 3013 O O . ALA A 1 381 ? -18.750 -5.360 36.191 1.00 91.94 381 ALA A O 1
ATOM 3014 N N . THR A 1 382 ? -17.793 -6.844 34.803 1.00 91.81 382 THR A N 1
ATOM 3015 C CA . THR A 1 382 ? -18.914 -6.905 33.846 1.00 91.81 382 THR A CA 1
ATOM 3016 C C . THR A 1 382 ? -20.168 -7.476 34.509 1.00 91.81 382 THR A C 1
ATOM 3018 O O . THR A 1 382 ? -21.244 -6.891 34.399 1.00 91.81 382 THR A O 1
ATOM 3021 N N . SER A 1 383 ? -20.024 -8.557 35.283 1.00 91.88 383 SER A N 1
ATOM 3022 C CA . SER A 1 383 ? -21.136 -9.175 36.021 1.00 91.88 383 SER A CA 1
ATOM 3023 C C . SER A 1 383 ? -21.703 -8.236 37.094 1.00 91.88 383 SER A C 1
ATOM 3025 O O . SER A 1 383 ? -22.917 -8.164 37.283 1.00 91.88 383 SER A O 1
ATOM 3027 N N . SER A 1 384 ? -20.836 -7.485 37.784 1.00 92.12 384 SER A N 1
ATOM 3028 C CA . SER A 1 384 ? -21.240 -6.473 38.770 1.00 92.12 384 SER A CA 1
ATOM 3029 C C . SER A 1 384 ? -22.036 -5.333 38.125 1.00 92.12 384 SER A C 1
ATOM 3031 O O . SER A 1 384 ? -23.103 -4.955 38.626 1.00 92.12 384 SER A O 1
ATOM 3033 N N . LEU A 1 385 ? -21.566 -4.828 36.977 1.00 90.25 385 LEU A N 1
ATOM 3034 C CA . LEU A 1 385 ? -22.261 -3.803 36.201 1.00 90.25 385 LEU A CA 1
ATOM 3035 C C . LEU A 1 385 ? -23.635 -4.302 35.729 1.00 90.25 385 LEU A C 1
ATOM 3037 O O . LEU A 1 385 ? -24.636 -3.623 35.958 1.00 90.25 385 LEU A O 1
ATOM 3041 N N . GLN A 1 386 ? -23.709 -5.509 35.163 1.00 92.00 386 GLN A N 1
ATOM 3042 C CA . GLN A 1 386 ? -24.965 -6.122 34.719 1.00 92.00 386 GLN A CA 1
ATOM 3043 C C . GLN A 1 386 ? -25.960 -6.307 35.873 1.00 92.00 386 GLN A C 1
ATOM 3045 O O . GLN A 1 386 ? -27.088 -5.829 35.790 1.00 92.00 386 GLN A O 1
ATOM 3050 N N . SER A 1 387 ? -25.528 -6.884 37.000 1.00 91.25 387 SER A N 1
ATOM 3051 C CA . SER A 1 387 ? -26.366 -7.029 38.204 1.00 91.25 387 SER A CA 1
ATOM 3052 C C . SER A 1 387 ? -26.887 -5.678 38.716 1.00 91.25 387 SER A C 1
ATOM 3054 O O . SER A 1 387 ? -28.005 -5.582 39.226 1.00 91.25 387 SER A O 1
ATOM 3056 N N . THR A 1 388 ? -26.090 -4.615 38.599 1.00 88.75 388 THR A N 1
ATOM 3057 C CA . THR A 1 388 ? -26.493 -3.264 39.012 1.00 88.75 388 THR A CA 1
ATOM 3058 C C . THR A 1 388 ? -27.555 -2.690 38.075 1.00 88.75 388 THR A C 1
ATOM 3060 O O . THR A 1 388 ? -28.558 -2.155 38.554 1.00 88.75 388 THR A O 1
ATOM 3063 N N . ILE A 1 389 ? -27.394 -2.869 36.761 1.00 87.06 389 ILE A N 1
ATOM 3064 C CA . ILE A 1 389 ? -28.398 -2.501 35.752 1.00 87.06 389 ILE A CA 1
ATOM 3065 C C . ILE A 1 389 ? -29.704 -3.268 35.993 1.00 87.06 389 ILE A C 1
ATOM 3067 O O . ILE A 1 389 ? -30.767 -2.650 36.039 1.00 87.06 389 ILE A O 1
ATOM 3071 N N . ASP A 1 390 ? -29.634 -4.578 36.233 1.00 87.38 390 ASP A N 1
ATOM 3072 C CA . ASP A 1 390 ? -30.805 -5.424 36.492 1.00 87.38 390 ASP A CA 1
ATOM 3073 C C . ASP A 1 390 ? -31.544 -5.000 37.766 1.00 87.38 390 ASP A C 1
ATOM 3075 O O . ASP A 1 390 ? -32.774 -4.903 37.776 1.00 87.38 390 ASP A O 1
ATOM 3079 N N . LYS A 1 391 ? -30.811 -4.672 38.840 1.00 87.81 391 LYS A N 1
ATOM 3080 C CA . LYS A 1 391 ? -31.396 -4.128 40.078 1.00 87.81 391 LYS A CA 1
ATOM 3081 C C . LYS A 1 391 ? -32.081 -2.788 39.837 1.00 87.81 391 LYS A C 1
ATOM 3083 O O . LYS A 1 391 ? -33.186 -2.581 40.335 1.00 87.81 391 LYS A O 1
ATOM 3088 N N . ILE A 1 392 ? -31.454 -1.892 39.074 1.00 83.81 392 ILE A N 1
ATOM 3089 C CA . ILE A 1 392 ? -32.043 -0.599 38.704 1.00 83.81 392 ILE A CA 1
ATOM 3090 C C . ILE A 1 392 ? -33.302 -0.814 37.855 1.00 83.81 392 ILE A C 1
ATOM 3092 O O . ILE A 1 392 ? -34.319 -0.169 38.100 1.00 83.81 392 ILE A O 1
ATOM 3096 N N . HIS A 1 393 ? -33.280 -1.745 36.903 1.00 82.56 393 HIS A N 1
ATOM 3097 C CA . HIS A 1 393 ? -34.439 -2.076 36.078 1.00 82.56 393 HIS A CA 1
ATOM 3098 C C . HIS A 1 393 ? -35.590 -2.668 36.889 1.00 82.56 393 HIS A C 1
ATOM 3100 O O . HIS A 1 393 ? -36.737 -2.237 36.759 1.00 82.56 393 HIS A O 1
ATOM 3106 N N . TYR A 1 394 ? -35.285 -3.585 37.800 1.00 83.38 394 TYR A N 1
ATOM 3107 C CA . TYR A 1 394 ? -36.262 -4.175 38.704 1.00 83.38 394 TYR A CA 1
ATOM 3108 C C . TYR A 1 394 ? -36.889 -3.147 39.657 1.00 83.38 394 TYR A C 1
ATOM 3110 O O . TYR A 1 394 ? -38.110 -3.116 39.827 1.00 83.38 394 TYR A O 1
ATOM 3118 N N . ASP A 1 395 ? -36.075 -2.281 40.266 1.00 81.12 395 ASP A N 1
ATOM 3119 C CA . ASP A 1 395 ? -36.552 -1.220 41.157 1.00 81.12 395 ASP A CA 1
ATOM 3120 C C . ASP A 1 395 ? -37.370 -0.158 40.386 1.00 81.12 395 ASP A C 1
ATOM 3122 O O . ASP A 1 395 ? -38.360 0.354 40.919 1.00 81.12 395 ASP A O 1
ATOM 3126 N N . MET A 1 396 ? -37.029 0.112 39.116 1.00 77.00 396 MET A N 1
ATOM 3127 C CA . MET A 1 396 ? -37.808 0.973 38.215 1.00 77.00 396 MET A CA 1
ATOM 3128 C C . MET A 1 396 ? -39.178 0.367 37.893 1.00 77.00 396 MET A C 1
ATOM 3130 O O . MET A 1 396 ? -40.192 1.044 38.051 1.00 77.00 396 MET A O 1
ATOM 3134 N N . MET A 1 397 ? -39.241 -0.924 37.539 1.00 78.31 397 MET A N 1
ATOM 3135 C CA . MET A 1 397 ? -40.511 -1.634 37.315 1.00 78.31 397 MET A CA 1
ATOM 3136 C C . MET A 1 397 ? -41.403 -1.665 38.564 1.00 78.31 397 MET A C 1
ATOM 3138 O O . MET A 1 397 ? -42.626 -1.672 38.454 1.00 78.31 397 MET A O 1
ATOM 3142 N N . LYS A 1 398 ? -40.806 -1.650 39.761 1.00 79.88 398 LYS A N 1
ATOM 3143 C CA . LYS A 1 398 ? -41.526 -1.555 41.042 1.00 79.88 398 LYS A CA 1
ATOM 3144 C C . LYS A 1 398 ? -41.978 -0.139 41.417 1.00 79.88 398 LYS A C 1
ATOM 3146 O O . LYS A 1 398 ? -42.552 0.030 42.491 1.00 79.88 398 LYS A O 1
ATOM 3151 N N . GLY A 1 399 ? -41.694 0.871 40.593 1.00 72.12 399 GLY A N 1
ATOM 3152 C CA . GLY A 1 399 ? -42.052 2.266 40.859 1.00 72.12 399 GLY A CA 1
ATOM 3153 C C . GLY A 1 399 ? -41.264 2.915 42.003 1.00 72.12 399 GLY A C 1
ATOM 3154 O O . GLY A 1 399 ? -41.691 3.936 42.536 1.00 72.12 399 GLY A O 1
ATOM 3155 N N . ARG A 1 400 ? -40.116 2.348 42.406 1.00 69.56 400 ARG A N 1
ATOM 3156 C CA . ARG A 1 400 ? -39.333 2.829 43.564 1.00 69.56 400 ARG A CA 1
ATOM 3157 C C . ARG A 1 400 ? -38.560 4.126 43.303 1.00 69.56 400 ARG A C 1
ATOM 3159 O O . ARG A 1 400 ? -38.135 4.762 44.261 1.00 69.56 400 ARG A O 1
ATOM 3166 N N . PHE A 1 401 ? -38.380 4.519 42.040 1.00 64.38 401 PHE A N 1
ATOM 3167 C CA . PHE A 1 401 ? -37.613 5.711 41.648 1.00 64.38 401 PHE A CA 1
ATOM 3168 C C . PHE A 1 401 ? -38.470 6.948 41.316 1.00 64.38 401 PHE A C 1
ATOM 3170 O O . PHE A 1 401 ? -37.914 7.987 40.966 1.00 64.38 401 PHE A O 1
ATOM 3177 N N . GLY A 1 402 ? -39.799 6.881 41.472 1.00 64.19 402 GLY A N 1
ATOM 3178 C CA . GLY A 1 402 ? -40.703 7.992 41.142 1.00 64.19 402 GLY A CA 1
ATOM 3179 C C . GLY A 1 402 ? -40.797 8.274 39.633 1.00 64.19 402 GLY A C 1
ATOM 3180 O O . GLY A 1 402 ? -40.512 7.400 38.816 1.00 64.19 402 GLY A O 1
ATOM 3181 N N . ASN A 1 403 ? -41.205 9.494 39.259 1.00 65.25 403 ASN A N 1
ATOM 3182 C CA . ASN A 1 403 ? -41.315 9.932 37.859 1.00 65.25 403 ASN A CA 1
ATOM 3183 C C . ASN A 1 403 ? -39.927 10.221 37.258 1.00 65.25 403 ASN A C 1
ATOM 3185 O O . ASN A 1 403 ? -39.482 11.368 37.226 1.00 65.25 403 ASN A O 1
ATOM 3189 N N . VAL A 1 404 ? -39.240 9.183 36.780 1.00 67.44 404 VAL A N 1
ATOM 3190 C CA . VAL A 1 404 ? -38.037 9.323 35.945 1.00 67.44 404 VAL A CA 1
ATOM 3191 C C . VAL A 1 404 ? -38.457 9.403 34.477 1.00 67.44 404 VAL A C 1
ATOM 3193 O O . VAL A 1 404 ? -39.333 8.661 34.040 1.00 67.44 404 VAL A O 1
ATOM 3196 N N . ASP A 1 405 ? -37.830 10.299 33.710 1.00 70.69 405 ASP A N 1
ATOM 3197 C CA . ASP A 1 405 ? -38.053 10.412 32.266 1.00 70.69 405 ASP A CA 1
ATOM 3198 C C . ASP A 1 405 ? -37.724 9.068 31.574 1.00 70.69 405 ASP A C 1
ATOM 3200 O O . ASP A 1 405 ? -36.567 8.627 31.612 1.00 70.69 405 ASP A O 1
ATOM 3204 N N . PRO A 1 406 ? -38.712 8.398 30.948 1.00 69.69 406 PRO A N 1
ATOM 3205 C CA . PRO A 1 406 ? -38.526 7.075 30.363 1.00 69.69 406 PRO A CA 1
ATOM 3206 C C . PRO A 1 406 ? -37.537 7.085 29.193 1.00 69.69 406 PRO A C 1
ATOM 3208 O O . PRO A 1 406 ? -36.855 6.084 28.969 1.00 69.69 406 PRO A O 1
ATOM 3211 N N . VAL A 1 407 ? -37.416 8.201 28.463 1.00 70.31 407 VAL A N 1
ATOM 3212 C CA . VAL A 1 407 ? -36.485 8.320 27.330 1.00 70.31 407 VAL A CA 1
ATOM 3213 C C . VAL A 1 407 ? -35.048 8.395 27.836 1.00 70.31 407 VAL A C 1
ATOM 3215 O O . VAL A 1 407 ? -34.185 7.658 27.358 1.00 70.31 407 VAL A O 1
ATOM 3218 N N . TRP A 1 408 ? -34.804 9.230 28.848 1.00 75.38 408 TRP A N 1
ATOM 3219 C CA . TRP A 1 408 ? -33.503 9.338 29.513 1.00 75.38 408 TRP A CA 1
ATOM 3220 C C . TRP A 1 408 ? -33.082 8.008 30.149 1.00 75.38 408 TRP A C 1
ATOM 3222 O O . TRP A 1 408 ? -31.955 7.550 29.956 1.00 75.38 408 TRP A O 1
ATOM 3232 N N . TYR A 1 409 ? -34.011 7.350 30.847 1.00 76.00 409 TYR A N 1
ATOM 3233 C CA . TYR A 1 409 ? -33.776 6.052 31.473 1.00 76.00 409 TYR A CA 1
ATOM 3234 C C . TYR A 1 409 ? -33.393 4.976 30.448 1.00 76.00 409 TYR A C 1
ATOM 3236 O O . TYR A 1 409 ? -32.385 4.292 30.626 1.00 76.00 409 TYR A O 1
ATOM 3244 N N . MET A 1 410 ? -34.153 4.857 29.354 1.00 74.38 410 MET A N 1
ATOM 3245 C CA . MET A 1 410 ? -33.863 3.896 28.285 1.00 74.38 410 MET A CA 1
ATOM 3246 C C . MET A 1 410 ? -32.497 4.147 27.647 1.00 74.38 410 MET A C 1
ATOM 3248 O O . MET A 1 410 ? -31.753 3.200 27.411 1.00 74.38 410 MET A O 1
ATOM 3252 N N . GLN A 1 411 ? -32.140 5.409 27.402 1.00 76.25 411 GLN A N 1
ATOM 3253 C CA . GLN A 1 411 ? -30.839 5.768 26.840 1.00 76.25 411 GLN A CA 1
ATOM 3254 C C . GLN A 1 411 ? -29.687 5.406 27.787 1.00 76.25 411 GLN A C 1
ATOM 3256 O O . GLN A 1 411 ? -28.689 4.843 27.346 1.00 76.25 411 GLN A O 1
ATOM 3261 N N . ILE A 1 412 ? -29.825 5.648 29.091 1.00 79.69 412 ILE A N 1
ATOM 3262 C CA . ILE A 1 412 ? -28.794 5.268 30.066 1.00 79.69 412 ILE A CA 1
ATOM 3263 C C . ILE A 1 412 ? -28.676 3.756 30.203 1.00 79.69 412 ILE A C 1
ATOM 3265 O O . ILE A 1 412 ? -27.573 3.226 30.133 1.00 79.69 412 ILE A O 1
ATOM 3269 N N . VAL A 1 413 ? -29.779 3.031 30.358 1.00 79.81 413 VAL A N 1
ATOM 3270 C CA . VAL A 1 413 ? -29.709 1.566 30.452 1.00 79.81 413 VAL A CA 1
ATOM 3271 C C . VAL A 1 413 ? -29.104 0.978 29.182 1.00 79.81 413 VAL A C 1
ATOM 3273 O O . VAL A 1 413 ? -28.232 0.118 29.264 1.00 79.81 413 VAL A O 1
ATOM 3276 N N . PHE A 1 414 ? -29.495 1.484 28.013 1.00 79.00 414 PHE A N 1
ATOM 3277 C CA . PHE A 1 414 ? -28.954 1.026 26.741 1.00 79.00 414 PHE A CA 1
ATOM 3278 C C . PHE A 1 414 ? -27.454 1.322 26.599 1.00 79.00 414 PHE A C 1
ATOM 3280 O O . PHE A 1 414 ? -26.716 0.450 26.147 1.00 79.00 414 PHE A O 1
ATOM 3287 N N . SER A 1 415 ? -26.968 2.501 27.009 1.00 81.38 415 SER A N 1
ATOM 3288 C CA . SER A 1 415 ? -25.533 2.819 26.942 1.00 81.38 415 SER A CA 1
ATOM 3289 C C . SER A 1 415 ? -24.696 1.892 27.828 1.00 81.38 415 SER A C 1
ATOM 3291 O O . SER A 1 415 ? -23.669 1.378 27.384 1.00 81.38 415 SER A O 1
ATOM 3293 N N . HIS A 1 416 ? -25.163 1.598 29.041 1.00 86.19 416 HIS A N 1
ATOM 3294 C CA . HIS A 1 416 ? -24.465 0.702 29.965 1.00 86.19 416 HIS A CA 1
ATOM 3295 C C . HIS A 1 416 ? -24.596 -0.767 29.540 1.00 86.19 416 HIS A C 1
ATOM 3297 O O . HIS A 1 416 ? -23.652 -1.537 29.702 1.00 86.19 416 HIS A O 1
ATOM 3303 N N . LEU A 1 417 ? -25.707 -1.151 28.903 1.00 85.75 417 LEU A N 1
ATOM 3304 C CA . LEU A 1 417 ? -25.858 -2.463 28.275 1.00 85.75 417 LEU A CA 1
ATOM 3305 C C . LEU A 1 417 ? -24.873 -2.648 27.113 1.00 85.75 417 LEU A C 1
ATOM 3307 O O . LEU A 1 417 ? -24.270 -3.709 27.005 1.00 85.75 417 LEU A O 1
ATOM 3311 N N . MET A 1 418 ? -24.639 -1.621 26.282 1.00 86.81 418 MET A N 1
ATOM 3312 C CA . MET A 1 418 ? -23.592 -1.689 25.249 1.00 86.81 418 MET A CA 1
ATOM 3313 C C . MET A 1 418 ? -22.211 -1.934 25.866 1.00 86.81 418 MET A C 1
ATOM 3315 O O . MET A 1 418 ? -21.415 -2.666 25.290 1.00 86.81 418 MET A O 1
ATOM 3319 N N . MET A 1 419 ? -21.923 -1.370 27.044 1.00 89.69 419 MET A N 1
ATOM 3320 C CA . MET A 1 419 ? -20.678 -1.657 27.762 1.00 89.69 419 MET A CA 1
ATOM 3321 C C . MET A 1 419 ? -20.620 -3.117 28.225 1.00 89.69 419 MET A C 1
ATOM 3323 O O . MET A 1 419 ? -19.614 -3.774 27.982 1.00 89.69 419 MET A O 1
ATOM 3327 N N . VAL A 1 420 ? -21.700 -3.655 28.800 1.00 90.31 420 VAL A N 1
ATOM 3328 C CA . VAL A 1 420 ? -21.774 -5.079 29.181 1.00 90.31 420 VAL A CA 1
ATOM 3329 C C . VAL A 1 420 ? -21.517 -5.990 27.977 1.00 90.31 420 VAL A C 1
ATOM 3331 O O . VAL A 1 420 ? -20.668 -6.871 28.062 1.00 90.31 420 VAL A O 1
ATOM 3334 N N . LEU A 1 421 ? -22.154 -5.723 26.832 1.00 89.50 421 LEU A N 1
ATOM 3335 C CA . LEU A 1 421 ? -21.962 -6.511 25.609 1.00 89.50 421 LEU A CA 1
ATOM 3336 C C . LEU A 1 421 ? -20.514 -6.453 25.084 1.00 89.50 421 LEU A C 1
ATOM 3338 O O . LEU A 1 421 ? -19.998 -7.450 24.581 1.00 89.50 421 LEU A O 1
ATOM 3342 N N . ILE A 1 422 ? -19.825 -5.312 25.229 1.00 90.69 422 ILE A N 1
ATOM 3343 C CA . ILE A 1 422 ? -18.391 -5.207 24.907 1.00 90.69 422 ILE A CA 1
ATOM 3344 C C . ILE A 1 422 ? -17.571 -6.128 25.821 1.00 90.69 422 ILE A C 1
ATOM 3346 O O . ILE A 1 422 ? -16.675 -6.824 25.340 1.00 90.69 422 ILE A O 1
ATOM 3350 N N . GLY A 1 423 ? -17.874 -6.147 27.123 1.00 90.94 423 GLY A N 1
ATOM 3351 C CA . GLY A 1 423 ? -17.251 -7.060 28.082 1.00 90.94 423 GLY A CA 1
ATOM 3352 C C . GLY A 1 423 ? -17.488 -8.529 27.724 1.00 90.94 423 GLY A C 1
ATOM 3353 O O . GLY A 1 423 ? -16.537 -9.307 27.663 1.00 90.94 423 GLY A O 1
ATOM 3354 N N . GLU A 1 424 ? -18.728 -8.901 27.407 1.00 91.81 424 GLU A N 1
ATOM 3355 C CA . GLU A 1 424 ? -19.101 -10.263 27.003 1.00 91.81 424 GLU A CA 1
ATOM 3356 C C . GLU A 1 424 ? -18.376 -10.728 25.733 1.00 91.81 424 GLU A C 1
ATOM 3358 O O . GLU A 1 424 ? -17.872 -11.851 25.692 1.00 91.81 424 GLU A O 1
ATOM 3363 N N . GLU A 1 425 ? -18.246 -9.875 24.713 1.00 90.75 425 GLU A N 1
ATOM 3364 C CA . GLU A 1 425 ? -17.547 -10.244 23.475 1.00 90.75 425 GLU A CA 1
ATOM 3365 C C . GLU A 1 425 ? -16.038 -10.457 23.707 1.00 90.75 425 GLU A C 1
ATOM 3367 O O . GLU A 1 425 ? -15.431 -11.363 23.126 1.00 90.75 425 GLU A O 1
ATOM 3372 N N . LEU A 1 426 ? -15.426 -9.688 24.616 1.00 91.88 426 LEU A N 1
ATOM 3373 C CA . LEU A 1 426 ? -14.037 -9.905 25.041 1.00 91.88 426 LEU A CA 1
ATOM 3374 C C . LEU A 1 426 ? -13.870 -11.212 25.831 1.00 91.88 426 LEU A C 1
ATOM 3376 O O . LEU A 1 426 ? -12.875 -11.917 25.641 1.00 91.88 426 LEU A O 1
ATOM 3380 N N . LEU A 1 427 ? -14.835 -11.564 26.683 1.00 92.19 427 LEU A N 1
ATOM 3381 C CA . LEU A 1 427 ? -14.835 -12.829 27.426 1.00 92.19 427 LEU A CA 1
ATOM 3382 C C . LEU A 1 427 ? -15.039 -14.029 26.497 1.00 92.19 427 LEU A C 1
ATOM 3384 O O . LEU A 1 427 ? -14.324 -15.025 26.605 1.00 92.19 427 LEU A O 1
ATOM 3388 N N . ARG A 1 428 ? -15.928 -13.910 25.509 1.00 90.94 428 ARG A N 1
ATOM 3389 C CA . ARG A 1 428 ? -16.101 -14.913 24.454 1.00 90.94 428 ARG A CA 1
ATOM 3390 C C . ARG A 1 428 ? -14.805 -15.131 23.677 1.00 90.94 428 ARG A C 1
ATOM 3392 O O . ARG A 1 428 ? -14.427 -16.267 23.392 1.00 90.94 428 ARG A O 1
ATOM 3399 N N . TYR A 1 429 ? -14.088 -14.056 23.356 1.00 89.38 429 TYR A N 1
ATOM 3400 C CA . TYR A 1 429 ? -12.764 -14.164 22.751 1.00 89.38 429 TYR A CA 1
ATOM 3401 C C . TYR A 1 429 ? -11.753 -14.865 23.678 1.00 89.38 429 TYR A C 1
ATOM 3403 O O . TYR A 1 429 ? -10.962 -15.686 23.208 1.00 89.38 429 TYR A O 1
ATOM 3411 N N . ALA A 1 430 ? -11.805 -14.620 24.990 1.00 88.62 430 ALA A N 1
ATOM 3412 C CA . ALA A 1 430 ? -10.974 -15.326 25.965 1.00 88.62 430 ALA A CA 1
ATOM 3413 C C . ALA A 1 430 ? -11.244 -16.841 25.973 1.00 88.62 430 ALA A C 1
ATOM 3415 O O . ALA A 1 430 ? -10.301 -17.634 25.986 1.00 88.62 430 ALA A O 1
ATOM 3416 N N . GLU A 1 431 ? -12.509 -17.260 25.905 1.00 88.62 431 GLU A N 1
ATOM 3417 C CA . GLU A 1 431 ? -12.887 -18.676 25.808 1.00 88.62 431 GLU A CA 1
ATOM 3418 C C . GLU A 1 431 ? -12.371 -19.332 24.522 1.00 88.62 431 GLU A C 1
ATOM 3420 O O . GLU A 1 431 ? -11.874 -20.462 24.559 1.00 88.62 431 GLU A O 1
ATOM 3425 N N . LEU A 1 432 ? -12.420 -18.616 23.394 1.00 86.38 432 LEU A N 1
ATOM 3426 C CA . LEU A 1 432 ? -11.836 -19.080 22.131 1.00 86.38 432 LEU A CA 1
ATOM 3427 C C . LEU A 1 432 ? -10.317 -19.269 22.243 1.00 86.38 432 LEU A C 1
ATOM 3429 O O . LEU A 1 432 ? -9.782 -20.246 21.720 1.00 86.38 432 LEU A O 1
ATOM 3433 N N . MET A 1 433 ? -9.626 -18.377 22.958 1.00 87.12 433 MET A N 1
ATOM 3434 C CA . MET A 1 433 ? -8.184 -18.488 23.204 1.00 87.12 433 MET A CA 1
ATOM 3435 C C . MET A 1 433 ? -7.834 -19.610 24.195 1.00 87.12 433 MET A C 1
ATOM 3437 O O . MET A 1 433 ? -6.800 -20.260 24.030 1.00 87.12 433 MET A O 1
ATOM 3441 N N . ARG A 1 434 ? -8.694 -19.890 25.186 1.00 86.50 434 ARG A N 1
ATOM 3442 C CA . ARG A 1 434 ? -8.552 -21.033 26.113 1.00 86.50 434 ARG A CA 1
ATOM 3443 C C . ARG A 1 434 ? -8.714 -22.374 25.387 1.00 86.50 434 ARG A C 1
ATOM 3445 O O . ARG A 1 434 ? -7.928 -23.287 25.622 1.00 86.50 434 ARG A O 1
ATOM 3452 N N . ASN A 1 435 ? -9.672 -22.468 24.465 1.00 86.25 435 ASN A N 1
ATOM 3453 C CA . ASN A 1 435 ? -9.980 -23.680 23.693 1.00 86.25 435 ASN A CA 1
ATOM 3454 C C . ASN A 1 435 ? -9.304 -23.708 22.310 1.00 86.25 435 ASN A C 1
ATOM 3456 O O . ASN A 1 435 ? -9.823 -24.303 21.362 1.00 86.25 435 ASN A O 1
ATOM 3460 N N . PHE A 1 436 ? -8.161 -23.034 22.174 1.00 83.81 436 PHE A N 1
ATOM 3461 C CA . PHE A 1 436 ? -7.521 -22.831 20.884 1.00 83.81 436 PHE A CA 1
ATOM 3462 C C . PHE A 1 436 ? -6.953 -24.134 20.297 1.00 83.81 436 PHE A C 1
ATOM 3464 O O . PHE A 1 436 ? -6.062 -24.763 20.872 1.00 83.81 436 PHE A O 1
ATOM 3471 N N . ASP A 1 437 ? -7.430 -24.511 19.109 1.00 78.75 437 ASP A N 1
ATOM 3472 C CA . ASP A 1 437 ? -7.010 -25.717 18.393 1.00 78.75 437 ASP A CA 1
ATOM 3473 C C . ASP A 1 437 ? -6.024 -25.380 17.265 1.00 78.75 437 ASP A C 1
ATOM 3475 O O . ASP A 1 437 ? -6.405 -24.948 16.174 1.00 78.75 437 ASP A O 1
ATOM 3479 N N . CYS A 1 438 ? -4.735 -25.620 17.516 1.00 73.25 438 CYS A N 1
ATOM 3480 C CA . CYS A 1 438 ? -3.666 -25.376 16.546 1.00 73.25 438 CYS A CA 1
ATOM 3481 C C . CYS A 1 438 ? -3.780 -26.236 15.273 1.00 73.25 438 CYS A C 1
ATOM 3483 O O . CYS A 1 438 ? -3.196 -25.872 14.253 1.00 73.25 438 CYS A O 1
ATOM 3485 N N . SER A 1 439 ? -4.488 -27.372 15.313 1.00 73.12 439 SER A N 1
ATOM 3486 C CA . SER A 1 439 ? -4.531 -28.338 14.203 1.00 73.12 439 SER A CA 1
ATOM 3487 C C . SER A 1 439 ? -5.368 -27.869 13.008 1.00 73.12 439 SER A C 1
ATOM 3489 O O . SER A 1 439 ? -5.186 -28.353 11.891 1.00 73.12 439 SER A O 1
ATOM 3491 N N . ARG A 1 440 ? -6.248 -26.883 13.218 1.00 71.00 440 ARG A N 1
ATOM 3492 C CA . ARG A 1 440 ? -7.119 -26.304 12.181 1.00 71.00 440 ARG A CA 1
ATOM 3493 C C . ARG A 1 440 ? -6.380 -25.403 11.196 1.00 71.00 440 ARG A C 1
ATOM 3495 O O . ARG A 1 440 ? -6.937 -25.036 10.162 1.00 71.00 440 ARG A O 1
ATOM 3502 N N . TYR A 1 441 ? -5.145 -25.033 11.514 1.00 70.31 441 TYR A N 1
ATOM 3503 C CA . TYR A 1 441 ? -4.400 -24.019 10.790 1.00 70.31 441 TYR A CA 1
ATOM 3504 C C . TYR A 1 441 ? -3.306 -24.636 9.911 1.00 70.31 441 TYR A C 1
ATOM 3506 O O . TYR A 1 441 ? -2.651 -25.617 10.259 1.00 70.31 441 TYR A O 1
ATOM 3514 N N . THR A 1 442 ? -3.128 -24.067 8.718 1.00 68.94 442 THR A N 1
ATOM 3515 C CA . THR A 1 442 ? -2.218 -24.579 7.686 1.00 68.94 442 THR A CA 1
ATOM 3516 C C . THR A 1 442 ? -0.759 -24.529 8.134 1.00 68.94 442 THR A C 1
ATOM 3518 O O . THR A 1 442 ? -0.315 -23.529 8.699 1.00 68.94 442 THR A O 1
ATOM 3521 N N . SER A 1 443 ? 0.014 -25.570 7.814 1.00 69.12 443 SER A N 1
ATOM 3522 C CA . SER A 1 443 ? 1.449 -25.616 8.103 1.00 69.12 443 SER A CA 1
ATOM 3523 C C . SER A 1 443 ? 2.237 -24.547 7.334 1.00 69.12 443 SER A C 1
ATOM 3525 O O . SER A 1 443 ? 1.881 -24.152 6.221 1.00 69.12 443 SER A O 1
ATOM 3527 N N . THR A 1 444 ? 3.374 -24.125 7.896 1.00 67.00 444 THR A N 1
ATOM 3528 C CA . THR A 1 444 ? 4.303 -23.179 7.251 1.00 67.00 444 THR A CA 1
ATOM 3529 C C . THR A 1 444 ? 4.805 -23.692 5.895 1.00 67.00 444 THR A C 1
ATOM 3531 O O . THR A 1 444 ? 4.975 -22.911 4.966 1.00 67.00 444 THR A O 1
ATOM 3534 N N . SER A 1 445 ? 4.974 -25.010 5.742 1.00 63.62 445 SER A N 1
ATOM 3535 C CA . SER A 1 445 ? 5.393 -25.637 4.481 1.00 63.62 445 SER A CA 1
ATOM 3536 C C . SER A 1 445 ? 4.343 -25.526 3.373 1.00 63.62 445 SER A C 1
ATOM 3538 O O . SER A 1 445 ? 4.689 -25.237 2.230 1.00 63.62 445 SER A O 1
ATOM 3540 N N . ARG A 1 446 ? 3.058 -25.698 3.708 1.00 67.81 446 ARG A N 1
ATOM 3541 C CA . ARG A 1 446 ? 1.955 -25.528 2.755 1.00 67.81 446 ARG A CA 1
ATOM 3542 C C . ARG A 1 446 ? 1.839 -24.073 2.302 1.00 67.81 446 ARG A C 1
ATOM 3544 O O . ARG A 1 446 ? 1.659 -23.833 1.118 1.00 67.81 446 ARG A O 1
ATOM 3551 N N . ARG A 1 447 ? 2.071 -23.119 3.212 1.00 66.50 447 ARG A N 1
ATOM 3552 C CA . ARG A 1 447 ? 2.132 -21.685 2.889 1.00 66.50 447 ARG A CA 1
ATOM 3553 C C . ARG A 1 447 ? 3.238 -21.353 1.889 1.00 66.50 447 ARG A C 1
ATOM 3555 O O . ARG A 1 447 ? 2.979 -20.615 0.955 1.00 66.50 447 ARG A O 1
ATOM 3562 N N . ILE A 1 448 ? 4.446 -21.897 2.053 1.00 65.25 448 ILE A N 1
ATOM 3563 C CA . ILE A 1 448 ? 5.552 -21.658 1.106 1.00 65.25 448 ILE A CA 1
ATOM 3564 C C . ILE A 1 448 ? 5.196 -22.181 -0.300 1.00 65.25 448 ILE A C 1
ATOM 3566 O O . ILE A 1 448 ? 5.502 -21.531 -1.298 1.00 65.25 448 ILE A O 1
ATOM 3570 N N . LEU A 1 449 ? 4.514 -23.326 -0.392 1.00 61.88 449 LEU A N 1
ATOM 3571 C CA . LEU A 1 449 ? 4.035 -23.872 -1.667 1.00 61.88 449 LEU A CA 1
ATOM 3572 C C . LEU A 1 449 ? 2.907 -23.038 -2.284 1.00 61.88 449 LEU A C 1
ATOM 3574 O O . LEU A 1 449 ? 2.944 -22.759 -3.485 1.00 61.88 449 LEU A O 1
ATOM 3578 N N . ASP A 1 450 ? 1.938 -22.615 -1.471 1.00 63.00 450 ASP A N 1
ATOM 3579 C CA . ASP A 1 450 ? 0.854 -21.744 -1.923 1.00 63.00 450 ASP A CA 1
ATOM 3580 C C . ASP A 1 450 ? 1.417 -20.408 -2.449 1.00 63.00 450 ASP A C 1
ATOM 3582 O O . ASP A 1 450 ? 1.055 -19.978 -3.546 1.00 63.00 450 ASP A O 1
ATOM 3586 N N . PHE A 1 451 ? 2.396 -19.846 -1.731 1.00 59.88 451 PHE A N 1
ATOM 3587 C CA . PHE A 1 451 ? 3.100 -18.594 -2.015 1.00 59.88 451 PHE A CA 1
ATOM 3588 C C . PHE A 1 451 ? 3.850 -18.584 -3.355 1.00 59.88 451 PHE A C 1
ATOM 3590 O O . PHE A 1 451 ? 3.668 -17.670 -4.161 1.00 59.88 451 PHE A O 1
ATOM 3597 N N . PHE A 1 452 ? 4.703 -19.582 -3.615 1.00 56.59 452 PHE A N 1
ATOM 3598 C CA . PHE A 1 452 ? 5.550 -19.575 -4.816 1.00 56.59 452 PHE A CA 1
ATOM 3599 C C . PHE A 1 452 ? 4.829 -20.057 -6.079 1.00 56.59 452 PHE A C 1
ATOM 3601 O O . PHE A 1 452 ? 5.216 -19.655 -7.177 1.00 56.59 452 PHE A O 1
ATOM 3608 N N . PHE A 1 453 ? 3.806 -20.909 -5.953 1.00 53.59 453 PHE A N 1
ATOM 3609 C CA . PHE A 1 453 ? 3.294 -21.657 -7.106 1.00 53.59 453 PHE A CA 1
ATOM 3610 C C . PHE A 1 453 ? 1.782 -21.572 -7.314 1.00 53.59 453 PHE A C 1
ATOM 3612 O O . PHE A 1 453 ? 1.349 -21.452 -8.459 1.00 53.59 453 PHE A O 1
ATOM 3619 N N . LEU A 1 454 ? 0.960 -21.642 -6.264 1.00 54.84 454 LEU A N 1
ATOM 3620 C CA . LEU A 1 454 ? -0.483 -21.851 -6.446 1.00 54.84 454 LEU A CA 1
ATOM 3621 C C . LEU A 1 454 ? -1.276 -20.544 -6.506 1.00 54.84 454 LEU A C 1
ATOM 3623 O O . LEU A 1 454 ? -2.121 -20.404 -7.386 1.00 54.84 454 LEU A O 1
ATOM 3627 N N . GLU A 1 455 ? -1.003 -19.572 -5.636 1.00 58.19 455 GLU A N 1
ATOM 3628 C CA . GLU A 1 455 ? -1.848 -18.370 -5.510 1.00 58.19 455 GLU A CA 1
ATOM 3629 C C . GLU A 1 455 ? -1.877 -17.515 -6.789 1.00 58.19 455 GLU A C 1
ATOM 3631 O O . GLU A 1 455 ? -2.910 -16.966 -7.158 1.00 58.19 455 GLU A O 1
ATOM 3636 N N . HIS A 1 456 ? -0.764 -17.470 -7.525 1.00 55.34 456 HIS A N 1
ATOM 3637 C CA . HIS A 1 456 ? -0.634 -16.665 -8.742 1.00 55.34 456 HIS A CA 1
ATOM 3638 C C . HIS A 1 456 ? -1.232 -17.327 -9.997 1.00 55.34 456 HIS A C 1
ATOM 3640 O O . HIS A 1 456 ? -1.549 -16.632 -10.961 1.00 55.34 456 HIS A O 1
ATOM 3646 N N . TRP A 1 457 ? -1.384 -18.656 -10.003 1.00 54.28 457 TRP A N 1
ATOM 3647 C CA . TRP A 1 457 ? -1.742 -19.430 -11.203 1.00 54.28 457 TRP A CA 1
ATOM 3648 C C . TRP A 1 457 ? -3.098 -20.134 -11.115 1.00 54.28 457 TRP A C 1
ATOM 3650 O O . TRP A 1 457 ? -3.645 -20.521 -12.150 1.00 54.28 457 TRP A O 1
ATOM 3660 N N . LYS A 1 458 ? -3.652 -20.297 -9.908 1.00 57.88 458 LYS A N 1
ATOM 3661 C CA . LYS A 1 458 ? -4.872 -21.078 -9.655 1.00 57.88 458 LYS A CA 1
ATOM 3662 C C . LYS A 1 458 ? -6.090 -20.558 -10.419 1.00 57.88 458 LYS A C 1
ATOM 3664 O O . LYS A 1 458 ? -6.800 -21.353 -11.028 1.00 57.88 458 LYS A O 1
ATOM 3669 N N . ASP A 1 459 ? -6.284 -19.243 -10.444 1.00 58.06 459 ASP A N 1
ATOM 3670 C CA . ASP A 1 459 ? -7.456 -18.636 -11.089 1.00 58.06 459 ASP A CA 1
ATOM 3671 C C . ASP A 1 459 ? -7.177 -18.222 -12.543 1.00 58.06 459 ASP A C 1
ATOM 3673 O O . ASP A 1 459 ? -8.098 -18.094 -13.351 1.00 58.06 459 ASP A O 1
ATOM 3677 N N . PHE A 1 460 ? -5.899 -18.093 -12.921 1.00 61.25 460 PHE A N 1
ATOM 3678 C CA . PHE A 1 460 ? -5.491 -17.652 -14.256 1.00 61.25 460 PHE A CA 1
ATOM 3679 C C . PHE A 1 460 ? -6.050 -18.560 -15.359 1.00 61.25 460 PHE A C 1
ATOM 3681 O O . PHE A 1 460 ? -6.701 -18.084 -16.289 1.00 61.25 460 PHE A O 1
ATOM 3688 N N . TRP A 1 461 ? -5.855 -19.876 -15.237 1.00 62.53 461 TRP A N 1
ATOM 3689 C CA . TRP A 1 461 ? -6.269 -20.835 -16.267 1.00 62.53 461 TRP A CA 1
ATOM 3690 C C . TRP A 1 461 ? -7.789 -21.006 -16.364 1.00 62.53 461 TRP A C 1
ATOM 3692 O O . TRP A 1 461 ? -8.303 -21.294 -17.444 1.00 62.53 461 TRP A O 1
ATOM 3702 N N . ALA A 1 462 ? -8.515 -20.801 -15.263 1.00 66.19 462 ALA A N 1
ATOM 3703 C CA . ALA A 1 462 ? -9.972 -20.898 -15.232 1.00 66.19 462 ALA A CA 1
ATOM 3704 C C . ALA A 1 462 ? -10.660 -19.650 -15.815 1.00 66.19 462 ALA A C 1
ATOM 3706 O O . ALA A 1 462 ? -11.755 -19.744 -16.378 1.00 66.19 462 ALA A O 1
ATOM 3707 N N . GLU A 1 463 ? -10.031 -18.480 -15.693 1.00 64.25 463 GLU A N 1
ATOM 3708 C CA . GLU A 1 463 ? -10.587 -17.214 -16.172 1.00 64.25 463 GLU A CA 1
ATOM 3709 C C . GLU A 1 463 ? -10.143 -16.843 -17.592 1.00 64.25 463 GLU A C 1
ATOM 3711 O O . GLU A 1 463 ? -10.886 -16.159 -18.298 1.00 64.25 463 GLU A O 1
ATOM 3716 N N . LEU A 1 464 ? -8.982 -17.324 -18.052 1.00 64.69 464 LEU A N 1
ATOM 3717 C CA . LEU A 1 464 ? -8.442 -17.019 -19.383 1.00 64.69 464 LEU A CA 1
ATOM 3718 C C . LEU A 1 464 ? -9.427 -17.312 -20.539 1.00 64.69 464 LEU A C 1
ATOM 3720 O O . LEU A 1 464 ? -9.597 -16.432 -21.387 1.00 64.69 464 LEU A O 1
ATOM 3724 N N . PRO A 1 465 ? -10.140 -18.461 -20.585 1.00 66.88 465 PRO A N 1
ATOM 3725 C CA . PRO A 1 465 ? -11.097 -18.731 -21.659 1.00 66.88 465 PRO A CA 1
ATOM 3726 C C . PRO A 1 465 ? -12.284 -17.762 -21.644 1.00 66.88 465 PRO A C 1
ATOM 3728 O O . PRO A 1 465 ? -12.678 -17.264 -22.694 1.00 66.88 465 PRO A O 1
ATOM 3731 N N . LYS A 1 466 ? -12.815 -17.435 -20.455 1.00 65.06 466 LYS A N 1
ATOM 3732 C CA . LYS A 1 466 ? -13.957 -16.516 -20.289 1.00 65.06 466 LYS A CA 1
ATOM 3733 C C . LYS A 1 466 ? -13.610 -15.112 -20.790 1.00 65.06 466 LYS A C 1
ATOM 3735 O O . LYS A 1 466 ? -14.383 -14.516 -21.543 1.00 65.06 466 LYS A O 1
ATOM 3740 N N . ARG A 1 467 ? -12.401 -14.654 -20.452 1.00 65.62 467 ARG A N 1
ATOM 3741 C CA . ARG A 1 467 ? -11.840 -13.359 -20.857 1.00 65.62 467 ARG A CA 1
ATOM 3742 C C . ARG A 1 467 ? -11.602 -13.274 -22.367 1.00 65.62 467 ARG A C 1
ATOM 3744 O O . ARG A 1 467 ? -11.939 -12.262 -22.973 1.00 65.62 467 ARG A O 1
ATOM 3751 N N . LEU A 1 468 ? -11.095 -14.342 -22.993 1.00 65.81 468 LEU A N 1
ATOM 3752 C CA . LEU A 1 468 ? -10.927 -14.419 -24.453 1.00 65.81 468 LEU A CA 1
ATOM 3753 C C . LEU A 1 468 ? -12.267 -14.409 -25.202 1.00 65.81 468 LEU A C 1
ATOM 3755 O O . LEU A 1 468 ? -12.359 -13.839 -26.286 1.00 65.81 468 LEU A O 1
ATOM 3759 N N . THR A 1 469 ? -13.313 -15.003 -24.622 1.00 68.19 469 THR A N 1
ATOM 3760 C CA . THR A 1 469 ? -14.661 -15.025 -25.216 1.00 68.19 469 THR A CA 1
ATOM 3761 C C . THR A 1 469 ? -15.488 -13.761 -24.964 1.00 68.19 469 THR A C 1
ATOM 3763 O O . THR A 1 469 ? -16.621 -13.699 -25.434 1.00 68.19 469 THR A O 1
ATOM 3766 N N . LEU A 1 470 ? -14.956 -12.764 -24.235 1.00 69.88 470 LEU A N 1
ATOM 3767 C CA . LEU A 1 470 ? -15.682 -11.553 -23.812 1.00 69.88 470 LEU A CA 1
ATOM 3768 C C . LEU A 1 470 ? -17.051 -11.877 -23.187 1.00 69.88 470 LEU A C 1
ATOM 3770 O O . LEU A 1 470 ? -18.049 -11.205 -23.450 1.00 69.88 470 LEU A O 1
ATOM 3774 N N . ALA A 1 471 ? -17.106 -12.950 -22.394 1.00 64.94 471 ALA A N 1
ATOM 3775 C CA . ALA A 1 471 ? -18.364 -13.540 -21.948 1.00 64.94 471 ALA A CA 1
ATOM 3776 C C . ALA A 1 471 ? -19.125 -12.650 -20.954 1.00 64.94 471 ALA A C 1
ATOM 3778 O O . ALA A 1 471 ? -20.346 -12.766 -20.841 1.00 64.94 471 ALA A O 1
ATOM 3779 N N . THR A 1 472 ? -18.428 -11.768 -20.227 1.00 68.19 472 THR A N 1
ATOM 3780 C CA . THR A 1 472 ? -19.036 -10.879 -19.231 1.00 68.19 472 THR A CA 1
ATOM 3781 C C . THR A 1 472 ? -18.880 -9.392 -19.586 1.00 68.19 472 THR A C 1
ATOM 3783 O O . THR A 1 472 ? -17.917 -9.000 -20.250 1.00 68.19 472 THR A O 1
ATOM 3786 N N . PRO A 1 473 ? -19.773 -8.509 -19.088 1.00 65.75 473 PRO A N 1
ATOM 3787 C CA . PRO A 1 473 ? -19.613 -7.055 -19.219 1.00 65.75 473 PRO A CA 1
ATOM 3788 C C . PRO A 1 473 ? -18.278 -6.540 -18.658 1.00 65.75 473 PRO A C 1
ATOM 3790 O O . PRO A 1 473 ? -17.733 -5.550 -19.150 1.00 65.75 473 PRO A O 1
ATOM 3793 N N . ASN A 1 474 ? -17.730 -7.230 -17.650 1.00 66.25 474 ASN A N 1
ATOM 3794 C CA . ASN A 1 474 ? -16.419 -6.928 -17.083 1.00 66.25 474 ASN A CA 1
ATOM 3795 C C . ASN A 1 474 ? -15.283 -7.213 -18.082 1.00 66.25 474 ASN A C 1
ATOM 3797 O O . ASN A 1 474 ? -14.360 -6.411 -18.200 1.00 66.25 474 ASN A O 1
ATOM 3801 N N . ASP A 1 475 ? -15.379 -8.291 -18.864 1.00 67.75 475 ASP A N 1
ATOM 3802 C CA . ASP A 1 475 ? -14.376 -8.642 -19.880 1.00 67.75 475 ASP A CA 1
ATOM 3803 C C . ASP A 1 475 ? -14.359 -7.629 -21.034 1.00 67.75 475 ASP A C 1
ATOM 3805 O O . ASP A 1 475 ? -13.294 -7.224 -21.502 1.00 67.75 475 ASP A O 1
ATOM 3809 N N . VAL A 1 476 ? -15.534 -7.138 -21.450 1.00 70.06 476 VAL A N 1
ATOM 3810 C CA . VAL A 1 476 ? -15.651 -6.066 -22.458 1.00 70.06 476 VAL A CA 1
ATOM 3811 C C . VAL A 1 476 ? -15.000 -4.774 -21.965 1.00 70.06 476 VAL A C 1
ATOM 3813 O O . VAL A 1 476 ? -14.300 -4.093 -22.720 1.00 70.06 476 VAL A O 1
ATOM 3816 N N . ARG A 1 477 ? -15.205 -4.427 -20.691 1.00 70.62 477 ARG A N 1
ATOM 3817 C CA . ARG A 1 477 ? -14.549 -3.276 -20.062 1.00 70.62 477 ARG A CA 1
ATOM 3818 C C . ARG A 1 477 ? -13.035 -3.462 -20.013 1.00 70.62 477 ARG A C 1
ATOM 3820 O O . ARG A 1 477 ? -12.300 -2.551 -20.388 1.00 70.62 477 ARG A O 1
ATOM 3827 N N . LEU A 1 478 ? -12.578 -4.643 -19.610 1.00 72.19 478 LEU A N 1
ATOM 3828 C CA . LEU A 1 478 ? -11.162 -4.965 -19.530 1.00 72.19 478 LEU A CA 1
ATOM 3829 C C . LEU A 1 478 ? -10.477 -4.876 -20.900 1.00 72.19 478 LEU A C 1
ATOM 3831 O O . LEU A 1 478 ? -9.395 -4.307 -20.999 1.00 72.19 478 LEU A O 1
ATOM 3835 N N . ALA A 1 479 ? -11.124 -5.361 -21.962 1.00 75.81 479 ALA A N 1
ATOM 3836 C CA . ALA A 1 479 ? -10.618 -5.249 -23.328 1.00 75.81 479 ALA A CA 1
ATOM 3837 C C . ALA A 1 479 ? -10.513 -3.786 -23.797 1.00 75.81 479 ALA A C 1
ATOM 3839 O O . ALA A 1 479 ? -9.510 -3.406 -24.405 1.00 75.81 479 ALA A O 1
ATOM 3840 N N . LYS A 1 480 ? -11.502 -2.939 -23.471 1.00 75.06 480 LYS A N 1
ATOM 3841 C CA . LYS A 1 480 ? -11.451 -1.490 -23.749 1.00 75.06 480 LYS A CA 1
ATOM 3842 C C . LYS A 1 480 ? -10.294 -0.817 -23.002 1.00 75.06 480 LYS A C 1
ATOM 3844 O O . LYS A 1 480 ? -9.562 -0.024 -23.591 1.00 75.06 480 LYS A O 1
ATOM 3849 N N . ASP A 1 481 ? -10.100 -1.147 -21.728 1.00 74.12 481 ASP A N 1
ATOM 3850 C CA . ASP A 1 481 ? -9.015 -0.589 -20.916 1.00 74.12 481 ASP A CA 1
ATOM 3851 C C . ASP A 1 481 ? -7.633 -1.089 -21.377 1.00 74.12 481 ASP A C 1
ATOM 3853 O O . ASP A 1 481 ? -6.691 -0.299 -21.466 1.00 74.12 481 ASP A O 1
ATOM 3857 N N . ALA A 1 482 ? -7.517 -2.361 -21.765 1.00 77.44 482 ALA A N 1
ATOM 3858 C CA . ALA A 1 482 ? -6.314 -2.930 -22.371 1.00 77.44 482 ALA A CA 1
ATOM 3859 C C . ALA A 1 482 ? -5.949 -2.226 -23.686 1.00 77.44 482 ALA A C 1
ATOM 3861 O O . ALA A 1 482 ? -4.784 -1.896 -23.904 1.00 77.44 482 ALA A O 1
ATOM 3862 N N . PHE A 1 483 ? -6.939 -1.938 -24.534 1.00 81.69 483 PHE A N 1
ATOM 3863 C CA . PHE A 1 483 ? -6.736 -1.215 -25.790 1.00 81.69 483 PHE A CA 1
ATOM 3864 C C . PHE A 1 483 ? -6.254 0.223 -25.553 1.00 81.69 483 PHE A C 1
ATOM 3866 O O . PHE A 1 483 ? -5.277 0.650 -26.164 1.00 81.69 483 PHE A O 1
ATOM 3873 N N . LYS A 1 484 ? -6.878 0.959 -24.618 1.00 77.44 484 LYS A N 1
ATOM 3874 C CA . LYS A 1 484 ? -6.436 2.313 -24.223 1.00 77.44 484 LYS A CA 1
ATOM 3875 C C . LYS A 1 484 ? -4.980 2.320 -23.763 1.00 77.44 484 LYS A C 1
ATOM 3877 O O . LYS A 1 484 ? -4.204 3.173 -24.194 1.00 77.44 484 LYS A O 1
ATOM 3882 N N . LEU A 1 485 ? -4.621 1.374 -22.891 1.00 76.50 485 LEU A N 1
ATOM 3883 C CA . LEU A 1 485 ? -3.257 1.235 -22.387 1.00 76.50 485 LEU A CA 1
ATOM 3884 C C . LEU A 1 485 ? -2.290 0.927 -23.532 1.00 76.50 485 LEU A C 1
ATOM 3886 O O . LEU A 1 485 ? -1.287 1.622 -23.660 1.00 76.50 485 LEU A O 1
ATOM 3890 N N . ALA A 1 486 ? -2.613 -0.035 -24.398 1.00 82.81 486 ALA A N 1
ATOM 3891 C CA . ALA A 1 486 ? -1.784 -0.376 -25.550 1.00 82.81 486 ALA A CA 1
ATOM 3892 C C . ALA A 1 486 ? -1.552 0.831 -26.474 1.00 82.81 486 ALA A C 1
ATOM 3894 O O . ALA A 1 486 ? -0.406 1.112 -26.817 1.00 82.81 486 ALA A O 1
ATOM 3895 N N . CYS A 1 487 ? -2.593 1.602 -26.809 1.00 82.12 487 CYS A N 1
ATOM 3896 C CA . CYS A 1 487 ? -2.458 2.831 -27.599 1.00 82.12 487 CYS A CA 1
ATOM 3897 C C . CYS A 1 487 ? -1.554 3.865 -26.918 1.00 82.12 487 CYS A C 1
ATOM 3899 O O . CYS A 1 487 ? -0.634 4.385 -27.546 1.00 82.12 487 CYS A O 1
ATOM 3901 N N . GLY A 1 488 ? -1.804 4.152 -25.639 1.00 77.69 488 GLY A N 1
ATOM 3902 C CA . GLY A 1 488 ? -1.048 5.147 -24.883 1.00 77.69 488 GLY A CA 1
ATOM 3903 C C . GLY A 1 488 ? 0.438 4.819 -24.786 1.00 77.69 488 GLY A C 1
ATOM 3904 O O . GLY A 1 488 ? 1.284 5.668 -25.054 1.00 77.69 488 GLY A O 1
ATOM 3905 N N . TYR A 1 489 ? 0.749 3.569 -24.455 1.00 77.88 489 TYR A N 1
ATOM 3906 C CA . TYR A 1 489 ? 2.119 3.080 -24.352 1.00 77.88 489 TYR A CA 1
ATOM 3907 C C . TYR A 1 489 ? 2.817 2.954 -25.716 1.00 77.88 489 TYR A C 1
ATOM 3909 O O . TYR A 1 489 ? 3.999 3.270 -25.820 1.00 77.88 489 TYR A O 1
ATOM 3917 N N . THR A 1 490 ? 2.098 2.565 -26.775 1.00 83.00 490 THR A N 1
ATOM 3918 C CA . THR A 1 490 ? 2.663 2.514 -28.136 1.00 83.00 490 THR A CA 1
ATOM 3919 C C . THR A 1 490 ? 3.011 3.916 -28.635 1.00 83.00 490 THR A C 1
ATOM 3921 O O . THR A 1 490 ? 4.095 4.116 -29.169 1.00 83.00 490 THR A O 1
ATOM 3924 N N . LEU A 1 491 ? 2.144 4.914 -28.424 1.00 81.38 491 LEU A N 1
ATOM 3925 C CA . LEU A 1 491 ? 2.440 6.303 -28.800 1.00 81.38 491 LEU A CA 1
ATOM 3926 C C . LEU A 1 491 ? 3.561 6.911 -27.952 1.00 81.38 491 LEU A C 1
ATOM 3928 O O . LEU A 1 491 ? 4.386 7.646 -28.486 1.00 81.38 491 LEU A O 1
ATOM 3932 N N . ALA A 1 492 ? 3.638 6.572 -26.662 1.00 75.50 492 ALA A N 1
ATOM 3933 C CA . ALA A 1 492 ? 4.782 6.939 -25.828 1.00 75.50 492 ALA A CA 1
ATOM 3934 C C . ALA A 1 492 ? 6.100 6.427 -26.431 1.00 75.50 492 ALA A C 1
ATOM 3936 O O . ALA A 1 492 ? 7.051 7.196 -26.539 1.00 75.50 492 ALA A O 1
ATOM 3937 N N . CYS A 1 493 ? 6.109 5.166 -26.879 1.00 77.62 493 CYS A N 1
ATOM 3938 C CA . CYS A 1 493 ? 7.236 4.524 -27.559 1.00 77.62 493 CYS A CA 1
ATOM 3939 C C . CYS A 1 493 ? 7.573 5.185 -28.916 1.00 77.62 493 CYS A C 1
ATOM 3941 O O . CYS A 1 493 ? 8.730 5.289 -29.314 1.00 77.62 493 CYS A O 1
ATOM 3943 N N . VAL A 1 494 ? 6.571 5.700 -29.640 1.00 80.12 494 VAL A N 1
ATOM 3944 C CA . VAL A 1 494 ? 6.809 6.505 -30.853 1.00 80.12 494 VAL A CA 1
ATOM 3945 C C . VAL A 1 494 ? 7.550 7.796 -30.506 1.00 80.12 494 VAL A C 1
ATOM 3947 O O . VAL A 1 494 ? 8.571 8.095 -31.121 1.00 80.12 494 VAL A O 1
ATOM 3950 N N . TYR A 1 495 ? 7.081 8.553 -29.511 1.00 76.38 495 TYR A N 1
ATOM 3951 C CA . TYR A 1 495 ? 7.715 9.822 -29.140 1.00 76.38 495 TYR A CA 1
ATOM 3952 C C . TYR A 1 495 ? 9.143 9.641 -28.612 1.00 76.38 495 TYR A C 1
ATOM 3954 O O . TYR A 1 495 ? 10.014 10.449 -28.940 1.00 76.38 495 TYR A O 1
ATOM 3962 N N . THR A 1 496 ? 9.408 8.582 -27.840 1.00 70.81 496 THR A N 1
ATOM 3963 C CA . THR A 1 496 ? 10.754 8.276 -27.326 1.00 70.81 496 THR A CA 1
ATOM 3964 C C . THR A 1 496 ? 11.737 7.979 -28.454 1.00 70.81 496 THR A C 1
ATOM 3966 O O . THR A 1 496 ? 12.828 8.554 -28.448 1.00 70.81 496 THR A O 1
ATOM 3969 N N . LEU A 1 497 ? 11.337 7.153 -29.428 1.00 71.69 497 LEU A N 1
ATOM 3970 C CA . LEU A 1 497 ? 12.164 6.765 -30.576 1.00 71.69 497 LEU A CA 1
ATOM 3971 C C . LEU A 1 497 ? 12.333 7.880 -31.618 1.00 71.69 497 LEU A C 1
ATOM 3973 O O . LEU A 1 497 ? 13.351 7.920 -32.302 1.00 71.69 497 LEU A O 1
ATOM 3977 N N . CYS A 1 498 ? 11.365 8.792 -31.756 1.00 72.06 498 CYS A N 1
ATOM 3978 C CA . CYS A 1 498 ? 11.462 9.919 -32.693 1.00 72.06 498 CYS A CA 1
ATOM 3979 C C . CYS A 1 498 ? 12.459 11.001 -32.257 1.00 72.06 498 CYS A C 1
ATOM 3981 O O . CYS A 1 498 ? 12.929 11.760 -33.099 1.00 72.06 498 CYS A O 1
ATOM 3983 N N . ILE A 1 499 ? 12.750 11.109 -30.959 1.00 65.81 499 ILE A N 1
ATOM 3984 C CA . ILE A 1 499 ? 13.638 12.149 -30.422 1.00 65.81 499 ILE A CA 1
ATOM 3985 C C . ILE A 1 499 ? 15.097 11.705 -30.418 1.00 65.81 499 ILE A C 1
ATOM 3987 O O . ILE A 1 499 ? 15.983 12.543 -30.561 1.00 65.81 499 ILE A O 1
ATOM 3991 N N . ASP A 1 500 ? 15.348 10.410 -30.237 1.00 60.75 500 ASP A N 1
ATOM 3992 C CA . ASP A 1 500 ? 16.697 9.875 -30.112 1.00 60.75 500 ASP A CA 1
ATOM 3993 C C . ASP A 1 500 ? 16.692 8.357 -30.308 1.00 60.75 500 ASP A C 1
ATOM 3995 O O . ASP A 1 500 ? 16.109 7.617 -29.509 1.00 60.75 500 ASP A O 1
ATOM 3999 N N . PHE A 1 501 ? 17.326 7.925 -31.393 1.00 58.69 501 PHE A N 1
ATOM 4000 C CA . PHE A 1 501 ? 17.398 6.530 -31.810 1.00 58.69 501 PHE A CA 1
ATOM 4001 C C . PHE A 1 501 ? 18.588 5.791 -31.176 1.00 58.69 501 PHE A C 1
ATOM 4003 O O . PHE A 1 501 ? 18.500 4.588 -30.938 1.00 58.69 501 PHE A O 1
ATOM 4010 N N . ASP A 1 502 ? 19.668 6.516 -30.868 1.00 50.81 502 ASP A N 1
ATOM 4011 C CA . ASP A 1 502 ? 20.955 5.942 -30.459 1.00 50.81 502 ASP A CA 1
ATOM 4012 C C . ASP A 1 502 ? 21.087 5.848 -28.936 1.00 50.81 502 ASP A C 1
ATOM 4014 O O . ASP A 1 502 ? 21.791 4.982 -28.416 1.00 50.81 502 ASP A O 1
ATOM 4018 N N . SER A 1 503 ? 20.366 6.696 -28.198 1.00 52.34 503 SER A N 1
ATOM 4019 C CA . SER A 1 503 ? 20.321 6.637 -26.742 1.00 52.34 503 SER A CA 1
ATOM 4020 C C . SER A 1 503 ? 18.884 6.643 -26.221 1.00 52.34 503 SER A C 1
ATOM 4022 O O . SER A 1 503 ? 18.375 7.609 -25.656 1.00 52.34 503 SER A O 1
ATOM 4024 N N . VAL A 1 504 ? 18.180 5.531 -26.459 1.00 55.53 504 VAL A N 1
ATOM 4025 C CA . VAL A 1 504 ? 16.769 5.358 -26.084 1.00 55.53 504 VAL A CA 1
ATOM 4026 C C . VAL A 1 504 ? 16.638 5.288 -24.561 1.00 55.53 504 VAL A C 1
ATOM 4028 O O . VAL A 1 504 ? 16.738 4.232 -23.943 1.00 55.53 504 VAL A O 1
ATOM 4031 N N . TYR A 1 505 ? 16.462 6.448 -23.932 1.00 56.62 505 TYR A N 1
ATOM 4032 C CA . TYR A 1 505 ? 16.274 6.551 -22.494 1.00 56.62 505 TYR A CA 1
ATOM 4033 C C . TYR A 1 505 ? 14.777 6.630 -22.142 1.00 56.62 505 TYR A C 1
ATOM 4035 O O . TYR A 1 505 ? 14.061 7.561 -22.518 1.00 56.62 505 TYR A O 1
ATOM 4043 N N . TYR A 1 506 ? 14.333 5.626 -21.386 1.00 58.62 506 TYR A N 1
ATOM 4044 C CA . TYR A 1 506 ? 12.968 5.166 -21.076 1.00 58.62 506 TYR A CA 1
ATOM 4045 C C . TYR A 1 506 ? 12.065 6.098 -20.246 1.00 58.62 506 TYR A C 1
ATOM 4047 O O . TYR A 1 506 ? 11.323 5.669 -19.357 1.00 58.62 506 TYR A O 1
ATOM 4055 N N . PHE A 1 507 ? 12.104 7.398 -20.504 1.00 52.38 507 PHE A N 1
ATOM 4056 C CA . PHE A 1 507 ? 11.510 8.399 -19.617 1.00 52.38 507 PHE A CA 1
ATOM 4057 C C . PHE A 1 507 ? 10.033 8.718 -19.881 1.00 52.38 507 PHE A C 1
ATOM 4059 O O . PHE A 1 507 ? 9.287 8.979 -18.941 1.00 52.38 507 PHE A O 1
ATOM 4066 N N . GLY A 1 508 ? 9.567 8.643 -21.132 1.00 52.50 508 GLY A N 1
ATOM 4067 C CA . GLY A 1 508 ? 8.163 8.935 -21.462 1.00 52.50 508 GLY A CA 1
ATOM 4068 C C . GLY A 1 508 ? 7.182 7.881 -20.927 1.00 52.50 508 GLY A C 1
ATOM 4069 O O . GLY A 1 508 ? 6.067 8.202 -20.518 1.00 52.50 508 GLY A O 1
ATOM 4070 N N . MET A 1 509 ? 7.614 6.617 -20.868 1.00 56.75 509 MET A N 1
ATOM 4071 C CA . MET A 1 509 ? 6.771 5.477 -20.480 1.00 56.75 509 MET A CA 1
ATOM 4072 C C . MET A 1 509 ? 6.653 5.291 -18.961 1.00 56.75 509 MET A C 1
ATOM 4074 O O . MET A 1 509 ? 5.613 4.843 -18.469 1.00 56.75 509 MET A O 1
ATOM 4078 N N . THR A 1 510 ? 7.677 5.678 -18.194 1.00 55.47 510 THR A N 1
ATOM 4079 C CA . THR A 1 510 ? 7.654 5.642 -16.718 1.00 55.47 510 THR A CA 1
ATOM 4080 C C . THR A 1 510 ? 6.635 6.625 -16.143 1.00 55.47 510 THR A C 1
ATOM 4082 O O . THR A 1 510 ? 6.006 6.348 -15.116 1.00 55.47 510 THR A O 1
ATOM 4085 N N . ILE A 1 511 ? 6.368 7.728 -16.848 1.00 53.41 511 ILE A N 1
ATOM 4086 C CA . ILE A 1 511 ? 5.331 8.701 -16.483 1.00 53.41 511 ILE A CA 1
ATOM 4087 C C . ILE A 1 511 ? 3.925 8.120 -16.646 1.00 53.41 511 ILE A C 1
ATOM 4089 O O . ILE A 1 511 ? 3.030 8.523 -15.907 1.00 53.41 511 ILE A O 1
ATOM 4093 N N . LEU A 1 512 ? 3.719 7.122 -17.511 1.00 51.31 512 LEU A N 1
ATOM 4094 C CA . LEU A 1 512 ? 2.439 6.412 -17.631 1.00 51.31 512 LEU A CA 1
ATOM 4095 C C . LEU A 1 512 ? 2.228 5.357 -16.530 1.00 51.31 512 LEU A C 1
ATOM 4097 O O . LEU A 1 512 ? 1.094 4.933 -16.296 1.00 51.31 512 LEU A O 1
ATOM 4101 N N . MET A 1 513 ? 3.272 4.973 -15.782 1.00 51.78 513 MET A N 1
ATOM 4102 C CA . MET A 1 513 ? 3.187 3.982 -14.701 1.00 51.78 513 MET A CA 1
ATOM 4103 C C . MET A 1 513 ? 2.348 4.520 -13.530 1.00 51.78 513 MET A C 1
ATOM 4105 O O . MET A 1 513 ? 2.838 5.223 -12.656 1.00 51.78 513 MET A O 1
ATOM 4109 N N . GLY A 1 514 ? 1.036 4.281 -13.541 1.00 47.06 514 GLY A N 1
ATOM 4110 C CA . GLY A 1 514 ? 0.085 4.796 -12.539 1.00 47.06 514 GLY A CA 1
ATOM 4111 C C . GLY A 1 514 ? -0.918 5.828 -13.067 1.00 47.06 514 GLY A C 1
ATOM 4112 O O . GLY A 1 514 ? -1.888 6.123 -12.375 1.00 47.06 514 GLY A O 1
ATOM 4113 N N . VAL A 1 515 ? -0.780 6.281 -14.317 1.00 42.22 515 VAL A N 1
ATOM 4114 C CA . VAL A 1 515 ? -1.878 6.954 -15.027 1.00 42.22 515 VAL A CA 1
ATOM 4115 C C . VAL A 1 515 ? -2.935 5.883 -15.357 1.00 42.22 515 VAL A C 1
ATOM 4117 O O . VAL A 1 515 ? -2.615 4.713 -15.602 1.00 42.22 515 VAL A O 1
ATOM 4120 N N . GLY A 1 516 ? -4.217 6.219 -15.216 1.00 40.28 516 GLY A N 1
ATOM 4121 C CA . GLY A 1 516 ? -5.317 5.246 -15.246 1.00 40.28 516 GLY A CA 1
ATOM 4122 C C . GLY A 1 516 ? -5.673 4.668 -13.872 1.00 40.28 516 GLY A C 1
ATOM 4123 O O . GLY A 1 516 ? -5.958 3.475 -13.760 1.00 40.28 516 GLY A O 1
ATOM 4124 N N . LEU A 1 517 ? -5.610 5.493 -12.822 1.00 41.50 517 LEU A N 1
ATOM 4125 C CA . LEU A 1 517 ? -6.498 5.325 -11.674 1.00 41.50 517 LEU A CA 1
ATOM 4126 C C . LEU A 1 517 ? -7.934 5.647 -12.085 1.00 41.50 517 LEU A C 1
ATOM 4128 O O . LEU A 1 517 ? -8.219 6.143 -13.174 1.00 41.50 517 LEU A O 1
ATOM 4132 N N . GLN A 1 518 ? -8.842 5.297 -11.193 1.00 42.72 518 GLN A N 1
ATOM 4133 C CA . GLN A 1 518 ? -10.264 5.229 -11.437 1.00 42.72 518 GLN A CA 1
ATOM 4134 C C . GLN A 1 518 ? -10.925 6.583 -11.791 1.00 42.72 518 GLN A C 1
ATOM 4136 O O . GLN A 1 518 ? -12.047 6.581 -12.281 1.00 42.72 518 GLN A O 1
ATOM 4141 N N . ALA A 1 519 ? -10.220 7.713 -11.675 1.00 43.12 519 ALA A N 1
ATOM 4142 C CA . ALA A 1 519 ? -10.666 9.030 -12.124 1.00 43.12 519 ALA A CA 1
ATOM 4143 C C . ALA A 1 519 ? -9.661 9.669 -13.104 1.00 43.12 519 ALA A C 1
ATOM 4145 O O . ALA A 1 519 ? -8.453 9.703 -12.863 1.00 43.12 519 ALA A O 1
ATOM 4146 N N . THR A 1 520 ? -10.163 10.209 -14.217 1.00 47.22 520 THR A N 1
ATOM 4147 C CA . THR A 1 520 ? -9.365 10.939 -15.218 1.00 47.22 520 THR A CA 1
ATOM 4148 C C . THR A 1 520 ? -8.690 12.186 -14.638 1.00 47.22 520 THR A C 1
ATOM 4150 O O . THR A 1 520 ? -7.555 12.476 -15.014 1.00 47.22 520 THR A O 1
ATOM 4153 N N . GLY A 1 521 ? -9.330 12.867 -13.678 1.00 47.12 521 GLY A N 1
ATOM 4154 C CA . GLY A 1 521 ? -8.774 14.030 -12.970 1.00 47.12 521 GLY A CA 1
ATOM 4155 C C . GLY A 1 521 ? -7.527 13.700 -12.143 1.00 47.12 521 GLY A C 1
ATOM 4156 O O . GLY A 1 521 ? -6.478 14.309 -12.349 1.00 47.12 521 GLY A O 1
ATOM 4157 N N . ASP A 1 522 ? -7.594 12.665 -11.300 1.00 52.06 522 ASP A N 1
ATOM 4158 C CA . ASP A 1 522 ? -6.459 12.218 -10.473 1.00 52.06 522 ASP A CA 1
ATOM 4159 C C . ASP A 1 522 ? -5.280 11.748 -11.331 1.00 52.06 522 ASP A C 1
ATOM 4161 O O . ASP A 1 522 ? -4.114 11.945 -10.987 1.00 52.06 522 ASP A O 1
ATOM 4165 N N . SER A 1 523 ? -5.579 11.168 -12.497 1.00 60.56 523 SER A N 1
ATOM 4166 C CA . SER A 1 523 ? -4.561 10.724 -13.447 1.00 60.56 523 SER A CA 1
ATOM 4167 C C . SER A 1 523 ? -3.811 11.885 -14.114 1.00 60.56 523 SER A C 1
ATOM 4169 O O . SER A 1 523 ? -2.619 11.752 -14.394 1.00 60.56 523 SER A O 1
ATOM 4171 N N . LEU A 1 524 ? -4.477 13.028 -14.319 1.00 65.06 524 LEU A N 1
ATOM 4172 C CA . LEU A 1 524 ? -3.881 14.222 -14.919 1.00 65.06 524 LEU A CA 1
ATOM 4173 C C . LEU A 1 524 ? -3.036 14.995 -13.904 1.00 65.06 524 LEU A C 1
ATOM 4175 O O . LEU A 1 524 ? -1.909 15.367 -14.221 1.00 65.06 524 LEU A O 1
ATOM 4179 N N . VAL A 1 525 ? -3.526 15.168 -12.672 1.00 68.81 525 VAL A N 1
ATOM 4180 C CA . VAL A 1 525 ? -2.745 15.789 -11.586 1.00 68.81 525 VAL A CA 1
ATOM 4181 C C . VAL A 1 525 ? -1.494 14.961 -11.288 1.00 68.81 525 VAL A C 1
ATOM 4183 O O . VAL A 1 525 ? -0.396 15.514 -11.217 1.00 68.81 525 VAL A O 1
ATOM 4186 N N . ALA A 1 526 ? -1.621 13.632 -11.213 1.00 67.69 526 ALA A N 1
ATOM 4187 C CA . ALA A 1 526 ? -0.470 12.746 -11.069 1.00 67.69 526 ALA A CA 1
ATOM 4188 C C . ALA A 1 526 ? 0.490 12.851 -12.268 1.00 67.69 526 ALA A C 1
ATOM 4190 O O . ALA A 1 526 ? 1.702 12.906 -12.072 1.00 67.69 526 ALA A O 1
ATOM 4191 N N . GLY A 1 527 ? -0.028 12.925 -13.500 1.00 71.50 527 GLY A N 1
ATOM 4192 C CA . GLY A 1 527 ? 0.772 13.142 -14.711 1.00 71.50 527 GLY A CA 1
ATOM 4193 C C . GLY A 1 527 ? 1.566 14.452 -14.680 1.00 71.50 527 GLY A C 1
ATOM 4194 O O . GLY A 1 527 ? 2.768 14.448 -14.942 1.00 71.50 527 GLY A O 1
ATOM 4195 N N . LEU A 1 528 ? 0.931 15.557 -14.284 1.00 77.62 528 LEU A N 1
ATOM 4196 C CA . LEU A 1 528 ? 1.575 16.867 -14.136 1.00 77.62 528 LEU A CA 1
ATOM 4197 C C . LEU A 1 528 ? 2.659 16.853 -13.055 1.00 77.62 528 LEU A C 1
ATOM 4199 O O . LEU A 1 528 ? 3.764 17.332 -13.298 1.00 77.62 528 LEU A O 1
ATOM 4203 N N . GLN A 1 529 ? 2.383 16.256 -11.893 1.00 80.62 529 GLN A N 1
ATOM 4204 C CA . GLN A 1 529 ? 3.369 16.122 -10.816 1.00 80.62 529 GLN A CA 1
ATOM 4205 C C . GLN A 1 529 ? 4.599 15.316 -11.260 1.00 80.62 529 GLN A C 1
ATOM 4207 O O . GLN A 1 529 ? 5.716 15.638 -10.869 1.00 80.62 529 GLN A O 1
ATOM 4212 N N . ARG A 1 530 ? 4.425 14.310 -12.122 1.00 77.94 530 ARG A N 1
ATOM 4213 C CA . ARG A 1 530 ? 5.533 13.511 -12.676 1.00 77.94 530 ARG A CA 1
ATOM 4214 C C . ARG A 1 530 ? 6.382 14.290 -13.670 1.00 77.94 530 ARG A C 1
ATOM 4216 O O . ARG A 1 530 ? 7.606 14.225 -13.601 1.00 77.94 530 ARG A O 1
ATOM 4223 N N . VAL A 1 531 ? 5.744 15.043 -14.571 1.00 82.75 531 VAL A N 1
ATOM 4224 C CA . VAL A 1 531 ? 6.451 15.935 -15.508 1.00 82.75 531 VAL A CA 1
ATOM 4225 C C . VAL A 1 531 ? 7.195 17.029 -14.737 1.00 82.75 531 VAL A C 1
ATOM 4227 O O . VAL A 1 531 ? 8.339 17.332 -15.068 1.00 82.75 531 VAL A O 1
ATOM 4230 N N . ALA A 1 532 ? 6.600 17.565 -13.668 1.00 85.69 532 ALA A N 1
ATOM 4231 C CA . ALA A 1 532 ? 7.280 18.489 -12.765 1.00 85.69 532 ALA A CA 1
ATOM 4232 C C . ALA A 1 532 ? 8.499 17.828 -12.099 1.00 85.69 532 ALA A C 1
ATOM 4234 O O . ALA A 1 532 ? 9.587 18.397 -12.132 1.00 85.69 532 ALA A O 1
ATOM 4235 N N . GLY A 1 533 ? 8.359 16.602 -11.581 1.00 86.81 533 GLY A N 1
ATOM 4236 C CA . GLY A 1 533 ? 9.468 15.824 -11.019 1.00 86.81 533 GLY A CA 1
ATOM 4237 C C . GLY A 1 533 ? 10.619 15.609 -12.011 1.00 86.81 533 GLY A C 1
ATOM 4238 O O . GLY A 1 533 ? 11.782 15.780 -11.646 1.00 86.81 533 GLY A O 1
ATOM 4239 N N . LEU A 1 534 ? 10.306 15.318 -13.279 1.00 84.75 534 LEU A N 1
ATOM 4240 C CA . LEU A 1 534 ? 11.280 15.218 -14.375 1.00 84.75 534 LEU A CA 1
ATOM 4241 C C . LEU A 1 534 ? 11.995 16.551 -14.637 1.00 84.75 534 LEU A C 1
ATOM 4243 O O . LEU A 1 534 ? 13.216 16.568 -14.781 1.00 84.75 534 LEU A O 1
ATOM 4247 N N . ALA A 1 535 ? 11.257 17.664 -14.677 1.00 86.94 535 ALA A N 1
ATOM 4248 C CA . ALA A 1 535 ? 11.836 18.993 -14.862 1.00 86.94 535 ALA A CA 1
ATOM 4249 C C . ALA A 1 535 ? 12.772 19.372 -13.700 1.00 86.94 535 ALA A C 1
ATOM 4251 O O . ALA A 1 535 ? 13.875 19.866 -13.936 1.00 86.94 535 ALA A O 1
ATOM 4252 N N . PHE A 1 536 ? 12.382 19.068 -12.456 1.00 89.06 536 PHE A N 1
ATOM 4253 C CA . PHE A 1 536 ? 13.243 19.247 -11.285 1.00 89.06 536 PHE A CA 1
ATOM 4254 C C . PHE A 1 536 ? 14.483 18.354 -11.342 1.00 89.06 536 PHE A C 1
ATOM 4256 O O . PHE A 1 536 ? 15.583 18.841 -11.097 1.00 89.06 536 PHE A O 1
ATOM 4263 N N . ALA A 1 537 ? 14.345 17.079 -11.718 1.00 87.88 537 ALA A N 1
ATOM 4264 C CA . ALA A 1 537 ? 15.486 16.177 -11.874 1.00 87.88 537 ALA A CA 1
ATOM 4265 C C . ALA A 1 537 ? 16.474 16.680 -12.937 1.00 87.88 537 ALA A C 1
ATOM 4267 O O . ALA A 1 537 ? 17.681 16.671 -12.703 1.00 87.88 537 ALA A O 1
ATOM 4268 N N . ALA A 1 538 ? 15.974 17.171 -14.076 1.00 86.00 538 ALA A N 1
ATOM 4269 C CA . ALA A 1 538 ? 16.806 17.747 -15.128 1.00 86.00 538 ALA A CA 1
ATOM 4270 C C . ALA A 1 538 ? 17.542 19.012 -14.653 1.00 86.00 538 ALA A C 1
ATOM 4272 O O . ALA A 1 538 ? 18.740 19.160 -14.902 1.00 86.00 538 ALA A O 1
ATOM 4273 N N . ALA A 1 539 ? 16.856 19.895 -13.920 1.00 87.69 539 ALA A N 1
ATOM 4274 C CA . ALA A 1 539 ? 17.462 21.091 -13.339 1.00 87.69 539 ALA A CA 1
ATOM 4275 C C . ALA A 1 539 ? 18.546 20.743 -12.304 1.00 87.69 539 ALA A C 1
ATOM 4277 O O . ALA A 1 539 ? 19.647 21.289 -12.360 1.00 87.69 539 ALA A O 1
ATOM 4278 N N . LEU A 1 540 ? 18.269 19.801 -11.398 1.00 88.62 540 LEU A N 1
ATOM 4279 C CA . LEU A 1 540 ? 19.229 19.339 -10.394 1.00 88.62 540 LEU A CA 1
ATOM 4280 C C . LEU A 1 540 ? 20.451 18.687 -11.046 1.00 88.62 540 LEU A C 1
ATOM 4282 O O . LEU A 1 540 ? 21.576 19.045 -10.711 1.00 88.62 540 LEU A O 1
ATOM 4286 N N . ALA A 1 541 ? 20.253 17.805 -12.025 1.00 85.81 541 ALA A N 1
ATOM 4287 C CA . ALA A 1 541 ? 21.352 17.178 -12.753 1.00 85.81 541 ALA A CA 1
ATOM 4288 C C . ALA A 1 541 ? 22.211 18.214 -13.509 1.00 85.81 541 ALA A C 1
ATOM 4290 O O . ALA A 1 541 ? 23.441 18.130 -13.501 1.00 85.81 541 ALA A O 1
ATOM 4291 N N . TYR A 1 542 ? 21.594 19.257 -14.078 1.00 84.50 542 TYR A N 1
ATOM 4292 C CA . TYR A 1 542 ? 22.322 20.385 -14.668 1.00 84.50 542 TYR A CA 1
ATOM 4293 C C . TYR A 1 542 ? 23.189 21.136 -13.650 1.00 84.50 542 TYR A C 1
ATOM 4295 O O . TYR A 1 542 ? 24.345 21.454 -13.944 1.00 84.50 542 TYR A O 1
ATOM 4303 N N . VAL A 1 543 ? 22.662 21.389 -12.449 1.00 85.69 543 VAL A N 1
ATOM 4304 C CA . VAL A 1 543 ? 23.408 22.032 -11.356 1.00 85.69 543 VAL A CA 1
ATOM 4305 C C . VAL A 1 543 ? 24.582 21.160 -10.910 1.00 85.69 543 VAL A C 1
ATOM 4307 O O . VAL A 1 543 ? 25.699 21.669 -10.827 1.00 85.69 543 VAL A O 1
ATOM 4310 N N . ILE A 1 544 ? 24.376 19.854 -10.702 1.00 84.88 544 ILE A N 1
ATOM 4311 C CA . ILE A 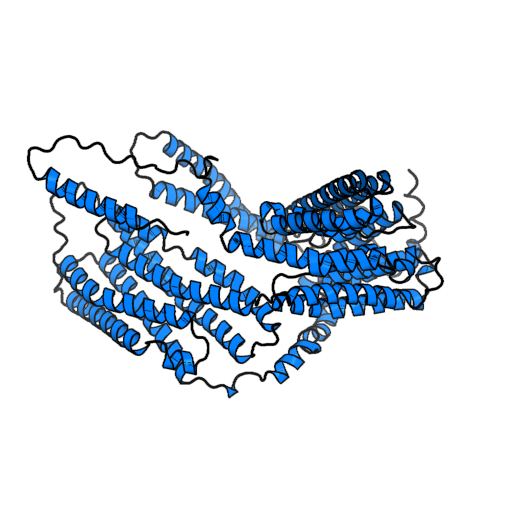1 544 ? 25.459 18.924 -10.336 1.00 84.88 544 ILE A CA 1
ATOM 4312 C C . ILE A 1 544 ? 26.562 18.975 -11.398 1.00 84.88 544 ILE A C 1
ATOM 4314 O O . ILE A 1 544 ? 27.735 19.174 -11.070 1.00 84.88 544 ILE A O 1
ATOM 4318 N N . ARG A 1 545 ? 26.198 18.899 -12.687 1.00 79.69 545 ARG A N 1
ATOM 4319 C CA . ARG A 1 545 ? 27.190 18.954 -13.767 1.00 79.69 545 ARG A CA 1
ATOM 4320 C C . ARG A 1 545 ? 27.966 20.273 -13.783 1.00 79.69 545 ARG A C 1
ATOM 4322 O O . ARG A 1 545 ? 29.165 20.269 -14.025 1.00 79.69 545 ARG A O 1
ATOM 4329 N N . ARG A 1 546 ? 27.309 21.403 -13.523 1.00 80.69 546 ARG A N 1
ATOM 4330 C CA . ARG A 1 546 ? 27.954 22.724 -13.564 1.00 80.69 546 ARG A CA 1
ATOM 4331 C C . ARG A 1 546 ? 28.936 22.960 -12.408 1.00 80.69 546 ARG A C 1
ATOM 4333 O O . ARG A 1 546 ? 29.819 23.802 -12.550 1.00 80.69 546 ARG A O 1
ATOM 4340 N N . HIS A 1 547 ? 28.770 22.262 -11.285 1.00 78.69 547 HIS A N 1
ATOM 4341 C CA . HIS A 1 547 ? 29.477 22.568 -10.038 1.00 78.69 547 HIS A CA 1
ATOM 4342 C C . HIS A 1 547 ? 30.465 21.493 -9.546 1.00 78.69 547 HIS A C 1
ATOM 4344 O O . HIS A 1 547 ? 31.176 21.766 -8.581 1.00 78.69 547 HIS A O 1
ATOM 4350 N N . HIS A 1 548 ? 30.567 20.322 -10.187 1.00 77.88 548 HIS A N 1
ATOM 4351 C CA . HIS A 1 548 ? 31.580 19.306 -9.848 1.00 77.88 548 HIS A CA 1
ATOM 4352 C C . HIS A 1 548 ? 32.887 19.516 -10.635 1.00 77.88 548 HIS A C 1
ATOM 4354 O O . HIS A 1 548 ? 32.862 19.948 -11.789 1.00 77.88 548 HIS A O 1
ATOM 4360 N N . LYS A 1 549 ? 34.035 19.210 -10.016 1.00 69.75 549 LYS A N 1
ATOM 4361 C CA . LYS A 1 549 ? 35.357 19.210 -10.674 1.00 69.75 549 LYS A CA 1
ATOM 4362 C C . LYS A 1 549 ? 35.848 17.800 -11.015 1.00 69.75 549 LYS A C 1
ATOM 4364 O O . LYS A 1 549 ? 36.746 17.662 -11.841 1.00 69.75 549 LYS A O 1
ATOM 4369 N N . SER A 1 550 ? 35.278 16.768 -10.387 1.00 75.69 550 SER A N 1
ATOM 4370 C CA . SER A 1 550 ? 35.571 15.352 -10.649 1.00 75.69 550 SER A CA 1
ATOM 4371 C C . SER A 1 550 ? 34.331 14.470 -10.456 1.00 75.69 550 SER A C 1
ATOM 4373 O O . SER A 1 550 ? 33.444 14.820 -9.677 1.00 75.69 550 SER A O 1
ATOM 4375 N N . ASP A 1 551 ? 34.273 13.311 -11.119 1.00 69.88 551 ASP A N 1
ATOM 4376 C CA . ASP A 1 551 ? 33.140 12.368 -11.012 1.00 69.88 551 ASP A CA 1
ATOM 4377 C C . ASP A 1 551 ? 32.914 11.891 -9.564 1.00 69.88 551 ASP A C 1
ATOM 4379 O O . ASP A 1 551 ? 31.783 11.703 -9.117 1.00 69.88 551 ASP A O 1
ATOM 4383 N N . LEU A 1 552 ? 33.996 11.795 -8.782 1.00 75.69 552 LEU A N 1
ATOM 4384 C CA . LEU A 1 552 ? 33.968 11.476 -7.350 1.00 75.69 552 LEU A CA 1
ATOM 4385 C C . LEU A 1 552 ? 33.242 12.534 -6.504 1.00 75.69 552 LEU A C 1
ATOM 4387 O O . LEU A 1 552 ? 32.684 12.190 -5.465 1.00 75.69 552 LEU A O 1
ATOM 4391 N N . GLU A 1 553 ? 33.219 13.798 -6.934 1.00 80.38 553 GLU A N 1
ATOM 4392 C CA . GLU A 1 553 ? 32.448 14.866 -6.283 1.00 80.38 553 GLU A CA 1
ATOM 4393 C C . GLU A 1 553 ? 30.974 14.864 -6.719 1.00 80.38 553 GLU A C 1
ATOM 4395 O O . GLU A 1 553 ? 30.111 15.317 -5.966 1.00 80.38 553 GLU A O 1
ATOM 4400 N N . ALA A 1 554 ? 30.652 14.329 -7.901 1.00 81.94 554 ALA A N 1
ATOM 4401 C CA . ALA A 1 554 ? 29.288 14.313 -8.429 1.00 81.94 554 ALA A CA 1
ATOM 4402 C C . ALA A 1 554 ? 28.382 13.303 -7.699 1.00 81.94 554 ALA A C 1
ATOM 4404 O O . ALA A 1 554 ? 27.237 13.631 -7.374 1.00 81.94 554 ALA A O 1
ATOM 4405 N N . TYR A 1 555 ? 28.891 12.104 -7.383 1.00 84.50 555 TYR A N 1
ATOM 4406 C CA . TYR A 1 555 ? 28.135 11.066 -6.664 1.00 84.50 555 TYR A CA 1
ATOM 4407 C C . TYR A 1 555 ? 27.598 11.500 -5.290 1.00 84.50 555 TYR A C 1
ATOM 4409 O O . TYR A 1 555 ? 26.397 11.342 -5.065 1.00 84.50 555 TYR A O 1
ATOM 4417 N N . PRO A 1 556 ? 28.399 12.060 -4.359 1.00 86.62 556 PRO A N 1
ATOM 4418 C CA . PRO A 1 556 ? 27.886 12.461 -3.050 1.00 86.62 556 PRO A CA 1
ATOM 4419 C C . PRO A 1 556 ? 26.816 13.553 -3.160 1.00 86.62 556 PRO A C 1
ATOM 4421 O O . PRO A 1 556 ? 25.811 13.489 -2.452 1.00 86.62 556 PRO A O 1
ATOM 4424 N N . ILE A 1 557 ? 26.971 14.508 -4.085 1.00 87.62 557 ILE A N 1
ATOM 4425 C CA . ILE A 1 557 ? 25.964 15.553 -4.324 1.00 87.62 557 ILE A CA 1
ATOM 4426 C C . ILE A 1 557 ? 24.666 14.927 -4.857 1.00 87.62 557 ILE A C 1
ATOM 4428 O O . ILE A 1 557 ? 23.582 15.241 -4.361 1.00 87.62 557 ILE A O 1
ATOM 4432 N N . ALA A 1 558 ? 24.760 13.999 -5.815 1.00 87.06 558 ALA A N 1
ATOM 4433 C CA . ALA A 1 558 ? 23.601 13.292 -6.356 1.00 87.06 558 ALA A CA 1
ATOM 4434 C C . ALA A 1 558 ? 22.860 12.483 -5.277 1.00 87.06 558 ALA A C 1
ATOM 4436 O O . ALA A 1 558 ? 21.637 12.558 -5.193 1.00 87.06 558 ALA A O 1
ATOM 4437 N N . ILE A 1 559 ? 23.576 11.768 -4.404 1.00 90.12 559 ILE A N 1
ATOM 4438 C CA . ILE A 1 559 ? 22.986 10.963 -3.317 1.00 90.12 559 ILE A CA 1
ATOM 4439 C C . ILE A 1 559 ? 22.248 11.836 -2.311 1.00 90.12 559 ILE A C 1
ATOM 4441 O O . ILE A 1 559 ? 21.153 11.470 -1.883 1.00 90.12 559 ILE A O 1
ATOM 4445 N N . VAL A 1 560 ? 22.827 12.979 -1.931 1.00 90.81 560 VAL A N 1
ATOM 4446 C CA . VAL A 1 560 ? 22.178 13.923 -1.011 1.00 90.81 560 VAL A CA 1
ATOM 4447 C C . VAL A 1 560 ? 20.885 14.446 -1.630 1.00 90.81 560 VAL A C 1
ATOM 4449 O O . VAL A 1 560 ? 19.849 14.445 -0.969 1.00 90.81 560 VAL A O 1
ATOM 4452 N N . LEU A 1 561 ? 20.905 14.820 -2.909 1.00 90.75 561 LEU A N 1
ATOM 4453 C CA . LEU A 1 561 ? 19.711 15.297 -3.609 1.00 90.75 561 LEU A CA 1
ATOM 4454 C C . LEU A 1 561 ? 18.648 14.201 -3.772 1.00 90.75 561 LEU A C 1
ATOM 4456 O O . LEU A 1 561 ? 17.468 14.465 -3.546 1.00 90.75 561 LEU A O 1
ATOM 4460 N N . ILE A 1 562 ? 19.051 12.963 -4.076 1.00 90.31 562 ILE A N 1
ATOM 4461 C CA . ILE A 1 562 ? 18.153 11.798 -4.116 1.00 90.31 562 ILE A CA 1
ATOM 4462 C C . ILE A 1 562 ? 17.548 11.544 -2.729 1.00 90.31 562 ILE A C 1
ATOM 4464 O O . ILE A 1 562 ? 16.345 11.321 -2.628 1.00 90.31 562 ILE A O 1
ATOM 4468 N N . ALA A 1 563 ? 18.335 11.626 -1.652 1.00 91.50 563 ALA A N 1
ATOM 4469 C CA . ALA A 1 563 ? 17.843 11.451 -0.285 1.00 91.50 563 ALA A CA 1
ATOM 4470 C C . ALA A 1 563 ? 16.843 12.549 0.110 1.00 91.50 563 ALA A C 1
ATOM 4472 O O . ALA A 1 563 ? 15.793 12.247 0.669 1.00 91.50 563 ALA A O 1
ATOM 4473 N N . VAL A 1 564 ? 17.109 13.814 -0.225 1.00 91.88 564 VAL A N 1
ATOM 4474 C CA . VAL A 1 564 ? 16.173 14.925 0.032 1.00 91.88 564 VAL A CA 1
ATOM 4475 C C . VAL A 1 564 ? 14.874 14.745 -0.763 1.00 91.88 564 VAL A C 1
ATOM 4477 O O . VAL A 1 564 ? 13.779 14.930 -0.226 1.00 91.88 564 VAL A O 1
ATOM 4480 N N . ALA A 1 565 ? 14.966 14.330 -2.026 1.00 89.81 565 ALA A N 1
ATOM 4481 C CA . ALA A 1 565 ? 13.798 14.041 -2.852 1.00 89.81 565 ALA A CA 1
ATOM 4482 C C . ALA A 1 565 ? 12.987 12.846 -2.299 1.00 89.81 565 ALA A C 1
ATOM 4484 O O . ALA A 1 565 ? 11.773 12.939 -2.131 1.00 89.81 565 ALA A O 1
ATOM 4485 N N . LEU A 1 566 ? 13.634 11.750 -1.896 1.00 88.81 566 LEU A N 1
ATOM 4486 C CA . LEU A 1 566 ? 12.948 10.620 -1.257 1.00 88.81 566 LEU A CA 1
ATOM 4487 C C . LEU A 1 566 ? 12.335 11.000 0.096 1.00 88.81 566 LEU A C 1
ATOM 4489 O O . LEU A 1 566 ? 11.209 10.604 0.390 1.00 88.81 566 LEU A O 1
ATOM 4493 N N . PHE A 1 567 ? 13.013 11.823 0.893 1.00 89.38 567 PHE A N 1
ATOM 4494 C CA . PHE A 1 567 ? 12.481 12.315 2.161 1.00 89.38 567 PHE A CA 1
ATOM 4495 C C . PHE A 1 567 ? 11.208 13.144 1.950 1.00 89.38 567 PHE A C 1
ATOM 4497 O O . PHE A 1 567 ? 10.172 12.866 2.556 1.00 89.38 567 PHE A O 1
ATOM 4504 N N . THR A 1 568 ? 11.249 14.114 1.033 1.00 87.12 568 THR A N 1
ATOM 4505 C CA . THR A 1 568 ? 10.082 14.956 0.719 1.00 87.12 568 THR A CA 1
ATOM 4506 C C . THR A 1 568 ? 8.926 14.162 0.112 1.00 87.12 568 THR A C 1
ATOM 4508 O O . THR A 1 568 ? 7.771 14.556 0.273 1.00 87.12 568 THR A O 1
ATOM 4511 N N . SER A 1 569 ? 9.198 13.005 -0.505 1.00 84.19 569 SER A N 1
ATOM 4512 C CA . SER A 1 569 ? 8.139 12.120 -0.992 1.00 84.19 569 SER A CA 1
ATOM 4513 C C . SER A 1 569 ? 7.249 11.573 0.131 1.00 84.19 569 SER A C 1
ATOM 4515 O O . SER A 1 569 ? 6.087 11.279 -0.114 1.00 84.19 569 SER A O 1
ATOM 4517 N N . SER A 1 570 ? 7.717 11.530 1.382 1.00 80.38 570 SER A N 1
ATOM 4518 C CA . SER A 1 570 ? 6.902 11.061 2.515 1.00 80.38 570 SER A CA 1
ATOM 4519 C C . SER A 1 570 ? 5.724 11.984 2.855 1.00 80.38 570 SER A C 1
ATOM 4521 O O . SER A 1 570 ? 4.814 11.585 3.583 1.00 80.38 570 SER A O 1
ATOM 4523 N N . PHE A 1 571 ? 5.706 13.206 2.316 1.00 80.81 571 PHE A N 1
ATOM 4524 C CA . PHE A 1 571 ? 4.590 14.133 2.462 1.00 80.81 571 PHE A CA 1
ATOM 4525 C C . PHE A 1 571 ? 3.590 13.948 1.307 1.00 80.81 571 PHE A C 1
ATOM 4527 O O . PHE A 1 571 ? 3.962 14.143 0.145 1.00 80.81 571 PHE A O 1
ATOM 4534 N N . PRO A 1 572 ? 2.303 13.647 1.584 1.00 75.94 572 PRO A N 1
ATOM 4535 C CA . PRO A 1 572 ? 1.313 13.330 0.548 1.00 75.94 572 PRO A CA 1
ATOM 4536 C C . PRO A 1 572 ? 1.170 14.390 -0.552 1.00 75.94 572 PRO A C 1
ATOM 4538 O O . PRO A 1 572 ? 0.939 14.048 -1.708 1.00 75.94 572 PRO A O 1
ATOM 4541 N N . ALA A 1 573 ? 1.348 15.671 -0.208 1.00 75.25 573 ALA A N 1
ATOM 4542 C CA . ALA A 1 573 ? 1.256 16.781 -1.155 1.00 75.25 573 ALA A CA 1
ATOM 4543 C C . ALA A 1 573 ? 2.344 16.745 -2.246 1.00 75.25 573 ALA A C 1
ATOM 4545 O O . ALA A 1 573 ? 2.090 17.153 -3.380 1.00 75.25 573 ALA A O 1
ATOM 4546 N N . TYR A 1 574 ? 3.537 16.233 -1.922 1.00 78.81 574 TYR A N 1
ATOM 4547 C CA . TYR A 1 574 ? 4.704 16.235 -2.810 1.00 78.81 574 TYR A CA 1
ATOM 4548 C C . TYR A 1 574 ? 5.084 14.846 -3.332 1.00 78.81 574 TYR A C 1
ATOM 4550 O O . TYR A 1 574 ? 5.929 14.757 -4.221 1.00 78.81 574 TYR A O 1
ATOM 4558 N N . PHE A 1 575 ? 4.438 13.781 -2.839 1.00 80.62 575 PHE A N 1
ATOM 4559 C CA . PHE A 1 575 ? 4.783 12.380 -3.103 1.00 80.62 575 PHE A CA 1
ATOM 4560 C C . PHE A 1 575 ? 5.172 12.100 -4.563 1.00 80.62 575 PHE A C 1
ATOM 4562 O O . PHE A 1 575 ? 6.315 11.735 -4.831 1.00 80.62 575 PHE A O 1
ATOM 4569 N N . ASN A 1 576 ? 4.268 12.327 -5.526 1.00 79.81 576 ASN A N 1
ATOM 4570 C CA . ASN A 1 576 ? 4.533 12.002 -6.933 1.00 79.81 576 ASN A CA 1
ATOM 4571 C C . ASN A 1 576 ? 5.637 12.871 -7.551 1.00 79.81 576 ASN A C 1
ATOM 4573 O O . ASN A 1 576 ? 6.394 12.387 -8.381 1.00 79.81 576 ASN A O 1
ATOM 4577 N N . CYS A 1 577 ? 5.733 14.149 -7.183 1.00 85.06 577 CYS A N 1
ATOM 4578 C CA . CYS A 1 577 ? 6.750 15.034 -7.750 1.00 85.06 577 CYS A CA 1
ATOM 4579 C C . CYS A 1 577 ? 8.141 14.633 -7.252 1.00 85.06 577 CYS A C 1
ATOM 4581 O O . CYS A 1 577 ? 9.043 14.360 -8.045 1.00 85.06 577 CYS A O 1
ATOM 4583 N N . SER A 1 578 ? 8.286 14.514 -5.934 1.00 85.94 578 SER A N 1
ATOM 4584 C CA . SER A 1 578 ? 9.559 14.224 -5.286 1.00 85.94 578 SER A CA 1
ATOM 4585 C C . SER A 1 578 ? 10.043 12.794 -5.533 1.00 85.94 578 SER A C 1
ATOM 4587 O O . SER A 1 578 ? 11.231 12.591 -5.779 1.00 85.94 578 SER A O 1
ATOM 4589 N N . PHE A 1 579 ? 9.144 11.803 -5.550 1.00 84.94 579 PHE A N 1
ATOM 4590 C CA . PHE A 1 579 ? 9.507 10.418 -5.868 1.00 84.94 579 PHE A CA 1
ATOM 4591 C C . PHE A 1 579 ? 10.044 10.289 -7.298 1.00 84.94 579 PHE A C 1
ATOM 4593 O O . PHE A 1 579 ? 11.098 9.693 -7.516 1.00 84.94 579 PHE A O 1
ATOM 4600 N N . TYR A 1 580 ? 9.358 10.890 -8.276 1.00 82.25 580 TYR A N 1
ATOM 4601 C CA . TYR A 1 580 ? 9.832 10.875 -9.659 1.00 82.25 580 TYR A CA 1
ATOM 4602 C C . TYR A 1 580 ? 11.105 11.707 -9.823 1.00 82.25 580 TYR A C 1
ATOM 4604 O O . TYR A 1 580 ? 11.997 11.293 -10.551 1.00 82.25 580 TYR A O 1
ATOM 4612 N N . CYS A 1 581 ? 11.254 12.818 -9.099 1.00 87.44 581 CYS A N 1
ATOM 4613 C CA . CYS A 1 581 ? 12.511 13.560 -9.067 1.00 87.44 581 CYS A CA 1
ATOM 4614 C C . CYS A 1 581 ? 13.685 12.660 -8.634 1.00 87.44 581 CYS A C 1
ATOM 4616 O O . CYS A 1 581 ? 14.660 12.526 -9.373 1.00 87.44 581 CYS A O 1
ATOM 4618 N N . ALA A 1 582 ? 13.553 11.958 -7.501 1.00 85.50 582 ALA A N 1
ATOM 4619 C CA . ALA A 1 582 ? 14.569 11.030 -6.994 1.00 85.50 582 ALA A CA 1
ATOM 4620 C C . ALA A 1 582 ? 14.913 9.909 -7.987 1.00 85.50 582 ALA A C 1
ATOM 4622 O O . ALA A 1 582 ? 16.080 9.574 -8.178 1.00 85.50 582 ALA A O 1
ATOM 4623 N N . LEU A 1 583 ? 13.887 9.345 -8.625 1.00 83.00 583 LEU A N 1
ATOM 4624 C CA . LEU A 1 583 ? 13.996 8.244 -9.579 1.00 83.00 583 LEU A CA 1
ATOM 4625 C C . LEU A 1 583 ? 14.751 8.643 -10.857 1.00 83.00 583 LEU A C 1
ATOM 4627 O O . LEU A 1 583 ? 15.454 7.822 -11.442 1.00 83.00 583 LEU A O 1
ATOM 4631 N N . LEU A 1 584 ? 14.605 9.897 -11.288 1.00 83.69 584 LEU A N 1
ATOM 4632 C CA . LEU A 1 584 ? 15.069 10.380 -12.590 1.00 83.69 584 LEU A CA 1
ATOM 4633 C C . LEU A 1 584 ? 16.455 11.040 -12.539 1.00 83.69 584 LEU A C 1
ATOM 4635 O O . LEU A 1 584 ? 17.137 11.062 -13.566 1.00 83.69 584 LEU A O 1
ATOM 4639 N N . ILE A 1 585 ? 16.895 11.537 -11.373 1.00 86.12 585 ILE A N 1
ATOM 4640 C CA . ILE A 1 585 ? 18.224 12.156 -11.183 1.00 86.12 585 ILE A CA 1
ATOM 4641 C C . ILE A 1 585 ? 19.367 11.270 -11.719 1.00 86.12 585 ILE A C 1
ATOM 4643 O O . ILE A 1 585 ? 20.140 11.787 -12.530 1.00 86.12 585 ILE A O 1
ATOM 4647 N N . PRO A 1 586 ? 19.485 9.969 -11.361 1.00 81.69 586 PRO A N 1
ATOM 4648 C CA . PRO A 1 586 ? 20.604 9.133 -11.808 1.00 81.69 586 PRO A CA 1
ATOM 4649 C C . PRO A 1 586 ? 20.722 9.070 -13.329 1.00 81.69 586 PRO A C 1
ATOM 4651 O O . PRO A 1 586 ? 21.762 9.337 -13.912 1.00 81.69 586 PRO A O 1
ATOM 4654 N N . SER A 1 587 ? 19.606 8.801 -13.988 1.00 78.31 587 SER A N 1
ATOM 4655 C CA . SER A 1 587 ? 19.535 8.678 -15.437 1.00 78.31 587 SER A CA 1
ATOM 4656 C C . SER A 1 587 ? 19.689 10.030 -16.158 1.00 78.31 587 SER A C 1
ATOM 4658 O O . SER A 1 587 ? 20.214 10.084 -17.268 1.00 78.31 587 SER A O 1
ATOM 4660 N N . MET A 1 588 ? 19.294 11.143 -15.523 1.00 80.06 588 MET A N 1
ATOM 4661 C CA . MET A 1 588 ? 19.514 12.494 -16.049 1.00 80.06 588 MET A CA 1
ATOM 4662 C C . MET A 1 588 ? 20.987 12.891 -16.020 1.00 80.06 588 MET A C 1
ATOM 4664 O O . MET A 1 588 ? 21.424 13.551 -16.958 1.00 80.06 588 MET A O 1
ATOM 4668 N N . MET A 1 589 ? 21.750 12.459 -15.008 1.00 79.88 589 MET A N 1
ATOM 4669 C CA . MET A 1 589 ? 23.192 12.720 -14.882 1.00 79.88 589 MET A CA 1
ATOM 4670 C C . MET A 1 589 ? 23.996 12.247 -16.103 1.00 79.88 589 MET A C 1
ATOM 4672 O O . MET A 1 589 ? 24.864 12.981 -16.573 1.00 79.88 589 MET A O 1
ATOM 4676 N N . HIS A 1 590 ? 23.644 11.098 -16.686 1.00 73.69 590 HIS A N 1
ATOM 4677 C CA . HIS A 1 590 ? 24.275 10.602 -17.916 1.00 73.69 590 HIS A CA 1
ATOM 4678 C C . HIS A 1 590 ? 23.967 11.475 -19.147 1.00 73.69 590 HIS A C 1
ATOM 4680 O O . HIS A 1 590 ? 24.775 11.568 -20.067 1.00 73.69 590 HIS A O 1
ATOM 4686 N N . MET A 1 591 ? 22.810 12.147 -19.172 1.00 71.75 591 MET A N 1
ATOM 4687 C CA . MET A 1 591 ? 22.343 12.929 -20.326 1.00 71.75 591 MET A CA 1
ATOM 4688 C C . MET A 1 591 ? 22.716 14.414 -20.269 1.00 71.75 591 MET A C 1
ATOM 4690 O O . MET A 1 591 ? 22.580 15.121 -21.271 1.00 71.75 591 MET A O 1
ATOM 4694 N N . VAL A 1 592 ? 23.187 14.922 -19.125 1.00 71.81 592 VAL A N 1
ATOM 4695 C CA . VAL A 1 592 ? 23.438 16.366 -18.942 1.00 71.81 592 VAL A CA 1
ATOM 4696 C C . VAL A 1 592 ? 24.510 16.910 -19.895 1.00 71.81 592 VAL A C 1
ATOM 4698 O O . VAL A 1 592 ? 24.574 18.120 -20.124 1.00 71.81 592 VAL A O 1
ATOM 4701 N N . ALA A 1 593 ? 25.331 16.044 -20.497 1.00 68.75 593 ALA A N 1
ATOM 4702 C CA . ALA A 1 593 ? 26.284 16.431 -21.536 1.00 68.75 593 ALA A CA 1
ATOM 4703 C C . ALA A 1 593 ? 25.620 17.191 -22.704 1.00 68.75 593 ALA A C 1
ATOM 4705 O O . ALA A 1 593 ? 26.250 18.079 -23.279 1.00 68.75 593 ALA A O 1
ATOM 4706 N N . MET A 1 594 ? 24.338 16.923 -22.998 1.00 75.12 594 MET A N 1
ATOM 4707 C CA . MET A 1 594 ? 23.568 17.585 -24.057 1.00 75.12 594 MET A CA 1
ATOM 4708 C C . MET A 1 594 ? 22.287 18.247 -23.505 1.00 75.12 594 MET A C 1
ATOM 4710 O O . MET A 1 594 ? 21.224 17.626 -23.475 1.00 75.12 594 MET A O 1
ATOM 4714 N N . PRO A 1 595 ? 22.327 19.537 -23.113 1.00 71.31 595 PRO A N 1
ATOM 4715 C CA . PRO A 1 595 ? 21.171 20.237 -22.535 1.00 71.31 595 PRO A CA 1
ATOM 4716 C C . PRO A 1 595 ? 19.920 20.255 -23.429 1.00 71.31 595 PRO A C 1
ATOM 4718 O O . PRO A 1 595 ? 18.798 20.187 -22.927 1.00 71.31 595 PRO A O 1
ATOM 4721 N N . LEU A 1 596 ? 20.105 20.300 -24.755 1.00 76.50 596 LEU A N 1
ATOM 4722 C CA . LEU A 1 596 ? 19.008 20.240 -25.726 1.00 76.50 596 LEU A CA 1
ATOM 4723 C C . LEU A 1 596 ? 18.247 18.906 -25.640 1.00 76.50 596 LEU A C 1
ATOM 4725 O O . LEU A 1 596 ? 17.020 18.888 -25.721 1.00 76.50 596 LEU A O 1
ATOM 4729 N N . MET A 1 597 ? 18.967 17.804 -25.406 1.00 73.56 597 MET A N 1
ATOM 4730 C CA . MET A 1 597 ? 18.371 16.479 -25.232 1.00 73.56 597 MET A CA 1
ATOM 4731 C C . MET A 1 597 ? 17.520 16.441 -23.968 1.00 73.56 597 MET A C 1
ATOM 4733 O O . MET A 1 597 ? 16.373 16.011 -24.026 1.00 73.56 597 MET A O 1
ATOM 4737 N N . MET A 1 598 ? 18.013 16.983 -22.848 1.00 73.81 598 MET A N 1
ATOM 4738 C CA . MET A 1 598 ? 17.234 17.047 -21.604 1.00 73.81 598 MET A CA 1
ATOM 4739 C C . MET A 1 598 ? 15.908 17.799 -21.794 1.00 73.81 598 MET A C 1
ATOM 4741 O O . MET A 1 598 ? 14.860 17.325 -21.356 1.00 73.81 598 MET A O 1
ATOM 4745 N N . PHE A 1 599 ? 15.933 18.939 -22.491 1.00 77.56 599 PHE A N 1
ATOM 4746 C CA . PHE A 1 599 ? 14.728 19.727 -22.766 1.00 77.56 599 PHE A CA 1
ATOM 4747 C C . PHE A 1 599 ? 13.759 19.002 -23.711 1.00 77.56 599 PHE A C 1
ATOM 4749 O O . PHE A 1 599 ? 12.558 18.933 -23.438 1.00 77.56 599 PHE A O 1
ATOM 4756 N N . SER A 1 600 ? 14.280 18.381 -24.773 1.00 76.88 600 SER A N 1
ATOM 4757 C CA . SER A 1 600 ? 13.491 17.567 -25.705 1.00 76.88 600 SER A CA 1
ATOM 4758 C C . SER A 1 600 ? 12.785 16.402 -24.994 1.00 76.88 600 SER A C 1
ATOM 4760 O O . SER A 1 600 ? 11.614 16.123 -25.250 1.00 76.88 600 SER A O 1
ATOM 4762 N N . ARG A 1 601 ? 13.434 15.777 -24.002 1.00 73.56 601 ARG A N 1
ATOM 4763 C CA . ARG A 1 601 ? 12.836 14.702 -23.187 1.00 73.56 601 ARG A CA 1
ATOM 4764 C C . ARG A 1 601 ? 11.701 15.187 -22.284 1.00 73.56 601 ARG A C 1
ATOM 4766 O O . ARG A 1 601 ? 10.703 14.475 -22.137 1.00 73.56 601 ARG A O 1
ATOM 4773 N N . VAL A 1 602 ? 11.817 16.384 -21.706 1.00 78.62 602 VAL A N 1
ATOM 4774 C CA . VAL A 1 602 ? 10.724 17.000 -20.932 1.00 78.62 602 VAL A CA 1
ATOM 4775 C C . VAL A 1 602 ? 9.512 17.256 -21.833 1.00 78.62 602 VAL A C 1
ATOM 4777 O O . VAL A 1 602 ? 8.386 16.939 -21.446 1.00 78.62 602 VAL A O 1
ATOM 4780 N N . ILE A 1 603 ? 9.740 17.730 -23.061 1.00 81.00 603 ILE A N 1
ATOM 4781 C CA . ILE A 1 603 ? 8.680 17.938 -24.059 1.00 81.00 603 ILE A CA 1
ATOM 4782 C C . ILE A 1 603 ? 8.057 16.607 -24.505 1.00 81.00 603 ILE A C 1
ATOM 4784 O O . ILE A 1 603 ? 6.838 16.475 -24.527 1.00 81.00 603 ILE A O 1
ATOM 4788 N N . SER A 1 604 ? 8.860 15.584 -24.804 1.00 76.25 604 SER A N 1
ATOM 4789 C CA . SER A 1 604 ? 8.358 14.242 -25.149 1.00 76.25 604 SER A CA 1
ATOM 4790 C C . SER A 1 604 ? 7.407 13.690 -24.096 1.00 76.25 604 SER A C 1
ATOM 4792 O O . SER A 1 604 ? 6.384 13.072 -24.395 1.00 76.25 604 SER A O 1
ATOM 4794 N N . SER A 1 605 ? 7.787 13.891 -22.840 1.00 76.31 605 SER A N 1
ATOM 4795 C CA . SER A 1 605 ? 7.081 13.396 -21.672 1.00 76.31 605 SER A CA 1
ATOM 4796 C C . SER A 1 605 ? 5.753 14.120 -21.474 1.00 76.31 605 SER A C 1
ATOM 4798 O O . SER A 1 605 ? 4.734 13.479 -21.217 1.00 76.31 605 SER A O 1
ATOM 4800 N N . SER A 1 606 ? 5.730 15.443 -21.665 1.00 78.88 606 SER A N 1
ATOM 4801 C CA . SER A 1 606 ? 4.491 16.220 -21.616 1.00 78.88 606 SER A CA 1
ATOM 4802 C C . SER A 1 606 ? 3.554 15.863 -22.774 1.00 78.88 606 SER A C 1
ATOM 4804 O O . SER A 1 606 ? 2.366 15.635 -22.541 1.00 78.88 606 SER A O 1
ATOM 4806 N N . LEU A 1 607 ? 4.081 15.698 -23.992 1.00 79.38 607 LEU A N 1
ATOM 4807 C CA . LEU A 1 607 ? 3.311 15.245 -25.156 1.00 79.38 607 LEU A CA 1
ATOM 4808 C C . LEU A 1 607 ? 2.725 13.847 -24.949 1.00 79.38 607 LEU A C 1
ATOM 4810 O O . LEU A 1 607 ? 1.567 13.616 -25.290 1.00 79.38 607 LEU A O 1
ATOM 4814 N N . THR A 1 608 ? 3.475 12.934 -24.332 1.00 75.31 608 THR A N 1
ATOM 4815 C CA . THR A 1 608 ? 2.994 11.582 -24.009 1.00 75.31 608 THR A CA 1
ATOM 4816 C C . THR A 1 608 ? 1.792 11.625 -23.063 1.00 75.31 608 THR A C 1
ATOM 4818 O O . THR A 1 608 ? 0.778 10.975 -23.324 1.00 75.31 608 THR A O 1
ATOM 4821 N N . VAL A 1 609 ? 1.860 12.429 -21.995 1.00 74.62 609 VAL A N 1
ATOM 4822 C CA . VAL A 1 609 ? 0.742 12.607 -21.049 1.00 74.62 609 VAL A CA 1
ATOM 4823 C C . VAL A 1 609 ? -0.475 13.221 -21.742 1.00 74.62 609 VAL A C 1
ATOM 4825 O O . VAL A 1 609 ? -1.588 12.718 -21.579 1.00 74.62 609 VAL A O 1
ATOM 4828 N N . MET A 1 610 ? -0.273 14.264 -22.551 1.00 77.25 610 MET A N 1
ATOM 4829 C CA . MET A 1 610 ? -1.357 14.929 -23.286 1.00 77.25 610 MET A CA 1
ATOM 4830 C C . MET A 1 610 ? -2.012 14.003 -24.313 1.00 77.25 610 MET A C 1
ATOM 4832 O O . MET A 1 610 ? -3.234 13.980 -24.438 1.00 77.25 610 MET A O 1
ATOM 4836 N N . THR A 1 611 ? -1.218 13.189 -25.005 1.00 76.19 611 THR A N 1
ATOM 4837 C CA . THR A 1 611 ? -1.711 12.231 -26.001 1.00 76.19 611 THR A CA 1
ATOM 4838 C C . THR A 1 611 ? -2.479 11.092 -25.339 1.00 76.19 611 THR A C 1
ATOM 4840 O O . THR A 1 611 ? -3.565 10.738 -25.792 1.00 76.19 611 THR A O 1
ATOM 4843 N N . TYR A 1 612 ? -1.979 10.558 -24.219 1.00 72.88 612 TYR A N 1
ATOM 4844 C CA . TYR A 1 612 ? -2.719 9.580 -23.421 1.00 72.88 612 TYR A CA 1
ATOM 4845 C C . TYR A 1 612 ? -4.063 10.150 -22.954 1.00 72.88 612 TYR A C 1
ATOM 4847 O O . TYR A 1 612 ? -5.097 9.494 -23.084 1.00 72.88 612 TYR A O 1
ATOM 4855 N N . TYR A 1 613 ? -4.068 11.388 -22.456 1.00 72.25 613 TYR A N 1
ATOM 4856 C CA . TYR A 1 613 ? -5.296 12.071 -22.064 1.00 72.25 613 TYR A CA 1
ATOM 4857 C C . TYR A 1 613 ? -6.258 12.227 -23.247 1.00 72.25 613 TYR A C 1
ATOM 4859 O O . TYR A 1 613 ? -7.436 11.899 -23.120 1.00 72.25 613 TYR A O 1
ATOM 4867 N N . ALA A 1 614 ? -5.759 12.630 -24.417 1.00 74.44 614 ALA A N 1
ATOM 4868 C CA . ALA A 1 614 ? -6.566 12.728 -25.627 1.00 74.44 614 ALA A CA 1
ATOM 4869 C C . ALA A 1 614 ? -7.186 11.373 -26.021 1.00 74.44 614 ALA A C 1
ATOM 4871 O O . ALA A 1 614 ? -8.372 11.321 -26.340 1.00 74.44 614 ALA A O 1
ATOM 4872 N N . ILE A 1 615 ? -6.446 10.263 -25.922 1.00 72.62 615 ILE A N 1
ATOM 4873 C CA . ILE A 1 615 ? -6.984 8.912 -26.166 1.00 72.62 615 ILE A CA 1
ATOM 4874 C C . ILE A 1 615 ? -8.103 8.577 -25.171 1.00 72.62 615 ILE A C 1
ATOM 4876 O O . ILE A 1 615 ? -9.170 8.100 -25.565 1.00 72.62 615 ILE A O 1
ATOM 4880 N N . VAL A 1 616 ? -7.875 8.828 -23.881 1.00 67.94 616 VAL A N 1
ATOM 4881 C CA . VAL A 1 616 ? -8.839 8.499 -22.819 1.00 67.94 616 VAL A CA 1
ATOM 4882 C C . VAL A 1 616 ? -10.099 9.362 -22.895 1.00 67.94 616 VAL A C 1
ATOM 4884 O O . VAL A 1 616 ? -11.180 8.880 -22.569 1.00 67.94 616 VAL A O 1
ATOM 4887 N N . VAL A 1 617 ? -9.986 10.619 -23.319 1.00 67.44 617 VAL A N 1
ATOM 4888 C CA . VAL A 1 617 ? -11.129 11.536 -23.404 1.00 67.44 617 VAL A CA 1
ATOM 4889 C C . VAL A 1 617 ? -11.886 11.387 -24.721 1.00 67.44 617 VAL A C 1
ATOM 4891 O O . VAL A 1 617 ? -13.112 11.311 -24.697 1.00 67.44 617 VAL A O 1
ATOM 4894 N N . PHE A 1 618 ? -11.184 11.330 -25.855 1.00 66.25 618 PHE A N 1
ATOM 4895 C CA . PHE A 1 618 ? -11.812 11.420 -27.177 1.00 66.25 618 PHE A CA 1
ATOM 4896 C C . PHE A 1 618 ? -12.048 10.069 -27.859 1.00 66.25 618 PHE A C 1
ATOM 4898 O O . PHE A 1 618 ? -13.031 9.934 -28.582 1.00 66.25 618 PHE A O 1
ATOM 4905 N N . VAL A 1 619 ? -11.185 9.066 -27.653 1.00 64.25 619 VAL A N 1
ATOM 4906 C CA . VAL A 1 619 ? -11.275 7.783 -28.385 1.00 64.25 619 VAL A CA 1
ATOM 4907 C C . VAL A 1 619 ? -12.147 6.770 -27.641 1.00 64.25 619 VAL A C 1
ATOM 4909 O O . VAL A 1 619 ? -12.928 6.049 -28.256 1.00 64.25 619 VAL A O 1
ATOM 4912 N N . PHE A 1 620 ? -12.062 6.734 -26.310 1.00 62.62 620 PHE A N 1
ATOM 4913 C CA . PHE A 1 620 ? -12.895 5.866 -25.477 1.00 62.62 620 PHE A CA 1
ATOM 4914 C C . PHE A 1 620 ? -13.333 6.603 -24.204 1.00 62.62 620 PHE A C 1
ATOM 4916 O O . PHE A 1 620 ? -12.660 6.462 -23.173 1.00 62.62 620 PHE A O 1
ATOM 4923 N N . PRO A 1 621 ? -14.448 7.354 -24.254 1.00 57.84 621 PRO A N 1
ATOM 4924 C CA . PRO A 1 621 ? -14.876 8.210 -23.154 1.00 57.84 621 PRO A CA 1
ATOM 4925 C C . PRO A 1 621 ? -15.029 7.441 -21.835 1.00 57.84 621 PRO A C 1
ATOM 4927 O O . PRO A 1 621 ? -15.237 6.222 -21.805 1.00 57.84 621 PRO A O 1
ATOM 4930 N N . VAL A 1 622 ? -14.879 8.176 -20.729 1.00 55.25 622 VAL A N 1
ATOM 4931 C CA . VAL A 1 622 ? -14.992 7.661 -19.358 1.00 55.25 622 VAL A CA 1
ATOM 4932 C C . VAL A 1 622 ? -16.304 6.895 -19.196 1.00 55.25 622 VAL A C 1
ATOM 4934 O O . VAL A 1 622 ? -17.357 7.370 -19.607 1.00 55.25 622 VAL A O 1
ATOM 4937 N N . ASP A 1 623 ? -16.213 5.711 -18.588 1.00 56.16 623 ASP A N 1
ATOM 4938 C CA . ASP A 1 623 ? -17.343 4.834 -18.279 1.00 56.16 623 ASP A CA 1
ATOM 4939 C C . ASP A 1 623 ? -18.492 5.639 -17.644 1.00 56.16 623 ASP A C 1
ATOM 4941 O O . ASP A 1 623 ? -18.311 6.264 -16.593 1.00 56.16 623 ASP A O 1
ATOM 4945 N N . THR A 1 624 ? -19.658 5.664 -18.294 1.00 52.94 624 THR A N 1
ATOM 4946 C CA . THR A 1 624 ? -20.815 6.474 -17.880 1.00 52.94 624 THR A CA 1
ATOM 4947 C C . THR A 1 624 ? -21.271 6.106 -16.472 1.00 52.94 624 THR A C 1
ATOM 4949 O O . THR A 1 624 ? -21.612 6.991 -15.687 1.00 52.94 624 THR A O 1
ATOM 4952 N N . ILE A 1 625 ? -21.158 4.826 -16.104 1.00 53.69 625 ILE A N 1
ATOM 4953 C CA . ILE A 1 625 ? -21.449 4.297 -14.764 1.00 53.69 625 ILE A CA 1
ATOM 4954 C C . ILE A 1 625 ? -20.526 4.927 -13.717 1.00 53.69 625 ILE A C 1
ATOM 4956 O O . ILE A 1 625 ? -20.943 5.243 -12.606 1.00 53.69 625 ILE A O 1
ATOM 4960 N N . ARG A 1 626 ? -19.263 5.161 -14.073 1.00 53.88 626 ARG A N 1
ATOM 4961 C CA . ARG A 1 626 ? -18.264 5.722 -13.165 1.00 53.88 626 ARG A CA 1
ATOM 4962 C C . ARG A 1 626 ? -18.371 7.233 -13.030 1.00 53.88 626 ARG A C 1
ATOM 4964 O O . ARG A 1 626 ? -18.183 7.748 -11.936 1.00 53.88 626 ARG A O 1
ATOM 4971 N N . VAL A 1 627 ? -18.706 7.939 -14.110 1.00 55.59 627 VAL A N 1
ATOM 4972 C CA . VAL A 1 627 ? -19.082 9.363 -14.033 1.00 55.59 627 VAL A CA 1
ATOM 4973 C C . VAL A 1 627 ? -20.280 9.526 -13.099 1.00 55.59 627 VAL A C 1
ATOM 4975 O O . VAL A 1 627 ? -20.302 10.436 -12.272 1.00 55.59 627 VAL A O 1
ATOM 4978 N N . LEU A 1 628 ? -21.231 8.595 -13.173 1.00 54.84 628 LEU A N 1
ATOM 4979 C CA . LEU A 1 628 ? -22.364 8.544 -12.265 1.00 54.84 628 LEU A CA 1
ATOM 4980 C C . LEU A 1 628 ? -21.974 8.244 -10.819 1.00 54.84 628 LEU A C 1
ATOM 4982 O O . LEU A 1 628 ? -22.414 8.969 -9.934 1.00 54.84 628 LEU A O 1
ATOM 4986 N N . HIS A 1 629 ? -21.116 7.258 -10.568 1.00 54.56 629 HIS A N 1
ATOM 4987 C CA . HIS A 1 629 ? -20.646 6.967 -9.215 1.00 54.56 629 HIS A CA 1
ATOM 4988 C C . HIS A 1 629 ? -19.817 8.119 -8.625 1.00 54.56 629 HIS A C 1
ATOM 4990 O O . HIS A 1 629 ? -19.989 8.479 -7.471 1.00 54.56 629 HIS A O 1
ATOM 4996 N N . ASN A 1 630 ? -18.980 8.790 -9.420 1.00 53.50 630 ASN A N 1
ATOM 4997 C CA . ASN A 1 630 ? -18.276 9.991 -8.964 1.00 53.50 630 ASN A CA 1
ATOM 4998 C C . ASN A 1 630 ? -19.252 11.133 -8.655 1.00 53.50 630 ASN A C 1
ATOM 5000 O O . ASN A 1 630 ? -19.040 11.873 -7.699 1.00 53.50 630 ASN A O 1
ATOM 5004 N N . SER A 1 631 ? -20.335 11.267 -9.430 1.00 60.22 631 SER A N 1
ATOM 5005 C CA . SER A 1 631 ? -21.400 12.222 -9.113 1.00 60.22 631 SER A CA 1
ATOM 5006 C C . SER A 1 631 ? -22.165 11.835 -7.844 1.00 60.22 631 SER A C 1
ATOM 5008 O O . SER A 1 631 ? -22.520 12.714 -7.068 1.00 60.22 631 SER A O 1
ATOM 5010 N N . GLU A 1 632 ? -22.355 10.539 -7.590 1.00 55.50 632 GLU A N 1
ATOM 5011 C CA . GLU A 1 632 ? -22.947 10.000 -6.362 1.00 55.50 632 GLU A CA 1
ATOM 5012 C C . GLU A 1 632 ? -22.068 10.310 -5.151 1.00 55.50 632 GLU A C 1
ATOM 5014 O O . GLU A 1 632 ? -22.544 10.898 -4.187 1.00 55.50 632 GLU A O 1
ATOM 5019 N N . VAL A 1 633 ? -20.773 9.998 -5.227 1.00 58.59 633 VAL A N 1
ATOM 5020 C CA . VAL A 1 633 ? -19.788 10.283 -4.176 1.00 58.59 633 VAL A CA 1
ATOM 5021 C C . VAL A 1 633 ? -19.671 11.785 -3.933 1.00 58.59 633 VAL A C 1
ATOM 5023 O O . VAL A 1 633 ? -19.657 12.209 -2.784 1.00 58.59 633 VAL A O 1
ATOM 5026 N N . TRP A 1 634 ? -19.641 12.609 -4.985 1.00 66.00 634 TRP A N 1
ATOM 5027 C CA . TRP A 1 634 ? -19.637 14.067 -4.843 1.00 66.00 634 TRP A CA 1
ATOM 5028 C C . TRP A 1 634 ? -20.892 14.571 -4.123 1.00 66.00 634 TRP A C 1
ATOM 5030 O O . TRP A 1 634 ? -20.790 15.389 -3.211 1.00 66.00 634 TRP A O 1
ATOM 5040 N N . VAL A 1 635 ? -22.068 14.045 -4.481 1.00 58.16 635 VAL A N 1
ATOM 5041 C CA . VAL A 1 635 ? -23.322 14.356 -3.788 1.00 58.16 635 VAL A CA 1
ATOM 5042 C C . VAL A 1 635 ? -23.264 13.903 -2.328 1.00 58.16 635 VAL A C 1
ATOM 5044 O O . VAL A 1 635 ? -23.607 14.687 -1.452 1.00 58.16 635 VAL A O 1
ATOM 5047 N N . MET A 1 636 ? -22.799 12.686 -2.042 1.00 55.38 636 MET A N 1
ATOM 5048 C CA . MET A 1 636 ? -22.705 12.143 -0.681 1.00 55.38 636 MET A CA 1
ATOM 5049 C C . MET A 1 636 ? -21.708 12.909 0.192 1.00 55.38 636 MET A C 1
ATOM 5051 O O . MET A 1 636 ? -22.022 13.212 1.341 1.00 55.38 636 MET A O 1
ATOM 5055 N N . ASN A 1 637 ? -20.552 13.286 -0.354 1.00 56.53 637 ASN A N 1
ATOM 5056 C CA . ASN A 1 637 ? -19.589 14.149 0.325 1.00 56.53 637 ASN A CA 1
ATOM 5057 C C . ASN A 1 637 ? -20.198 15.524 0.590 1.00 56.53 637 ASN A C 1
ATOM 5059 O O . ASN A 1 637 ? -20.141 16.002 1.714 1.00 56.53 637 ASN A O 1
ATOM 5063 N N . GLY A 1 638 ? -20.887 16.111 -0.391 1.00 61.38 638 GLY A N 1
ATOM 5064 C CA . GLY A 1 638 ? -21.610 17.362 -0.182 1.00 61.38 638 GLY A CA 1
ATOM 5065 C C . GLY A 1 638 ? -22.720 17.253 0.872 1.00 61.38 638 GLY A C 1
ATOM 5066 O O . GLY A 1 638 ? -22.944 18.211 1.607 1.00 61.38 638 GLY A O 1
ATOM 5067 N N . ILE A 1 639 ? -23.392 16.098 1.004 1.00 59.94 639 ILE A N 1
ATOM 5068 C CA . ILE A 1 639 ? -24.385 15.845 2.068 1.00 59.94 639 ILE A CA 1
ATOM 5069 C C . ILE A 1 639 ? -23.672 15.754 3.421 1.00 59.94 639 ILE A C 1
ATOM 5071 O O . ILE A 1 639 ? -24.142 16.324 4.402 1.00 59.94 639 ILE A O 1
ATOM 5075 N N . SER A 1 640 ? -22.543 15.050 3.478 1.00 52.56 640 SER A N 1
ATOM 5076 C CA . SER A 1 640 ? -21.724 14.895 4.683 1.00 52.56 640 SER A CA 1
ATOM 5077 C C . SER A 1 640 ? -21.147 16.228 5.163 1.00 52.56 640 SER A C 1
ATOM 5079 O O . SER A 1 640 ? -21.221 16.533 6.353 1.00 52.56 640 SER A O 1
ATOM 5081 N N . ASP A 1 641 ? -20.635 17.052 4.252 1.00 58.75 641 ASP A N 1
ATOM 5082 C CA . ASP A 1 641 ? -20.120 18.392 4.541 1.00 58.75 641 ASP A CA 1
ATOM 5083 C C . ASP A 1 641 ? -21.255 19.328 4.965 1.00 58.75 641 ASP A C 1
ATOM 5085 O O . ASP A 1 641 ? -21.109 20.088 5.921 1.00 58.75 641 ASP A O 1
ATOM 5089 N N . TYR A 1 642 ? -22.423 19.224 4.321 1.00 58.03 642 TYR A N 1
ATOM 5090 C CA . TYR A 1 642 ? -23.632 19.934 4.736 1.00 58.03 642 TYR A CA 1
ATOM 5091 C C . TYR A 1 642 ? -24.048 19.555 6.164 1.00 58.03 642 TYR A C 1
ATOM 5093 O O . TYR A 1 642 ? -24.276 20.440 6.986 1.00 58.03 642 TYR A O 1
ATOM 5101 N N . LEU A 1 643 ? -24.101 18.259 6.490 1.00 52.22 643 LEU A N 1
ATOM 5102 C CA . LEU A 1 643 ? -24.428 17.766 7.831 1.00 52.22 643 LEU A CA 1
ATOM 5103 C C . LEU A 1 643 ? -23.371 18.170 8.863 1.00 52.22 643 LEU A C 1
ATOM 5105 O O . LEU A 1 643 ? -23.727 18.585 9.960 1.00 52.22 643 LEU A O 1
ATOM 5109 N N . SER A 1 644 ? -22.088 18.100 8.513 1.00 50.50 644 SER A N 1
ATOM 5110 C CA . SER A 1 644 ? -20.977 18.520 9.373 1.00 50.50 644 SER A CA 1
ATOM 5111 C C . SER A 1 644 ? -21.045 20.010 9.698 1.00 50.50 644 SER A C 1
ATOM 5113 O O . SER A 1 644 ? -20.912 20.393 10.859 1.00 50.50 644 SER A O 1
ATOM 5115 N N . SER A 1 645 ? -21.314 20.851 8.700 1.00 53.69 645 SER A N 1
ATOM 5116 C CA . SER A 1 645 ? -21.497 22.294 8.885 1.00 53.69 645 SER A CA 1
ATOM 5117 C C . SER A 1 645 ? -22.759 22.613 9.688 1.00 53.69 645 SER A C 1
ATOM 5119 O O . SER A 1 645 ? -22.732 23.475 10.559 1.00 53.69 645 SER A O 1
ATOM 5121 N N . LEU A 1 646 ? -23.846 21.866 9.481 1.00 51.81 646 LEU A N 1
ATOM 5122 C CA . LEU A 1 646 ? -25.081 22.013 10.255 1.00 51.81 646 LEU A CA 1
ATOM 5123 C C . LEU A 1 646 ? -24.884 21.595 11.723 1.00 51.81 646 LEU A C 1
ATOM 5125 O O . LEU A 1 646 ? -25.380 22.260 12.627 1.00 51.81 646 LEU A O 1
ATOM 5129 N N . ILE A 1 647 ? -24.098 20.545 11.976 1.00 48.62 647 ILE A N 1
ATOM 5130 C CA . ILE A 1 647 ? -23.684 20.132 13.324 1.00 48.62 647 ILE A CA 1
ATOM 5131 C C . ILE A 1 647 ? -22.775 21.187 13.971 1.00 48.62 647 ILE A C 1
ATOM 5133 O O . ILE A 1 647 ? -22.936 21.449 15.159 1.00 48.62 647 ILE A O 1
ATOM 5137 N N . ARG A 1 648 ? -21.860 21.821 13.224 1.00 49.28 648 ARG A N 1
ATOM 5138 C CA . ARG A 1 648 ? -21.034 22.935 13.732 1.00 49.28 648 ARG A CA 1
ATOM 5139 C C . ARG A 1 648 ? -21.883 24.141 14.132 1.00 49.28 648 ARG A C 1
ATOM 5141 O O . ARG A 1 648 ? -21.682 24.677 15.215 1.00 49.28 648 ARG A O 1
ATOM 5148 N N . LEU A 1 649 ? -22.883 24.493 13.327 1.00 51.66 649 LEU A N 1
ATOM 5149 C CA . LEU A 1 649 ? -23.865 25.532 13.657 1.00 51.66 649 LEU A CA 1
ATOM 5150 C C . LEU A 1 649 ? -24.709 25.190 14.889 1.00 51.66 649 LEU A C 1
ATOM 5152 O O . LEU A 1 649 ? -24.974 26.062 15.704 1.00 51.66 649 LEU A O 1
ATOM 5156 N N . LEU A 1 650 ? -25.080 23.919 15.070 1.00 45.78 650 LEU A N 1
ATOM 5157 C CA . LEU A 1 650 ? -25.743 23.434 16.291 1.00 45.78 650 LEU A CA 1
ATOM 5158 C C . LEU A 1 650 ? -24.812 23.408 17.520 1.00 45.78 650 LEU A C 1
ATOM 5160 O O . LEU A 1 650 ? -25.281 23.286 18.654 1.00 45.78 650 LEU A O 1
ATOM 5164 N N . GLN A 1 651 ? -23.494 23.456 17.313 1.00 40.75 651 GLN A N 1
ATOM 5165 C CA . GLN A 1 651 ? -22.486 23.469 18.373 1.00 40.75 651 GLN A CA 1
ATOM 5166 C C . GLN A 1 651 ? -22.058 24.882 18.779 1.00 40.75 651 GLN A C 1
ATOM 5168 O O . GLN A 1 651 ? -21.610 25.039 19.919 1.00 40.75 651 GLN A O 1
ATOM 5173 N N . ALA A 1 652 ? -22.204 25.873 17.895 1.00 44.50 652 ALA A N 1
ATOM 5174 C CA . ALA A 1 652 ? -21.917 27.272 18.183 1.00 44.50 652 ALA A CA 1
ATOM 5175 C C . ALA A 1 652 ? -22.919 27.827 19.219 1.00 44.50 652 ALA A C 1
ATOM 5177 O O . ALA A 1 652 ? -24.123 27.584 19.089 1.00 44.50 652 ALA A O 1
ATOM 5178 N N . PRO A 1 653 ? -22.462 28.534 20.271 1.00 41.50 653 PRO A N 1
ATOM 5179 C CA . PRO A 1 653 ? -23.364 29.240 21.171 1.00 41.50 653 PRO A CA 1
ATOM 5180 C C . PRO A 1 653 ? -24.068 30.335 20.367 1.00 41.50 653 PRO A C 1
ATOM 5182 O O . PRO A 1 653 ? -23.427 31.251 19.863 1.00 41.50 653 PRO A O 1
ATOM 5185 N N . VAL A 1 654 ? -25.380 30.200 20.187 1.00 41.25 654 VAL A N 1
ATOM 5186 C CA . VAL A 1 654 ? -26.181 31.196 19.474 1.00 41.25 654 VAL A CA 1
ATOM 5187 C C . VAL A 1 654 ? -26.342 32.401 20.396 1.00 41.25 654 VAL A C 1
ATOM 5189 O O . VAL A 1 654 ? -27.227 32.413 21.246 1.00 41.25 654 VAL A O 1
ATOM 5192 N N . ASP A 1 655 ? -25.458 33.383 20.253 1.00 43.69 655 ASP A N 1
ATOM 5193 C CA . ASP A 1 655 ? -25.705 34.747 20.710 1.00 43.69 655 ASP A CA 1
ATOM 5194 C C . ASP A 1 655 ? -26.259 35.532 19.511 1.00 43.69 655 ASP A C 1
ATOM 5196 O O . ASP A 1 655 ? -25.661 35.548 18.434 1.00 43.69 655 ASP A O 1
ATOM 5200 N N . ASP A 1 656 ? -27.418 36.173 19.676 1.00 44.09 656 ASP A N 1
ATOM 5201 C CA . ASP A 1 656 ? -28.238 36.790 18.610 1.00 44.09 656 ASP A CA 1
ATOM 5202 C C . ASP A 1 656 ? -27.569 37.980 17.870 1.00 44.09 656 ASP A C 1
ATOM 5204 O O . ASP A 1 656 ? -28.235 38.750 17.171 1.00 44.09 656 ASP A O 1
ATOM 5208 N N . ARG A 1 657 ? -26.256 38.192 18.024 1.00 45.22 657 ARG A N 1
ATOM 5209 C CA . ARG A 1 657 ? -25.542 39.396 17.566 1.00 45.22 657 ARG A CA 1
ATOM 5210 C C . ARG A 1 657 ? -24.382 39.169 16.595 1.00 45.22 657 ARG A C 1
ATOM 5212 O O . ARG A 1 657 ? -23.771 40.161 16.203 1.00 45.22 657 ARG A O 1
ATOM 5219 N N . GLU A 1 658 ? -24.099 37.946 16.147 1.00 48.03 658 GLU A N 1
ATOM 5220 C CA . GLU A 1 658 ? -23.015 37.712 15.177 1.00 48.03 658 GLU A CA 1
ATOM 5221 C C . GLU A 1 658 ? -23.525 37.625 13.717 1.00 48.03 658 GLU A C 1
ATOM 5223 O O . GLU A 1 658 ? -24.199 36.660 13.345 1.00 48.03 658 GLU A O 1
ATOM 5228 N N . PRO A 1 659 ? -23.214 38.613 12.849 1.00 53.25 659 PRO A N 1
ATOM 5229 C CA . PRO A 1 659 ? -23.644 38.637 11.442 1.00 53.25 659 PRO A CA 1
ATOM 5230 C C . PRO A 1 659 ? -23.062 37.494 10.586 1.00 53.25 659 PRO A C 1
ATOM 5232 O O . PRO A 1 659 ? -23.608 37.194 9.519 1.00 53.25 659 PRO A O 1
ATOM 5235 N N . ASP A 1 660 ? -22.010 36.825 11.062 1.00 55.31 660 ASP A N 1
ATOM 5236 C CA . ASP A 1 660 ? -21.330 35.726 10.367 1.00 55.31 660 ASP A CA 1
ATOM 5237 C C . ASP A 1 660 ? -22.162 34.429 10.364 1.00 55.31 660 ASP A C 1
ATOM 5239 O O . ASP A 1 660 ? -22.209 33.717 9.358 1.00 55.31 660 ASP A O 1
ATOM 5243 N N . VAL A 1 661 ? -22.938 34.171 11.424 1.00 53.34 661 VAL A N 1
ATOM 5244 C CA . VAL A 1 661 ? -23.797 32.975 11.540 1.00 53.34 661 VAL A CA 1
ATOM 5245 C C . VAL A 1 661 ? -24.931 33.007 10.510 1.00 53.34 661 VAL A C 1
ATOM 5247 O O . VAL A 1 661 ? -25.252 32.000 9.876 1.00 53.34 661 VAL A O 1
ATOM 5250 N N . MET A 1 662 ? -25.524 34.183 10.280 1.00 56.06 662 MET A N 1
ATOM 5251 C CA . MET A 1 662 ? -26.603 34.337 9.300 1.00 56.06 662 MET A CA 1
ATOM 5252 C C . MET A 1 662 ? -26.083 34.220 7.858 1.00 56.06 662 MET A C 1
ATOM 5254 O O . MET A 1 662 ? -26.769 33.653 7.001 1.00 56.06 662 MET A O 1
ATOM 5258 N N . GLN A 1 663 ? -24.854 34.677 7.582 1.00 64.12 663 GLN A N 1
ATOM 5259 C CA . GLN A 1 663 ? -24.193 34.434 6.295 1.00 64.12 663 GLN A CA 1
ATOM 5260 C C . GLN A 1 663 ? -23.922 32.944 6.059 1.00 64.12 663 GLN A C 1
ATOM 5262 O O . GLN A 1 663 ? -24.216 32.450 4.966 1.00 64.12 663 GLN A O 1
ATOM 5267 N N . GLU A 1 664 ? -23.450 32.206 7.066 1.00 57.84 664 GLU A N 1
ATOM 5268 C CA . GLU A 1 664 ? -23.258 30.754 6.961 1.00 57.84 664 GLU A CA 1
ATOM 5269 C C . GLU A 1 664 ? -24.581 30.004 6.742 1.00 57.84 664 GLU A C 1
ATOM 5271 O O . GLU A 1 664 ? -24.655 29.121 5.883 1.00 57.84 664 GLU A O 1
ATOM 5276 N N . ILE A 1 665 ? -25.664 30.392 7.428 1.00 57.94 665 ILE A N 1
ATOM 5277 C CA . ILE A 1 665 ? -27.009 29.822 7.221 1.00 57.94 665 ILE A CA 1
ATOM 5278 C C . ILE A 1 665 ? -27.503 30.081 5.790 1.00 57.94 665 ILE A C 1
ATOM 5280 O O . ILE A 1 665 ? -28.057 29.182 5.142 1.00 57.94 665 ILE A O 1
ATOM 5284 N N . HIS A 1 666 ? -27.292 31.286 5.256 1.00 65.00 666 HIS A N 1
ATOM 5285 C CA . HIS A 1 666 ? -27.646 31.606 3.873 1.00 65.00 666 HIS A CA 1
ATOM 5286 C C . HIS A 1 666 ? -26.795 30.832 2.855 1.00 65.00 666 HIS A C 1
ATOM 5288 O O . HIS A 1 666 ? -27.347 30.322 1.872 1.00 65.00 666 HIS A O 1
ATOM 5294 N N . ALA A 1 667 ? -25.494 30.668 3.106 1.00 63.62 667 ALA A N 1
ATOM 5295 C CA . ALA A 1 667 ? -24.603 29.848 2.285 1.00 63.62 667 ALA A CA 1
ATOM 5296 C C . ALA A 1 667 ? -25.016 28.363 2.303 1.00 63.62 667 ALA A C 1
ATOM 5298 O O . ALA A 1 667 ? -25.086 27.718 1.252 1.00 63.62 667 ALA A O 1
ATOM 5299 N N . LEU A 1 668 ? -25.404 27.833 3.466 1.00 57.97 668 LEU A N 1
ATOM 5300 C CA . LEU A 1 668 ? -25.930 26.473 3.624 1.00 57.97 668 LEU A CA 1
ATOM 5301 C C . LEU A 1 668 ? -27.264 26.269 2.910 1.00 57.97 668 LEU A C 1
ATOM 5303 O O . LEU A 1 668 ? -27.480 25.228 2.283 1.00 57.97 668 LEU A O 1
ATOM 5307 N N . LYS A 1 669 ? -28.160 27.260 2.958 1.00 63.53 669 LYS A N 1
ATOM 5308 C CA . LYS A 1 669 ? -29.433 27.233 2.226 1.00 63.53 669 LYS A CA 1
ATOM 5309 C C . LYS A 1 669 ? -29.213 27.251 0.710 1.00 63.53 669 LYS A C 1
ATOM 5311 O O . LYS A 1 669 ? -29.907 26.539 -0.016 1.00 63.53 669 LYS A O 1
ATOM 5316 N N . ALA A 1 670 ? -28.238 28.019 0.225 1.00 66.38 670 ALA A N 1
ATOM 5317 C CA . ALA A 1 670 ? -27.862 28.017 -1.187 1.00 66.38 670 ALA A CA 1
ATOM 5318 C C . ALA A 1 670 ? -27.284 26.653 -1.610 1.00 66.38 670 ALA A C 1
ATOM 5320 O O . ALA A 1 670 ? -27.728 26.079 -2.608 1.00 66.38 670 ALA A O 1
ATOM 5321 N N . CYS A 1 671 ? -26.379 26.088 -0.805 1.00 57.69 671 CYS A N 1
ATOM 5322 C CA . CYS A 1 671 ? -25.753 24.792 -1.064 1.00 57.69 671 CYS A CA 1
ATOM 5323 C C . CYS A 1 671 ? -26.778 23.640 -1.080 1.00 57.69 671 CYS A C 1
ATOM 5325 O O . CYS A 1 671 ? -26.787 22.831 -2.011 1.00 57.69 671 CYS A O 1
ATOM 5327 N N . SER A 1 672 ? -27.724 23.617 -0.130 1.00 58.56 672 SER A N 1
ATOM 5328 C CA . SER A 1 672 ? -28.741 22.558 -0.030 1.00 58.56 672 SER A CA 1
ATOM 5329 C C . SER A 1 672 ? -29.637 22.479 -1.270 1.00 58.56 672 SER A C 1
ATOM 5331 O O . SER A 1 672 ? -29.922 21.386 -1.758 1.00 58.56 672 SER A O 1
ATOM 5333 N N . THR A 1 673 ? -30.041 23.616 -1.846 1.00 66.81 673 THR A N 1
ATOM 5334 C CA . THR A 1 673 ? -30.884 23.620 -3.054 1.00 66.81 673 THR A CA 1
ATOM 5335 C C . THR A 1 673 ? -30.164 23.070 -4.287 1.00 66.81 673 THR A C 1
ATOM 5337 O O . THR A 1 673 ? -30.785 22.375 -5.095 1.00 66.81 673 THR A O 1
ATOM 5340 N N . GLY A 1 674 ? -28.861 23.338 -4.433 1.00 63.41 674 GLY A N 1
ATOM 5341 C CA . GLY A 1 674 ? -28.028 22.761 -5.492 1.00 63.41 674 GLY A CA 1
ATOM 5342 C C . GLY A 1 674 ? -27.846 21.254 -5.317 1.00 63.41 674 GLY A C 1
ATOM 5343 O O . GLY A 1 674 ? -28.032 20.488 -6.266 1.00 63.41 674 GLY A O 1
ATOM 5344 N N . LEU A 1 675 ? -27.582 20.828 -4.083 1.00 56.31 675 LEU A N 1
ATOM 5345 C CA . LEU A 1 675 ? -27.341 19.435 -3.728 1.00 56.31 675 LEU A CA 1
ATOM 5346 C C . LEU A 1 675 ? -28.590 18.557 -3.896 1.00 56.31 675 LEU A C 1
ATOM 5348 O O . LEU A 1 675 ? -28.542 17.527 -4.563 1.00 56.31 675 LEU A O 1
ATOM 5352 N N . TRP A 1 676 ? -29.745 18.999 -3.387 1.00 58.31 676 TRP A N 1
ATOM 5353 C CA . TRP A 1 676 ? -31.021 18.283 -3.531 1.00 58.31 676 TRP A CA 1
ATOM 5354 C C . TRP A 1 676 ? -31.477 18.178 -4.987 1.00 58.31 676 TRP A C 1
ATOM 5356 O O . TRP A 1 676 ? -32.099 17.187 -5.381 1.00 58.31 676 TRP A O 1
ATOM 5366 N N . ARG A 1 677 ? -31.149 19.177 -5.814 1.00 65.81 677 ARG A N 1
ATOM 5367 C CA . ARG A 1 677 ? -31.389 19.127 -7.260 1.00 65.81 677 ARG A CA 1
ATOM 5368 C C . ARG A 1 677 ? -30.499 18.074 -7.932 1.00 65.81 677 ARG A C 1
ATOM 5370 O O . ARG A 1 677 ? -30.998 17.348 -8.788 1.00 65.81 677 ARG A O 1
ATOM 5377 N N . ALA A 1 678 ? -29.239 17.938 -7.513 1.00 56.75 678 ALA A N 1
ATOM 5378 C CA . ALA A 1 678 ? -28.334 16.890 -7.991 1.00 56.75 678 ALA A CA 1
ATOM 5379 C C . ALA A 1 678 ? -28.783 15.481 -7.548 1.00 56.75 678 ALA A C 1
ATOM 5381 O O . ALA A 1 678 ? -28.889 14.593 -8.394 1.00 56.75 678 ALA A O 1
ATOM 5382 N N . VAL A 1 679 ? -29.167 15.298 -6.274 1.00 57.69 679 VAL A N 1
ATOM 5383 C CA . VAL A 1 679 ? -29.726 14.039 -5.731 1.00 57.69 679 VAL A CA 1
ATOM 5384 C C . VAL A 1 679 ? -30.933 13.570 -6.547 1.00 57.69 679 VAL A C 1
ATOM 5386 O O . VAL A 1 679 ? -31.015 12.404 -6.916 1.00 57.69 679 VAL A O 1
ATOM 5389 N N . ARG A 1 680 ? -31.864 14.472 -6.889 1.00 59.62 680 ARG A N 1
ATOM 5390 C CA . ARG A 1 680 ? -33.064 14.127 -7.679 1.00 59.62 680 ARG A CA 1
ATOM 5391 C C . ARG A 1 680 ? -32.756 13.734 -9.129 1.00 59.62 680 ARG A C 1
ATOM 5393 O O . ARG A 1 680 ? -33.555 13.032 -9.743 1.00 59.62 680 ARG A O 1
ATOM 5400 N N . GLN A 1 681 ? -31.625 14.173 -9.681 1.00 61.66 681 GLN A N 1
ATOM 5401 C CA . GLN A 1 681 ? -31.209 13.858 -11.053 1.00 61.66 681 GLN A CA 1
ATOM 5402 C C . GLN A 1 681 ? -30.375 12.575 -11.166 1.00 61.66 681 GLN A C 1
ATOM 5404 O O . GLN A 1 681 ? -30.223 12.062 -12.275 1.00 61.66 681 GLN A O 1
ATOM 5409 N N . LEU A 1 682 ? -29.844 12.042 -10.062 1.00 51.88 682 LEU A N 1
ATOM 5410 C CA . LEU A 1 682 ? -29.042 10.815 -10.076 1.00 51.88 682 LEU A CA 1
ATOM 5411 C C . LEU A 1 682 ? -29.855 9.555 -10.435 1.00 51.88 682 LEU A C 1
ATOM 5413 O O . LEU A 1 682 ? -29.467 8.868 -11.380 1.00 51.88 682 LEU A O 1
ATOM 5417 N N . PRO A 1 683 ? -31.001 9.258 -9.788 1.00 50.47 683 PRO A N 1
ATOM 5418 C CA . PRO A 1 683 ? -31.798 8.064 -10.075 1.00 50.47 683 PRO A CA 1
ATOM 5419 C C . PRO A 1 683 ? -32.200 7.887 -11.552 1.00 50.47 683 PRO A C 1
ATOM 5421 O O . PRO A 1 683 ? -32.035 6.781 -12.074 1.00 50.47 683 PRO A O 1
ATOM 5424 N N . PRO A 1 684 ? -32.678 8.923 -12.281 1.00 53.78 684 PRO A N 1
ATOM 5425 C CA . PRO A 1 684 ? -32.994 8.769 -13.701 1.00 53.78 684 PRO A CA 1
ATOM 5426 C C . PRO A 1 684 ? -31.746 8.540 -14.564 1.00 53.78 684 PRO A C 1
ATOM 5428 O O . PRO A 1 684 ? -31.825 7.760 -15.509 1.00 53.78 684 PRO A O 1
ATOM 5431 N N . LYS A 1 685 ? -30.594 9.135 -14.214 1.00 51.53 685 LYS A N 1
ATOM 5432 C CA . LYS A 1 685 ? -29.314 8.918 -14.911 1.00 51.53 685 LYS A CA 1
ATOM 5433 C C . LYS A 1 685 ? -28.744 7.511 -14.680 1.00 51.53 685 LYS A C 1
ATOM 5435 O O . LYS A 1 685 ? -28.173 6.937 -15.603 1.00 51.53 685 LYS A O 1
ATOM 5440 N N . ILE A 1 686 ? -28.926 6.942 -13.481 1.00 48.38 686 ILE A N 1
ATOM 5441 C CA . ILE A 1 686 ? -28.559 5.547 -13.162 1.00 48.38 686 ILE A CA 1
ATOM 5442 C C . ILE A 1 686 ? -29.420 4.604 -13.995 1.00 48.38 686 ILE A C 1
ATOM 5444 O O . ILE A 1 686 ? -28.908 3.673 -14.615 1.00 48.38 686 ILE A O 1
ATOM 5448 N N . LYS A 1 687 ? -30.725 4.887 -14.068 1.00 46.62 687 LYS A N 1
ATOM 5449 C CA . LYS A 1 687 ? -31.672 4.089 -14.843 1.00 46.62 687 LYS A CA 1
ATOM 5450 C C . LYS A 1 687 ? -31.337 4.100 -16.339 1.00 46.62 687 LYS A C 1
ATOM 5452 O O . LYS A 1 687 ? -31.303 3.031 -16.936 1.00 46.62 687 LYS A O 1
ATOM 5457 N N . THR A 1 688 ? -31.011 5.249 -16.937 1.00 50.62 688 THR A N 1
ATOM 5458 C CA . THR A 1 688 ? -30.571 5.310 -18.346 1.00 50.62 688 THR A CA 1
ATOM 5459 C C . THR A 1 688 ? -29.215 4.642 -18.577 1.00 50.62 688 THR A C 1
ATOM 5461 O O . THR A 1 688 ? -29.096 3.860 -19.513 1.00 50.62 688 THR A O 1
ATOM 5464 N N . ALA A 1 689 ? -28.224 4.843 -17.699 1.00 44.19 689 ALA A N 1
ATOM 5465 C CA . ALA A 1 689 ? -26.914 4.188 -17.820 1.00 44.19 689 ALA A CA 1
ATOM 5466 C C . ALA A 1 689 ? -26.984 2.655 -17.664 1.00 44.19 689 ALA A C 1
ATOM 5468 O O . ALA A 1 689 ? -26.185 1.941 -18.261 1.00 44.19 689 ALA A O 1
ATOM 5469 N N . SER A 1 690 ? -27.952 2.141 -16.895 1.00 41.94 690 SER A N 1
ATOM 5470 C CA . SER A 1 690 ? -28.206 0.699 -16.748 1.00 41.94 690 SER A CA 1
ATOM 5471 C C . SER A 1 690 ? -28.940 0.060 -17.938 1.00 41.94 690 SER A C 1
ATOM 5473 O O . SER A 1 690 ? -28.931 -1.161 -18.069 1.00 41.94 690 SER A O 1
ATOM 5475 N N . LEU A 1 691 ? -29.583 0.874 -18.787 1.00 39.66 691 LEU A N 1
ATOM 5476 C CA . LEU A 1 691 ? -30.405 0.434 -19.922 1.00 39.66 691 LEU A CA 1
ATOM 5477 C C . LEU A 1 691 ? -29.696 0.571 -21.279 1.00 39.66 691 LEU A C 1
ATOM 5479 O O . LEU A 1 691 ? -30.156 -0.018 -22.255 1.00 39.66 691 LEU A O 1
ATOM 5483 N N . GLU A 1 692 ? -28.595 1.322 -21.364 1.00 36.03 692 GLU A N 1
ATOM 5484 C CA . GLU A 1 692 ? -27.809 1.450 -22.593 1.00 36.03 692 GLU A CA 1
ATOM 5485 C C . GLU A 1 692 ? -26.869 0.242 -22.776 1.00 36.03 692 GLU A C 1
ATOM 5487 O O . GLU A 1 692 ? -25.899 0.095 -22.025 1.00 36.03 692 GLU A O 1
ATOM 5492 N N . PRO A 1 693 ? -27.067 -0.620 -23.796 1.00 35.09 693 PRO A N 1
ATOM 5493 C CA . PRO A 1 693 ? -25.984 -1.481 -24.248 1.00 35.09 693 PRO A CA 1
ATOM 5494 C C . PRO A 1 693 ? -24.860 -0.564 -24.746 1.00 35.09 693 PRO A C 1
ATOM 5496 O O . PRO A 1 693 ? -25.071 0.253 -25.639 1.00 35.09 693 PRO A O 1
ATOM 5499 N N . THR A 1 694 ? -23.668 -0.667 -24.153 1.00 38.88 694 THR A N 1
ATOM 5500 C CA . THR A 1 694 ? -22.495 0.181 -24.439 1.00 38.88 694 THR A CA 1
ATOM 5501 C C . THR A 1 694 ? -21.877 -0.110 -25.814 1.00 38.88 694 THR A C 1
ATOM 5503 O O . THR A 1 694 ? -20.723 -0.535 -25.938 1.00 38.88 694 THR A O 1
ATOM 5506 N N . ILE A 1 695 ? -22.652 0.173 -26.858 1.00 33.81 695 ILE A N 1
ATOM 5507 C CA . ILE A 1 695 ? -22.247 0.358 -28.247 1.00 33.81 695 ILE A CA 1
ATOM 5508 C C . ILE A 1 695 ? -22.951 1.633 -28.728 1.00 33.81 695 ILE A C 1
ATOM 5510 O O . ILE A 1 695 ? -23.950 1.583 -29.437 1.00 33.81 695 ILE A O 1
ATOM 5514 N N . VAL A 1 696 ? -22.427 2.803 -28.352 1.00 27.45 696 VAL A N 1
ATOM 5515 C CA . VAL A 1 696 ? -22.710 4.020 -29.123 1.00 27.45 696 VAL A CA 1
ATOM 5516 C C . VAL A 1 696 ? -21.686 4.075 -30.246 1.00 27.45 696 VAL A C 1
ATOM 5518 O O . VAL A 1 696 ? -20.607 4.654 -30.138 1.00 27.45 696 VAL A O 1
ATOM 5521 N N . VAL A 1 697 ? -22.041 3.393 -31.332 1.00 27.69 697 VAL A N 1
ATOM 5522 C CA . VAL A 1 697 ? -21.564 3.697 -32.677 1.00 27.69 697 VAL A CA 1
ATOM 5523 C C . VAL A 1 697 ? -22.127 5.075 -33.022 1.00 27.69 697 VAL A C 1
ATOM 5525 O O . VAL A 1 697 ? -23.255 5.184 -33.481 1.00 27.69 697 VAL A O 1
ATOM 5528 N N . ASN A 1 698 ? -21.335 6.131 -32.841 1.00 25.67 698 ASN A N 1
ATOM 5529 C CA . ASN A 1 698 ? -21.472 7.337 -33.663 1.00 25.67 698 ASN A CA 1
ATOM 5530 C C . ASN A 1 698 ? -20.628 7.146 -34.929 1.00 25.67 698 ASN A C 1
ATOM 5532 O O . ASN A 1 698 ? -19.643 7.828 -35.178 1.00 25.67 698 ASN A O 1
ATOM 5536 N N . LEU A 1 699 ? -21.019 6.139 -35.706 1.00 27.59 699 LEU A N 1
ATOM 5537 C CA . LEU A 1 699 ? -20.604 5.901 -37.086 1.00 27.59 699 LEU A CA 1
ATOM 5538 C C . LEU A 1 699 ? -21.843 5.453 -37.876 1.00 27.59 699 LEU A C 1
ATOM 5540 O O . LEU A 1 699 ? -21.843 4.469 -38.606 1.00 27.59 699 LEU A O 1
ATOM 5544 N N . THR A 1 700 ? -22.940 6.192 -37.723 1.00 26.92 700 THR A N 1
ATOM 5545 C CA . THR A 1 700 ? -24.044 6.187 -38.687 1.00 26.92 700 THR A CA 1
ATOM 5546 C C . THR A 1 700 ? -23.998 7.470 -39.495 1.00 26.92 700 THR A C 1
ATOM 5548 O O . THR A 1 700 ? -24.858 8.332 -39.382 1.00 26.92 700 THR A O 1
ATOM 5551 N N . LEU A 1 701 ? -22.960 7.563 -40.323 1.00 26.67 701 LEU A N 1
ATOM 5552 C CA . LEU A 1 701 ? -23.076 7.979 -41.715 1.00 26.67 701 LEU A CA 1
ATOM 5553 C C . LEU A 1 701 ? -21.964 7.249 -42.482 1.00 26.67 701 LEU A C 1
ATOM 5555 O O . LEU A 1 701 ? -20.790 7.581 -42.384 1.00 26.67 701 LEU A O 1
ATOM 5559 N N . SER A 1 702 ? -22.379 6.209 -43.214 1.00 27.17 702 SER A N 1
ATOM 5560 C CA . SER A 1 702 ? -21.595 5.399 -44.156 1.00 27.17 702 SER A CA 1
ATOM 5561 C C . SER A 1 702 ? -20.582 4.394 -43.580 1.00 27.17 702 SER A C 1
ATOM 5563 O O . SER A 1 702 ? -19.383 4.598 -43.702 1.00 27.17 702 SER A O 1
ATOM 5565 N N . MET A 1 703 ? -21.048 3.228 -43.118 1.00 26.17 703 MET A N 1
ATOM 5566 C CA . MET A 1 703 ? -20.404 1.931 -43.420 1.00 26.17 703 MET A CA 1
ATOM 5567 C C . MET A 1 703 ? -21.392 0.780 -43.161 1.00 26.17 703 MET A C 1
ATOM 5569 O O . MET A 1 703 ? -21.290 0.034 -42.192 1.00 26.17 703 MET A O 1
ATOM 5573 N N . SER A 1 704 ? -22.379 0.615 -44.044 1.00 25.98 704 SER A N 1
ATOM 5574 C CA . SER A 1 704 ? -23.114 -0.649 -44.129 1.00 25.98 704 SER A CA 1
ATOM 5575 C C . SER A 1 704 ? -22.321 -1.641 -44.986 1.00 25.98 704 SER A C 1
ATOM 5577 O O . SER A 1 704 ? -22.049 -1.347 -46.149 1.00 25.98 704 SER A O 1
ATOM 5579 N N . LYS A 1 705 ? -22.053 -2.828 -44.422 1.00 31.28 705 LYS A N 1
ATOM 5580 C CA . LYS A 1 705 ? -21.440 -4.037 -45.018 1.00 31.28 705 LYS A CA 1
ATOM 5581 C C . LYS A 1 705 ? -19.911 -4.028 -45.161 1.00 31.28 705 LYS A C 1
ATOM 5583 O O . LYS A 1 705 ? -19.390 -3.673 -46.210 1.00 31.28 705 LYS A O 1
ATOM 5588 N N . MET A 1 706 ? -19.204 -4.610 -44.187 1.00 25.09 706 MET A N 1
ATOM 5589 C CA . MET A 1 706 ? -17.974 -5.360 -44.478 1.00 25.09 706 MET A CA 1
ATOM 5590 C C . MET A 1 706 ? -17.674 -6.408 -43.397 1.00 25.09 706 MET A C 1
ATOM 5592 O O . MET A 1 706 ? -17.518 -6.104 -42.221 1.00 25.09 706 MET A O 1
ATOM 5596 N N . SER A 1 707 ? -17.630 -7.664 -43.830 1.00 25.22 707 SER A N 1
ATOM 5597 C CA . SER A 1 707 ? -17.246 -8.852 -43.071 1.00 25.22 707 SER A CA 1
ATOM 5598 C C . SER A 1 707 ? -15.757 -8.835 -42.689 1.00 25.22 707 SER A C 1
ATOM 5600 O O . SER A 1 707 ? -14.901 -8.467 -43.496 1.00 25.22 707 SER A O 1
ATOM 5602 N N . PHE A 1 708 ? -15.466 -9.301 -41.471 1.00 26.69 708 PHE A N 1
ATOM 5603 C CA . PHE A 1 708 ? -14.204 -9.197 -40.717 1.00 26.69 708 PHE A CA 1
ATOM 5604 C C . PHE A 1 708 ? -12.949 -9.810 -41.383 1.00 26.69 708 PHE A C 1
ATOM 5606 O O . PHE A 1 708 ? -11.831 -9.571 -40.945 1.00 26.69 708 PHE A O 1
ATOM 5613 N N . THR A 1 709 ? -13.094 -10.556 -42.477 1.00 27.91 709 THR A N 1
ATOM 5614 C CA . THR A 1 709 ? -11.990 -11.234 -43.179 1.00 27.91 709 THR A CA 1
ATOM 5615 C C . THR A 1 709 ? -11.281 -10.386 -44.242 1.00 27.91 709 THR A C 1
ATOM 5617 O O . THR A 1 709 ? -10.241 -10.804 -44.743 1.00 27.91 709 THR A O 1
ATOM 5620 N N . ARG A 1 710 ? -11.772 -9.183 -44.585 1.00 25.58 710 ARG A N 1
ATOM 5621 C CA . ARG A 1 710 ? -11.131 -8.311 -45.602 1.00 25.58 710 ARG A CA 1
ATOM 5622 C C . ARG A 1 710 ? -10.238 -7.188 -45.050 1.00 25.58 710 ARG A C 1
ATOM 5624 O O . ARG A 1 710 ? -9.531 -6.557 -45.834 1.00 25.58 710 ARG A O 1
ATOM 5631 N N . CYS A 1 711 ? -10.190 -6.962 -43.733 1.00 26.42 711 CYS A N 1
ATOM 5632 C CA . CYS A 1 711 ? -9.375 -5.883 -43.145 1.00 26.42 711 CYS A CA 1
ATOM 5633 C C . CYS A 1 711 ? -7.855 -6.115 -43.235 1.00 26.42 711 CYS A C 1
ATOM 5635 O O . CYS A 1 711 ? -7.103 -5.147 -43.312 1.00 26.42 711 CYS A O 1
ATOM 5637 N N . CYS A 1 712 ? -7.384 -7.365 -43.298 1.00 29.09 712 CYS A N 1
ATOM 5638 C CA . CYS A 1 712 ? -5.943 -7.646 -43.345 1.00 29.09 712 CYS A CA 1
ATOM 5639 C C . CYS A 1 712 ? -5.274 -7.289 -44.684 1.00 29.09 712 CYS A C 1
ATOM 5641 O O . CYS A 1 712 ? -4.066 -7.093 -44.707 1.00 29.09 712 CYS A O 1
ATOM 5643 N N . ALA A 1 713 ? -6.029 -7.145 -45.780 1.00 26.80 713 ALA A N 1
ATOM 5644 C CA . ALA A 1 713 ? -5.467 -6.800 -47.091 1.00 26.80 713 ALA A CA 1
ATOM 5645 C C . ALA A 1 713 ? -5.632 -5.313 -47.466 1.00 26.80 713 ALA A C 1
ATOM 5647 O O . ALA A 1 713 ? -4.875 -4.800 -48.282 1.00 26.80 713 ALA A O 1
ATOM 5648 N N . ALA A 1 714 ? -6.592 -4.599 -46.866 1.00 26.09 714 ALA A N 1
ATOM 5649 C CA . ALA A 1 714 ? -6.878 -3.199 -47.205 1.00 26.09 714 ALA A CA 1
ATOM 5650 C C . ALA A 1 714 ? -6.123 -2.170 -46.335 1.00 26.09 714 ALA A C 1
ATOM 5652 O O . ALA A 1 714 ? -6.030 -1.001 -46.713 1.00 26.09 714 ALA A O 1
ATOM 5653 N N . CYS A 1 715 ? -5.550 -2.585 -45.197 1.00 28.00 715 CYS A N 1
ATOM 5654 C CA . CYS A 1 715 ? -4.790 -1.693 -44.311 1.00 28.00 715 CYS A CA 1
ATOM 5655 C C . CYS A 1 715 ? -3.395 -1.308 -44.836 1.00 28.00 715 CYS A C 1
ATOM 5657 O O . CYS A 1 715 ? -2.835 -0.331 -44.346 1.00 28.00 715 CYS A O 1
ATOM 5659 N N . SER A 1 716 ? -2.841 -1.995 -45.845 1.00 28.97 716 SER A N 1
ATOM 5660 C CA . SER A 1 716 ? -1.519 -1.643 -46.392 1.00 28.97 716 SER A CA 1
ATOM 5661 C C . SER A 1 716 ? -1.535 -0.420 -47.319 1.00 28.97 716 SER A C 1
ATOM 5663 O O . SER A 1 716 ? -0.502 0.220 -47.482 1.00 28.97 716 SER A O 1
ATOM 5665 N N . HIS A 1 717 ? -2.689 -0.047 -47.891 1.00 24.80 717 HIS A N 1
ATOM 5666 C CA . HIS A 1 717 ? -2.755 0.973 -48.949 1.00 24.80 717 HIS A CA 1
ATOM 5667 C C . HIS A 1 717 ? -3.339 2.336 -48.540 1.00 24.80 717 HIS A C 1
ATOM 5669 O O . HIS A 1 717 ? -3.262 3.272 -49.329 1.00 24.80 717 HIS A O 1
ATOM 5675 N N . ARG A 1 718 ? -3.912 2.485 -47.334 1.00 24.20 718 ARG A N 1
ATOM 5676 C CA . ARG A 1 718 ? -4.527 3.756 -46.877 1.00 24.20 718 ARG A CA 1
ATOM 5677 C C . ARG A 1 718 ? -3.748 4.523 -45.810 1.00 24.20 718 ARG A C 1
ATOM 5679 O O . ARG A 1 718 ? -4.104 5.658 -45.516 1.00 24.20 718 ARG A O 1
ATOM 5686 N N . TRP A 1 719 ? -2.687 3.941 -45.255 1.00 28.27 719 TRP A N 1
ATOM 5687 C CA . TRP A 1 719 ? -1.841 4.615 -44.261 1.00 28.27 719 TRP A CA 1
ATOM 5688 C C . TRP A 1 719 ? -0.786 5.542 -44.883 1.00 28.27 719 TRP A C 1
ATOM 5690 O O . TRP A 1 719 ? -0.278 6.427 -44.204 1.00 28.27 719 TRP A O 1
ATOM 5700 N N . THR A 1 720 ? -0.495 5.410 -46.179 1.00 27.77 720 THR A N 1
ATOM 5701 C CA . THR A 1 720 ? 0.512 6.228 -46.876 1.00 27.77 720 THR A CA 1
ATOM 5702 C C . THR A 1 720 ? 0.015 7.609 -47.320 1.00 27.77 720 THR A C 1
ATOM 5704 O O . THR A 1 720 ? 0.835 8.448 -47.671 1.00 27.77 720 THR A O 1
ATOM 5707 N N . SER A 1 721 ? -1.290 7.897 -47.272 1.00 24.72 721 SER A N 1
ATOM 5708 C CA . SER A 1 721 ? -1.864 9.137 -47.831 1.00 24.72 721 SER A CA 1
ATOM 5709 C C . SER A 1 721 ? -2.319 10.190 -46.809 1.00 24.72 721 SER A C 1
ATOM 5711 O O . SER A 1 721 ? -2.782 11.247 -47.219 1.00 24.72 721 SER A O 1
ATOM 5713 N N . CYS A 1 722 ? -2.185 9.950 -45.498 1.00 25.14 722 CYS A N 1
ATOM 5714 C CA . CYS A 1 722 ? -2.548 10.937 -44.461 1.00 25.14 722 CYS A CA 1
ATOM 5715 C C . CYS A 1 722 ? -1.350 11.506 -43.680 1.00 25.14 722 CYS A C 1
ATOM 5717 O O . CYS A 1 722 ? -1.557 12.261 -42.740 1.00 25.14 722 CYS A O 1
ATOM 5719 N N . PHE A 1 723 ? -0.113 11.171 -44.068 1.00 25.28 723 PHE A N 1
ATOM 5720 C CA . PHE A 1 723 ? 1.112 11.631 -43.392 1.00 25.28 723 PHE A CA 1
ATOM 5721 C C . PHE A 1 723 ? 1.872 12.746 -44.133 1.00 25.28 723 PHE A C 1
ATOM 5723 O O . PHE A 1 723 ? 2.999 13.062 -43.770 1.00 25.28 723 PHE A O 1
ATOM 5730 N N . TRP A 1 724 ? 1.263 13.345 -45.157 1.00 25.73 724 TRP A N 1
ATOM 5731 C CA . TRP A 1 724 ? 1.786 14.527 -45.848 1.00 25.73 724 TRP A CA 1
ATOM 5732 C C . TRP A 1 724 ? 0.673 15.571 -46.002 1.00 25.73 724 TRP A C 1
ATOM 5734 O O . TRP A 1 724 ? 0.058 15.647 -47.061 1.00 25.73 724 TRP A O 1
ATOM 5744 N N . VAL A 1 725 ? 0.408 16.325 -44.928 1.00 28.20 725 VAL A N 1
ATOM 5745 C CA . VAL A 1 725 ? 0.088 17.770 -44.914 1.00 28.20 725 VAL A CA 1
ATOM 5746 C C . VAL A 1 725 ? 0.609 18.336 -43.601 1.00 28.20 725 VAL A C 1
ATOM 5748 O O . VAL A 1 725 ? 0.315 17.710 -42.556 1.00 28.20 725 VAL A O 1
#

Radius of gyration: 32.9 Å; Cα contacts (8 Å, |Δi|>4): 677; chains: 1; bounding box: 78×71×101 Å

pLDDT: mean 70.81, std 18.03, range [24.2, 93.12]

Secondary structure (DSSP, 8-state):
-----HHHHHHHHHHHHHHHHHTTSS----PPPP-------TT-S---HHHHHHHHHSHHHHHHHHHHHHHIIIIIHHHHHHHHH-TTT-TTTTTHHHHHHHT--SSHHHHHHHHHHHHHHHHHHHHHHHHHHHTTGGG-HHHHHHHHHHHHHHHHTT-S-TTHHHHHHHHHHHHHHHHHTTTSTTTTTHHHHHHHHHHHHHHHHHHHHBTTBPPHHHHHHHHHHHHHHHHHHHHHHHHHHHH-SSHHHHHHHHHTT-SHHHHHHHHHHHHHHHHHTT-TT--HHHHHHHHHHHHHHHHHHHHHHHHHHHHHHHHHHHHHS-GGGTTT----HHHHHHHHHHHHHHHHHHHHHHHHHHHHHH--SHHHHHHHS-HHHHHHHHHHHHHHHHHHHHHHHTTTT-S--HHHHHHHHHHHHHHHHHHHHHHHHHHHHHT--GGGS--HHHHHHIIIIITTTTTHHHHHHHHHTT-SHHHHHHHHHHHHHHHHHHHHHHHHHHH-SSS---HHHHTTBTB--S-HHHHHHHHHHHHHHHHHHHHHHHHHHHH-SSHHHHHHHHHHHHHHHHHHHTSTTTHHHHHHHHHHHHHHHHHTT-HHHHHHHHHHHHHHHHHHHHIIIIISPPPHHHHHHHHHHHHHHHHHHHHHHHHHHHHS---TT-HHHHHHHHHHHHHHHHHHHHHHHHHHHHHHHHH--S------SS-----TTSHHHHTTSSSSSSS--

Foldseek 3Di:
DDDDPVVVVVVVVVVVVVVVVVVVPPDDDDDDDDPPPPVPDPPPPPDDVVVVVVVCVDPLQVLLLVLLLLLLPQQQQVLLVCLVPCVVQALCSLQLNLLLLVQADSALLSLLVSVLLVVVLLVLLLVLLLVCLVVVQLVPPVSLLVSLLVQLLVLLLLPPRVCSLVSNLSNLVSSLSLQLCVVPPCNNCSSVSNSVSSVVSSVSSNVSCVVPHDHLVVVLLLLLLVLLLLLLLLLVLLVQLLPPPDLVSNVVSLVSNDCVSVVVSLVPSVVSLVSNLRDPPDWLVLSVLSVVSSVLSVVLVVLSVLLSVLSVVSSVVVVPPDCVVVVDPPPQVLNVVLSVLLVVLPVLLSVLSNQQSNVPSVDRALVVNLVPHPLVSNVVSLVSLVVSLVVSVVCVVVCVSPDDDVSSNVSVSSSSVSSSVSSVSVNVVNVCSVVPDPVVTDGPVVSVCCSNPPVVCVCSVVCVVCLVVVVDPVSVVSSVSSSLSSVLQSVLSVLQCVLDSNDRDSQQSVLCSPQDDQDNVVSLVLSVLLLLLLVLLLVQLLVLVVPDPDPVSSSVSLSVLLSVLSSVLSDVVNVSNSSSNSSCNSSSNVVSVDSVSSVSSSVSNVVSSVVSSCCDPPVPDRQLVSVLVVLVVVLVVLVVVLVVLVVVLVVDDDDPPDPVSVVSVVVSVVSVVVSVVSVVPSVVSNVVSVPDPPDPPPPPPDDDDDDPVPPVPPVVPPVVPPPDD

Sequence (725 aa):
MESIEWIHISENRLWAENLMKQLMEKDAEEIKPPKLNIWGNIHDDTVSFESYWCTLLSQKFRHPAYVAFRTSLFSALPLMYIGDRYPDVFPMHTLLALFGVAYSKDTVGEQICMISTMIPVLLWMMLWGSLMHLFNLLAHQTAWWCAVFFGAFGIGLVGDVRGRKLAILMTLIVMEVERAQLMVEKGALLPLLVGRDAFLALGFACFQSFIPPFTMCKRVDEAMAGAWVYIGEVVHNSVKACWSENPIDAAVALSKTSSEPLQKIFTTVSFELSFVHYEPWESPLRLQLRSERIKVIGGIMPMLHALVGVVRALHAAQRSRSPLDNDQSVVSPGVGVIRGRLEEALEPYLQALKVTLKQLGCVLNPREVVATVPFDDLQSATSSLQSTIDKIHYDMMKGRFGNVDPVWYMQIVFSHLMMVLIGEELLRYAELMRNFDCSRYTSTSRRILDFFFLEHWKDFWAELPKRLTLATPNDVRLAKDAFKLACGYTLACVYTLCIDFDSVYYFGMTILMGVGLQATGDSLVAGLQRVAGLAFAAALAYVIRRHHKSDLEAYPIAIVLIAVALFTSSFPAYFNCSFYCALLIPSMMHMVAMPLMMFSRVISSSLTVMTYYAIVVFVFPVDTIRVLHNSEVWVMNGISDYLSSLIRLLQAPVDDREPDVMQEIHALKACSTGLWRAVRQLPPKIKTASLEPTIVVNLTLSMSKMSFTRCCAACSHRWTSCFWV

Organism: Trypanosoma cruzi (NCBI:txid5693)

Nearest PDB structures (foldseek):
  8zvf-assembly1_B  TM=6.190E-01  e=1.007E-02  Arabidopsis thaliana
  1tr2-assembly1_A  TM=1.095E-01  e=9.477E+00  Homo sapiens

Mean predicted aligned error: 16.1 Å

Solvent-accessible surface area (backbone atoms only — not comparable to full-atom values): 39520 Å² total; per-residue (Å²): 134,81,84,75,68,62,66,63,55,53,51,49,48,54,48,51,55,49,47,57,56,42,74,71,44,97,81,70,78,90,74,79,75,80,82,77,77,67,81,68,56,100,81,51,88,80,67,51,72,66,58,55,50,52,47,64,69,31,66,83,45,44,52,45,45,49,50,16,47,35,42,23,60,50,12,25,47,58,28,45,52,51,20,74,73,38,49,92,78,34,90,47,24,64,46,26,20,27,48,7,49,70,59,44,40,75,26,38,10,52,29,45,48,51,50,63,48,40,52,61,36,44,52,47,27,26,51,52,37,45,49,39,58,74,68,50,26,80,83,35,67,70,55,37,57,48,47,54,33,50,51,25,26,55,46,34,58,68,55,94,48,95,44,36,70,57,34,36,51,42,45,50,53,42,53,51,49,54,61,45,46,66,88,46,95,58,70,84,54,46,34,56,50,48,36,51,45,53,50,51,18,49,48,31,16,49,56,32,17,60,61,74,65,37,56,45,58,59,54,49,45,53,51,50,22,49,45,34,43,47,54,40,49,30,54,51,24,43,51,44,32,69,69,46,89,48,69,66,60,16,52,58,23,51,71,60,45,64,61,63,68,57,56,49,46,57,62,49,45,64,55,50,52,63,30,38,73,46,32,90,87,59,50,55,63,58,56,50,51,53,53,50,49,54,51,51,54,57,65,42,45,62,42,51,52,52,29,46,53,38,41,52,51,51,51,52,56,56,69,69,56,63,81,86,57,68,90,68,70,68,71,54,70,36,58,55,55,52,46,56,58,46,54,69,34,44,55,57,29,53,53,31,46,41,53,32,28,47,42,55,32,74,45,82,53,44,74,53,38,65,73,70,37,54,56,67,57,32,50,54,26,35,52,49,36,49,53,48,52,52,49,51,51,51,40,50,75,69,56,72,40,63,96,63,61,65,67,62,49,51,44,52,54,49,37,54,46,32,50,42,52,49,47,50,54,53,50,54,51,49,53,52,36,70,68,59,66,73,84,83,54,70,54,63,68,58,48,54,49,38,68,79,60,40,71,82,47,65,58,50,73,74,44,47,62,47,49,76,64,46,73,42,77,65,34,50,49,40,48,55,51,12,47,53,51,15,52,37,53,43,51,21,52,49,47,48,50,74,76,32,57,83,67,71,69,78,59,39,56,59,55,48,71,71,49,80,48,101,42,74,65,62,23,48,56,51,39,50,31,30,52,50,7,46,52,50,12,47,52,50,25,45,51,47,65,74,71,45,92,46,75,81,56,36,54,61,54,50,37,52,51,30,19,52,22,39,29,49,22,73,40,82,94,38,23,58,24,22,42,38,18,32,34,39,27,63,42,32,52,76,45,50,87,40,61,69,56,56,52,52,50,55,51,41,31,50,51,31,52,53,50,35,48,47,45,45,58,73,75,52,58,74,57,66,66,55,58,47,49,51,52,49,50,52,49,51,49,52,51,51,52,49,50,53,52,51,51,48,60,72,66,50,82,87,62,102,79,58,76,64,59,59,52,50,52,53,52,50,55,55,49,49,58,56,48,55,53,50,60,68,52,44,63,63,50,52,53,51,58,74,67,54,76,95,69,83,74,91,64,84,80,86,75,86,86,81,71,86,83,55,59,85,73,57,62,78,75,64,67,77,75,78,78,79,128